Protein AF-0000000072326180 (afdb_homodimer)

Nearest PDB structures (foldseek):
  4j5h-assembly1_A  TM=7.311E-01  e=3.426E-14  Bacillus thuringiensis
  3dhb-assembly1_A  TM=7.297E-01  e=4.629E-14  Bacillus thuringiensis serovar kurstaki
  5eht-assembly1_A  TM=7.196E-01  e=4.629E-14  Bacillus thuringiensis
  3esh-assembly1_A  TM=7.350E-01  e=1.963E-13  Staphylococcus aureus subsp. aureus Mu50
  5eh9-assembly1_A  TM=7.053E-01  e=3.864E-14  Bacillus thuringiensis serovar kurstaki

Secondary structure (DSSP, 8-state):
-------S-------EEEEEEEEEEEEEEHHHHHBTT-STT--TT-EEEEEEEEEEEE-SS-EEEES--PPTTPPPPPP-TT-SEEEEEE---HHHHHHHTT--GGGEEEEE---SSHHHHTTGGG-TT-EEEE-HHHHHHTTPPSSTTEEE----EEETTEEEEEEEETTEEEEE--SSSTT-EEEEEEETTEEEEEEETS-SSHHHHHHT-B-TT-S-HHHHHHHHHHHHHHHHHS-EEEEESSSTHHHHHHHHTPPP--/-------S-------EEEEEEEEEEEEEEHHHHHBTT-STT--TT-EEEEEEEEEEEE-SS-EEEE---PPTTPPPPPP-TT-SEEEEEE---HHHHHHHTT--GGGEEEEE---SSHHHHTTGGG-TT-EEEE-HHHHHHTTPPSSTTEEE----EEETTEEEEEEEETTEEEEE--SSSTT-EEEEEEETTEEEEEEESS-SSHHHHHHT-B-TT-S-HHHHHHHHHHHHHHHHHS-EEEEESSSTHHHHHHHHTPPP--

Structure (mmCIF, N/CA/C/O backbone):
data_AF-0000000072326180-model_v1
#
loop_
_entity.id
_entity.type
_entity.pdbx_description
1 polymer 'Metallo-beta-lactamase family protein'
#
loop_
_atom_site.group_PDB
_atom_site.id
_atom_site.type_symbol
_atom_site.label_atom_id
_atom_site.label_alt_id
_atom_site.label_comp_id
_atom_site.label_asym_id
_atom_site.label_entity_id
_atom_site.label_seq_id
_atom_site.pdbx_PDB_ins_code
_atom_site.Cartn_x
_atom_site.Cartn_y
_atom_site.Cartn_z
_atom_site.occupancy
_atom_site.B_iso_or_equiv
_atom_site.auth_seq_id
_atom_site.auth_comp_id
_atom_site.auth_asym_id
_atom_site.auth_atom_id
_atom_site.pdbx_PDB_model_num
ATOM 1 N N . MET A 1 1 ? -29.453 -42.812 -42.969 1 21.3 1 MET A N 1
ATOM 2 C CA . MET A 1 1 ? -28.234 -42.031 -43.031 1 21.3 1 MET A CA 1
ATOM 3 C C . MET A 1 1 ? -28.344 -40.781 -42.125 1 21.3 1 MET A C 1
ATOM 5 O O . MET A 1 1 ? -28.922 -39.781 -42.531 1 21.3 1 MET A O 1
ATOM 9 N N . ARG A 1 2 ? -28.719 -40.906 -40.906 1 27.39 2 ARG A N 1
ATOM 10 C CA . ARG A 1 2 ? -29.094 -39.875 -39.938 1 27.39 2 ARG A CA 1
ATOM 11 C C . ARG A 1 2 ? -27.969 -38.844 -39.781 1 27.39 2 ARG A C 1
ATOM 13 O O . ARG A 1 2 ? -26.828 -39.219 -39.469 1 27.39 2 ARG A O 1
ATOM 20 N N . ARG A 1 3 ? -28.094 -37.75 -40.531 1 30.73 3 ARG A N 1
ATOM 21 C CA . ARG A 1 3 ? -27.156 -36.625 -40.5 1 30.73 3 ARG A CA 1
ATOM 22 C C . ARG A 1 3 ? -26.891 -36.188 -39.031 1 30.73 3 ARG A C 1
ATOM 24 O O . ARG A 1 3 ? -27.812 -35.875 -38.312 1 30.73 3 ARG A O 1
ATOM 31 N N . PHE A 1 4 ? -25.859 -36.75 -38.406 1 32.03 4 PHE A N 1
ATOM 32 C CA . PHE A 1 4 ? -25.375 -36.281 -37.094 1 32.03 4 PHE A CA 1
ATOM 33 C C . PHE A 1 4 ? -25.141 -34.781 -37.125 1 32.03 4 PHE A C 1
ATOM 35 O O . PHE A 1 4 ? -24.266 -34.281 -37.844 1 32.03 4 PHE A O 1
ATOM 42 N N . ILE A 1 5 ? -26.219 -34 -37.125 1 36.28 5 ILE A N 1
ATOM 43 C CA . ILE A 1 5 ? -26.125 -32.531 -37.094 1 36.28 5 ILE A CA 1
ATOM 44 C C . ILE A 1 5 ? -25.281 -32.094 -35.906 1 36.28 5 ILE A C 1
ATOM 46 O O . ILE A 1 5 ? -25.641 -32.375 -34.75 1 36.28 5 ILE A O 1
ATOM 50 N N . THR A 1 6 ? -23.984 -32.094 -36.062 1 36.12 6 THR A N 1
ATOM 51 C CA . THR A 1 6 ? -23.109 -31.453 -35.094 1 36.12 6 THR A CA 1
ATOM 52 C C . THR A 1 6 ? -23.656 -30.078 -34.719 1 36.12 6 THR A C 1
ATOM 54 O O . THR A 1 6 ? -24.141 -29.328 -35.562 1 36.12 6 THR A O 1
ATOM 57 N N . ASN A 1 7 ? -24.406 -29.969 -33.594 1 35.72 7 ASN A N 1
ATOM 58 C CA . ASN A 1 7 ? -24.969 -28.703 -33.156 1 35.72 7 ASN A CA 1
ATOM 59 C C . ASN A 1 7 ? -23.984 -27.547 -33.312 1 35.72 7 ASN A C 1
ATOM 61 O O . ASN A 1 7 ? -22.906 -27.547 -32.719 1 35.72 7 ASN A O 1
ATOM 65 N N . PRO A 1 8 ? -23.891 -26.75 -34.344 1 41.47 8 PRO A N 1
ATOM 66 C CA . PRO A 1 8 ? -23.062 -25.578 -34.656 1 41.47 8 PRO A CA 1
ATOM 67 C C . PRO A 1 8 ? -22.969 -24.594 -33.469 1 41.47 8 PRO A C 1
ATOM 69 O O . PRO A 1 8 ? -22.188 -23.656 -33.531 1 41.47 8 PRO A O 1
ATOM 72 N N . ASN A 1 9 ? -24.062 -24.391 -32.844 1 37.28 9 ASN A N 1
ATOM 73 C CA . ASN A 1 9 ? -24.031 -23.328 -31.844 1 37.28 9 ASN A CA 1
ATOM 74 C C . ASN A 1 9 ? -22.938 -23.562 -30.828 1 37.28 9 ASN A C 1
ATOM 76 O O . ASN A 1 9 ? -23.188 -24.109 -29.75 1 37.28 9 ASN A O 1
ATOM 80 N N . LYS A 1 10 ? -21.922 -24.203 -31.109 1 39.28 10 LYS A N 1
ATOM 81 C CA . LYS A 1 10 ? -20.844 -24.219 -30.141 1 39.28 10 LYS A CA 1
ATOM 82 C C . LYS A 1 10 ? -20.609 -22.828 -29.547 1 39.28 10 LYS A C 1
ATOM 84 O O . LYS A 1 10 ? -20.094 -21.938 -30.219 1 39.28 10 LYS A O 1
ATOM 89 N N . THR A 1 11 ? -21.469 -22.219 -28.812 1 40.22 11 THR A N 1
ATOM 90 C CA . THR A 1 11 ? -21.156 -21.047 -28 1 40.22 11 THR A CA 1
ATOM 91 C C . THR A 1 11 ? -19.719 -21.125 -27.484 1 40.22 11 THR A C 1
ATOM 93 O O . THR A 1 11 ? -19.344 -22.078 -26.797 1 40.22 11 THR A O 1
ATOM 96 N N . SER A 1 12 ? -18.688 -20.828 -28.078 1 46.62 12 SER A N 1
ATOM 97 C CA . SER A 1 12 ? -17.297 -20.719 -27.656 1 46.62 12 SER A CA 1
ATOM 98 C C . SER A 1 12 ? -17.188 -20.328 -26.188 1 46.62 12 SER A C 1
ATOM 100 O O . SER A 1 12 ? -17.656 -19.266 -25.781 1 46.62 12 SER A O 1
ATOM 102 N N . THR A 1 13 ? -17.438 -21.188 -25.25 1 57.75 13 THR A N 1
ATOM 103 C CA . THR A 1 13 ? -17.469 -20.938 -23.812 1 57.75 13 THR A CA 1
ATOM 104 C C . THR A 1 13 ? -16.281 -20.094 -23.375 1 57.75 13 THR A C 1
ATOM 106 O O . THR A 1 13 ? -15.133 -20.453 -23.656 1 57.75 13 THR A O 1
ATOM 109 N N . ILE A 1 14 ? -16.391 -18.812 -23.141 1 79.19 14 ILE A N 1
ATOM 110 C CA . ILE A 1 14 ? -15.453 -17.766 -22.734 1 79.19 14 ILE A CA 1
ATOM 111 C C . ILE A 1 14 ? -14.773 -18.156 -21.422 1 79.19 14 ILE A C 1
ATOM 113 O O . ILE A 1 14 ? -15.445 -18.516 -20.453 1 79.19 14 ILE A O 1
ATOM 117 N N . MET A 1 15 ? -13.438 -18.484 -21.453 1 94.69 15 MET A N 1
ATOM 118 C CA . MET A 1 15 ? -12.609 -18.75 -20.281 1 94.69 15 MET A CA 1
ATOM 119 C C . MET A 1 15 ? -12.766 -17.625 -19.25 1 94.69 15 MET A C 1
ATOM 121 O O . MET A 1 15 ? -12.789 -16.453 -19.609 1 94.69 15 MET A O 1
ATOM 125 N N . GLU A 1 16 ? -13.125 -18.062 -18.031 1 97.56 16 GLU A N 1
ATOM 126 C CA . GLU A 1 16 ? -13.195 -17.109 -16.906 1 97.56 16 GLU A CA 1
ATOM 127 C C . GLU A 1 16 ? -12.062 -17.344 -15.914 1 97.56 16 GLU A C 1
ATOM 129 O O . GLU A 1 16 ? -11.766 -18.5 -15.562 1 97.56 16 GLU A O 1
ATOM 134 N N . ILE A 1 17 ? -11.398 -16.297 -15.578 1 98.75 17 ILE A N 1
ATOM 135 C CA . ILE A 1 17 ? -10.383 -16.328 -14.539 1 98.75 17 ILE A CA 1
ATOM 136 C C . ILE A 1 17 ? -10.852 -15.539 -13.32 1 98.75 17 ILE A C 1
ATOM 138 O O . ILE A 1 17 ? -11.297 -14.391 -13.461 1 98.75 17 ILE A O 1
ATOM 142 N N . LYS A 1 18 ? -10.789 -16.141 -12.148 1 98.75 18 LYS A N 1
ATOM 143 C CA . LYS A 1 18 ? -11.258 -15.523 -10.914 1 98.75 18 LYS A CA 1
ATOM 144 C C . LYS A 1 18 ? -10.188 -15.602 -9.82 1 98.75 18 LYS A C 1
ATOM 146 O O . LYS A 1 18 ? -9.359 -16.516 -9.828 1 98.75 18 LYS A O 1
ATOM 151 N N . ALA A 1 19 ? -10.188 -14.656 -8.953 1 98.81 19 ALA A N 1
ATOM 152 C CA . ALA A 1 19 ? -9.281 -14.664 -7.805 1 98.81 19 ALA A CA 1
ATOM 153 C C . ALA A 1 19 ? -9.961 -15.289 -6.582 1 98.81 19 ALA A C 1
ATOM 155 O O . ALA A 1 19 ? -11.133 -15.031 -6.316 1 98.81 19 ALA A O 1
ATOM 156 N N . ILE A 1 20 ? -9.266 -16.109 -5.91 1 98.69 20 ILE A N 1
ATOM 157 C CA . ILE A 1 20 ? -9.664 -16.625 -4.602 1 98.69 20 ILE A CA 1
ATOM 158 C C . ILE A 1 20 ? -8.938 -15.844 -3.506 1 98.69 20 ILE A C 1
ATOM 160 O O . ILE A 1 20 ? -7.758 -16.094 -3.238 1 98.69 20 ILE A O 1
ATOM 164 N N . ARG A 1 21 ? -9.609 -14.961 -2.879 1 98.19 21 ARG A N 1
ATOM 165 C CA . ARG A 1 21 ? -8.969 -13.984 -2.002 1 98.19 21 ARG A CA 1
ATOM 166 C C . ARG A 1 21 ? -9.047 -14.43 -0.544 1 98.19 21 ARG A C 1
ATOM 168 O O . ARG A 1 21 ? -10.133 -14.695 -0.025 1 98.19 21 ARG A O 1
ATOM 175 N N . MET A 1 22 ? -7.922 -14.453 0.136 1 97.38 22 MET A N 1
ATOM 176 C CA . MET A 1 22 ? -7.883 -14.969 1.503 1 97.38 22 MET A CA 1
ATOM 177 C C . MET A 1 22 ? -7.5 -13.867 2.484 1 97.38 22 MET A C 1
ATOM 179 O O . MET A 1 22 ? -8.047 -13.789 3.586 1 97.38 22 MET A O 1
ATOM 183 N N . PHE A 1 23 ? -6.543 -13.062 2.156 1 97 23 PHE A N 1
ATOM 184 C CA . PHE A 1 23 ? -6.059 -12 3.027 1 97 23 PHE A CA 1
ATOM 185 C C . PHE A 1 23 ? -5.98 -10.672 2.277 1 97 23 PHE A C 1
ATOM 187 O O . PHE A 1 23 ? -5.73 -10.656 1.07 1 97 23 PHE A O 1
ATOM 194 N N . ASP A 1 24 ? -6.199 -9.555 3.012 1 96.81 24 ASP A N 1
ATOM 195 C CA . ASP A 1 24 ? -6.082 -8.211 2.465 1 96.81 24 ASP A CA 1
ATOM 196 C C . ASP A 1 24 ? -5.656 -7.211 3.543 1 96.81 24 ASP A C 1
ATOM 198 O O . ASP A 1 24 ? -5.625 -7.551 4.73 1 96.81 24 ASP A O 1
ATOM 202 N N . GLY A 1 25 ? -5.25 -6.012 3.09 1 96.19 25 GLY A N 1
ATOM 203 C CA . GLY A 1 25 ? -4.898 -4.969 4.039 1 96.19 25 GLY A CA 1
ATOM 204 C C . GLY A 1 25 ? -3.512 -5.145 4.629 1 96.19 25 GLY A C 1
ATOM 205 O O . GLY A 1 25 ? -3.211 -4.594 5.691 1 96.19 25 GLY A O 1
ATOM 206 N N . GLY A 1 26 ? -2.703 -5.949 4.043 1 97.44 26 GLY A N 1
ATOM 207 C CA . GLY A 1 26 ? -1.338 -6.145 4.504 1 97.44 26 GLY A CA 1
ATOM 208 C C . GLY A 1 26 ? -0.37 -5.109 3.959 1 97.44 26 GLY A C 1
ATOM 209 O O . GLY A 1 26 ? -0.782 -4.156 3.297 1 97.44 26 GLY A O 1
ATOM 210 N N . PHE A 1 27 ? 0.951 -5.332 4.324 1 98.31 27 PHE A N 1
ATOM 211 C CA . PHE A 1 27 ? 1.996 -4.438 3.838 1 98.31 27 PHE A CA 1
ATOM 212 C C . PHE A 1 27 ? 3.326 -5.172 3.719 1 98.31 27 PHE A C 1
ATOM 214 O O . PHE A 1 27 ? 3.506 -6.242 4.309 1 98.31 27 PHE A O 1
ATOM 221 N N . MET A 1 28 ? 4.172 -4.648 2.891 1 98.38 28 MET A N 1
ATOM 222 C CA . MET A 1 28 ? 5.559 -5.102 2.797 1 98.38 28 MET A CA 1
ATOM 223 C C . MET A 1 28 ? 6.496 -3.926 2.533 1 98.38 28 MET A C 1
ATOM 225 O O . MET A 1 28 ? 6.148 -3 1.799 1 98.38 28 MET A O 1
ATOM 229 N N . ASN A 1 29 ? 7.633 -3.982 3.131 1 98.44 29 ASN A N 1
ATOM 230 C CA . ASN A 1 29 ? 8.562 -2.895 2.848 1 98.44 29 ASN A CA 1
ATOM 231 C C . ASN A 1 29 ? 9.391 -3.176 1.597 1 98.44 29 ASN A C 1
ATOM 233 O O . ASN A 1 29 ? 9.477 -4.32 1.146 1 98.44 29 ASN A O 1
ATOM 237 N N . GLN A 1 30 ? 9.938 -2.186 1.071 1 98.56 30 GLN A N 1
ATOM 238 C CA . GLN A 1 30 ? 10.648 -2.268 -0.197 1 98.56 30 GLN A CA 1
ATOM 239 C C . GLN A 1 30 ? 11.859 -3.189 -0.086 1 98.56 30 GLN A C 1
ATOM 241 O O . GLN A 1 30 ? 12.18 -3.918 -1.027 1 98.56 30 GLN A O 1
ATOM 246 N N . GLN A 1 31 ? 12.562 -3.143 1.023 1 98.38 31 GLN A N 1
ATOM 247 C CA .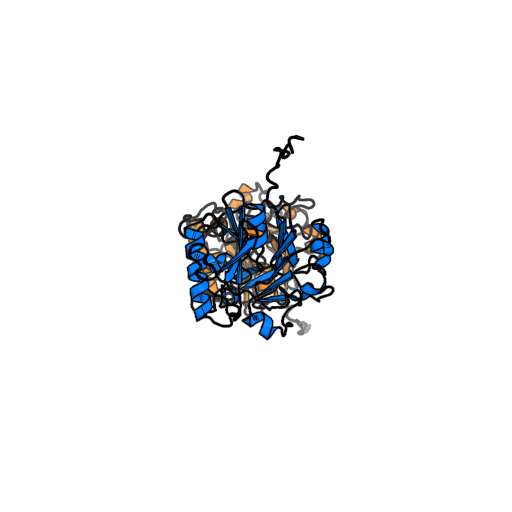 GLN A 1 31 ? 13.758 -3.965 1.171 1 98.38 31 GLN A CA 1
ATOM 248 C C . GLN A 1 31 ? 13.422 -5.449 1.099 1 98.38 31 GLN A C 1
ATOM 250 O O . GLN A 1 31 ? 14.164 -6.234 0.512 1 98.38 31 GLN A O 1
ATOM 255 N N . PHE A 1 32 ? 12.328 -5.824 1.679 1 98.5 32 PHE A N 1
ATOM 256 C CA . PHE A 1 32 ? 11.859 -7.203 1.573 1 98.5 32 PHE A CA 1
ATOM 257 C C . PHE A 1 32 ? 11.586 -7.57 0.12 1 98.5 32 PHE A C 1
ATOM 259 O O . PHE A 1 32 ? 12.039 -8.617 -0.355 1 98.5 32 PHE A O 1
ATOM 266 N N . ALA A 1 33 ? 10.914 -6.727 -0.618 1 98.5 33 ALA A N 1
ATOM 267 C CA . ALA A 1 33 ? 10.406 -7.027 -1.953 1 98.5 33 ALA A CA 1
ATOM 268 C C . ALA A 1 33 ? 11.516 -6.93 -2.998 1 98.5 33 ALA A C 1
ATOM 270 O O . ALA A 1 33 ? 11.461 -7.602 -4.031 1 98.5 33 ALA A O 1
ATOM 271 N N . PHE A 1 34 ? 12.562 -6.121 -2.719 1 98.38 34 PHE A N 1
ATOM 272 C CA . PHE A 1 34 ? 13.508 -5.758 -3.766 1 98.38 34 PHE A CA 1
ATOM 273 C C . PHE A 1 34 ? 14.898 -6.281 -3.438 1 98.38 34 PHE A C 1
ATOM 275 O O . PHE A 1 34 ? 15.773 -6.324 -4.305 1 98.38 34 PHE A O 1
ATOM 282 N N . GLY A 1 35 ? 15.188 -6.68 -2.252 1 98.25 35 GLY A N 1
ATOM 283 C CA . GLY A 1 35 ? 16.547 -6.723 -1.737 1 98.25 35 GLY A CA 1
ATOM 284 C C . GLY A 1 35 ? 17.25 -8.031 -2.027 1 98.25 35 GLY A C 1
ATOM 285 O O . GLY A 1 35 ? 18.297 -8.328 -1.435 1 98.25 35 GLY A O 1
ATOM 286 N N . GLY A 1 36 ? 16.703 -8.82 -2.885 1 97.5 36 GLY A N 1
ATOM 287 C CA . GLY A 1 36 ? 17.234 -10.156 -3.109 1 97.5 36 GLY A CA 1
ATOM 288 C C . GLY A 1 36 ? 18.641 -10.164 -3.668 1 97.5 36 GLY A C 1
ATOM 289 O O . GLY A 1 36 ? 19.391 -11.125 -3.475 1 97.5 36 GLY A O 1
ATOM 290 N N . GLU A 1 37 ? 19.062 -9.172 -4.406 1 97.25 37 GLU A N 1
ATOM 291 C CA . GLU A 1 37 ? 20.391 -9.086 -5.012 1 97.25 37 GLU A CA 1
ATOM 292 C C . GLU A 1 37 ? 21.25 -8.039 -4.312 1 97.25 37 GLU A C 1
ATOM 294 O O . GLU A 1 37 ? 22.203 -7.516 -4.898 1 97.25 37 GLU A O 1
ATOM 299 N N . GLY A 1 38 ? 20.875 -7.727 -3.096 1 95.94 38 GLY A N 1
ATOM 300 C CA . GLY A 1 38 ? 21.531 -6.688 -2.32 1 95.94 38 GLY A CA 1
ATOM 301 C C . GLY A 1 38 ? 20.594 -5.59 -1.868 1 95.94 38 GLY A C 1
ATOM 302 O O . GLY A 1 38 ? 19.656 -5.219 -2.596 1 95.94 38 GLY A O 1
ATOM 303 N N . LYS A 1 39 ? 20.859 -5.086 -0.804 1 93.25 39 LYS A N 1
ATOM 304 C CA . LYS A 1 39 ? 19.953 -4.129 -0.195 1 93.25 39 LYS A CA 1
ATOM 305 C C . LYS A 1 39 ? 20.234 -2.707 -0.666 1 93.25 39 LYS A C 1
ATOM 307 O O . LYS A 1 39 ? 19.484 -1.779 -0.361 1 93.25 39 LYS A O 1
ATOM 312 N N . GLU A 1 40 ? 21.25 -2.588 -1.429 1 93.06 40 GLU A N 1
ATOM 313 C CA . GLU A 1 40 ? 21.562 -1.258 -1.937 1 93.06 40 GLU A CA 1
ATOM 314 C C . GLU A 1 40 ? 20.422 -0.697 -2.775 1 93.06 40 GLU A C 1
ATOM 316 O O . GLU A 1 40 ? 19.859 -1.401 -3.615 1 93.06 40 GLU A O 1
ATOM 321 N N . GLY A 1 41 ? 20.094 0.519 -2.48 1 91.94 41 GLY A N 1
ATOM 322 C CA . GLY A 1 41 ? 19.031 1.165 -3.242 1 91.94 41 GLY A CA 1
ATOM 323 C C . GLY A 1 41 ? 17.641 0.819 -2.744 1 91.94 41 GLY A C 1
ATOM 324 O O . GLY A 1 41 ? 16.641 1.226 -3.342 1 91.94 41 GLY A O 1
ATOM 325 N N . THR A 1 42 ? 17.562 0.014 -1.713 1 96.38 42 THR A N 1
ATOM 326 C CA . THR A 1 42 ? 16.281 -0.301 -1.11 1 96.38 42 THR A CA 1
ATOM 327 C C . THR A 1 42 ? 16.078 0.489 0.18 1 96.38 42 THR A C 1
ATOM 329 O O . THR A 1 42 ? 17.047 0.976 0.773 1 96.38 42 THR A O 1
ATOM 332 N N . ASP A 1 43 ? 14.875 0.669 0.554 1 97.69 43 ASP A N 1
ATOM 333 C CA . ASP A 1 43 ? 14.508 1.45 1.731 1 97.69 43 ASP A CA 1
ATOM 334 C C . ASP A 1 43 ? 13.414 0.749 2.537 1 97.69 43 ASP A C 1
ATOM 336 O O . ASP A 1 43 ? 12.305 0.536 2.039 1 97.69 43 ASP A O 1
ATOM 340 N N . GLU A 1 44 ? 13.688 0.412 3.764 1 97.19 44 GLU A N 1
ATOM 341 C CA . GLU A 1 44 ? 12.75 -0.319 4.605 1 97.19 44 GLU A CA 1
ATOM 342 C C . GLU A 1 44 ? 11.562 0.56 5.004 1 97.19 44 GLU A C 1
ATOM 344 O O . GLU A 1 44 ? 10.555 0.061 5.496 1 97.19 44 GLU A O 1
ATOM 349 N N . GLN A 1 45 ? 11.648 1.839 4.809 1 97.75 45 GLN A N 1
ATOM 350 C CA . GLN A 1 45 ? 10.57 2.738 5.215 1 97.75 45 GLN A CA 1
ATOM 351 C C . GLN A 1 45 ? 9.617 3.014 4.051 1 97.75 45 GLN A C 1
ATOM 353 O O . GLN A 1 45 ? 8.617 3.709 4.215 1 97.75 45 GLN A O 1
ATOM 358 N N . ILE A 1 46 ? 9.945 2.516 2.877 1 98.25 46 ILE A N 1
ATOM 359 C CA . ILE A 1 46 ? 8.984 2.525 1.777 1 98.25 46 ILE A CA 1
ATOM 360 C C . ILE A 1 46 ? 8.102 1.282 1.852 1 98.25 46 ILE A C 1
ATOM 362 O O . ILE A 1 46 ? 8.602 0.156 1.875 1 98.25 46 ILE A O 1
ATOM 366 N N . ILE A 1 47 ? 6.809 1.453 1.898 1 98.5 47 ILE A N 1
ATOM 367 C CA . ILE A 1 47 ? 5.879 0.371 2.207 1 98.5 47 ILE A CA 1
ATOM 368 C C . ILE A 1 47 ? 4.895 0.189 1.052 1 98.5 47 ILE A C 1
ATOM 370 O O . ILE A 1 47 ? 4.32 1.162 0.56 1 98.5 47 ILE A O 1
ATOM 374 N N . TYR A 1 48 ? 4.719 -0.978 0.599 1 98.44 48 TYR A N 1
ATOM 375 C CA . TYR A 1 48 ? 3.742 -1.36 -0.415 1 98.44 48 TYR A CA 1
ATOM 376 C C . TYR A 1 48 ? 2.604 -2.168 0.201 1 98.44 48 TYR A C 1
ATOM 378 O O . TYR A 1 48 ? 2.68 -2.57 1.363 1 98.44 48 TYR A O 1
ATOM 386 N N . ARG A 1 49 ? 1.534 -2.371 -0.604 1 98.31 49 ARG A N 1
ATOM 387 C CA . ARG A 1 49 ? 0.399 -3.178 -0.168 1 98.31 49 ARG A CA 1
ATOM 388 C C . ARG A 1 49 ? 0.716 -4.668 -0.265 1 98.31 49 ARG A C 1
ATOM 390 O O . ARG A 1 49 ? 1.528 -5.082 -1.095 1 98.31 49 ARG A O 1
ATOM 397 N N . SER A 1 50 ? 0.1 -5.422 0.539 1 98.25 50 SER A N 1
ATOM 398 C CA . SER A 1 50 ? 0.217 -6.875 0.506 1 98.25 50 SER A CA 1
ATOM 399 C C . SER A 1 50 ? -1.143 -7.547 0.678 1 98.25 50 SER A C 1
ATOM 401 O O . SER A 1 50 ? -2.045 -6.977 1.296 1 98.25 50 SER A O 1
ATOM 403 N N . SER A 1 51 ? -1.3 -8.648 0.11 1 98.12 51 SER A N 1
ATOM 404 C CA . SER A 1 51 ? -2.473 -9.516 0.187 1 98.12 51 SER A CA 1
ATOM 405 C C . SER A 1 51 ? -2.102 -10.969 -0.067 1 98.12 51 SER A C 1
ATOM 407 O O . SER A 1 51 ? -0.92 -11.312 -0.151 1 98.12 51 SER A O 1
ATOM 409 N N . LEU A 1 52 ? -3.1 -11.797 -0.096 1 98 52 LEU A N 1
ATOM 410 C CA . LEU A 1 52 ? -2.922 -13.188 -0.485 1 98 52 LEU A CA 1
ATOM 411 C C . LEU A 1 52 ? -4.133 -13.695 -1.265 1 98 52 LEU A C 1
ATOM 413 O O . LEU A 1 52 ? -5.25 -13.711 -0.741 1 98 52 LEU A O 1
ATOM 417 N N . GLN A 1 53 ? -3.898 -14.016 -2.488 1 98.5 53 GLN A N 1
ATOM 418 C CA . GLN A 1 53 ? -4.914 -14.625 -3.34 1 98.5 53 GLN A CA 1
ATOM 419 C C . GLN A 1 53 ? -4.301 -15.664 -4.277 1 98.5 53 GLN A C 1
ATOM 421 O O . GLN A 1 53 ? -3.107 -15.594 -4.586 1 98.5 53 GLN A O 1
ATOM 426 N N . ASN A 1 54 ? -5.059 -16.578 -4.609 1 98.25 54 ASN A N 1
ATOM 427 C CA . ASN A 1 54 ? -4.785 -17.5 -5.707 1 98.25 54 ASN A CA 1
ATOM 428 C C . ASN A 1 54 ? -5.828 -17.375 -6.816 1 98.25 54 ASN A C 1
ATOM 430 O O . ASN A 1 54 ? -6.57 -16.391 -6.867 1 98.25 54 ASN A O 1
ATOM 434 N N . PHE A 1 55 ? -5.781 -18.281 -7.801 1 98.88 55 PHE A N 1
ATOM 435 C CA . PHE A 1 55 ? -6.652 -18.047 -8.945 1 98.88 55 PHE A CA 1
ATOM 436 C C . PHE A 1 55 ? -7.328 -19.328 -9.398 1 98.88 55 PHE A C 1
ATOM 438 O O . PHE A 1 55 ? -6.871 -20.422 -9.062 1 98.88 55 PHE A O 1
ATOM 445 N N . LEU A 1 56 ? -8.422 -19.156 -10.031 1 98.88 56 LEU A N 1
ATOM 446 C CA . LEU A 1 56 ? -9.242 -20.203 -10.641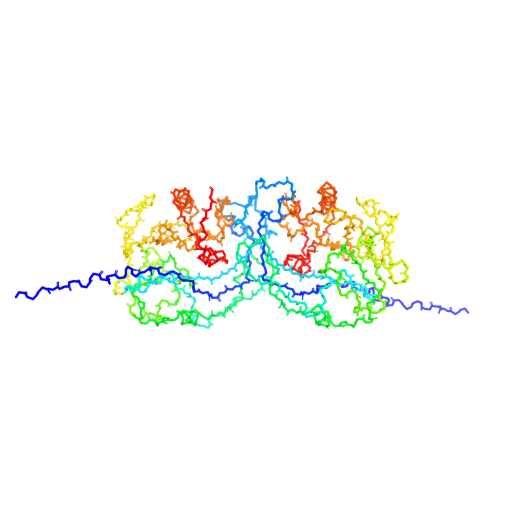 1 98.88 56 LEU A CA 1
ATOM 447 C C . LEU A 1 56 ? -9.5 -19.906 -12.109 1 98.88 56 LEU A C 1
ATOM 449 O O . LEU A 1 56 ? -9.781 -18.766 -12.477 1 98.88 56 LEU A O 1
ATOM 453 N N . ILE A 1 57 ? -9.258 -20.891 -12.953 1 98.81 57 ILE A N 1
ATOM 454 C CA . ILE A 1 57 ? -9.555 -20.812 -14.375 1 98.81 57 ILE A CA 1
ATOM 455 C C . ILE A 1 57 ? -10.727 -21.719 -14.719 1 98.81 57 ILE A C 1
ATOM 457 O O . ILE A 1 57 ? -10.641 -22.938 -14.555 1 98.81 57 ILE A O 1
ATOM 461 N N . ASP A 1 58 ? -11.805 -21.203 -15.109 1 98.5 58 ASP A N 1
ATOM 462 C CA . ASP A 1 58 ? -12.945 -21.922 -15.656 1 98.5 58 ASP A CA 1
ATOM 463 C C . ASP A 1 58 ? -12.953 -21.875 -17.188 1 98.5 58 ASP A C 1
ATOM 465 O O . ASP A 1 58 ? -13.281 -20.859 -17.781 1 98.5 58 ASP A O 1
ATOM 469 N N . THR A 1 59 ? -12.617 -23.016 -17.828 1 97.19 59 THR A N 1
ATOM 470 C CA . THR A 1 59 ? -12.5 -23.047 -19.281 1 97.19 59 THR A CA 1
ATOM 471 C C . THR A 1 59 ? -13.859 -23.297 -19.922 1 97.19 59 THR A C 1
ATOM 473 O O . THR A 1 59 ? -13.984 -23.297 -21.156 1 97.19 59 THR A O 1
ATOM 476 N N . GLY A 1 60 ? -14.875 -23.406 -19.172 1 94.25 60 GLY A N 1
ATOM 477 C CA . GLY A 1 60 ? -16.156 -23.891 -19.656 1 94.25 60 GLY A CA 1
ATOM 478 C C . GLY A 1 60 ? -16.297 -25.391 -19.625 1 94.25 60 GLY A C 1
ATOM 479 O O . GLY A 1 60 ? -17.359 -25.922 -19.25 1 94.25 60 GLY A O 1
ATOM 480 N N . ASN A 1 61 ? -15.188 -26.109 -19.859 1 93.62 61 ASN A N 1
ATOM 481 C CA . ASN A 1 61 ? -15.148 -27.578 -19.844 1 93.62 61 ASN A CA 1
ATOM 482 C C . ASN A 1 61 ? -14.562 -28.109 -18.547 1 93.62 61 ASN A C 1
ATOM 484 O O . ASN A 1 61 ? -14.922 -29.203 -18.094 1 93.62 61 ASN A O 1
ATOM 488 N N . GLU A 1 62 ? -13.625 -27.391 -18.016 1 96.25 62 GLU A N 1
ATOM 489 C CA . GLU A 1 62 ? -12.945 -27.797 -16.797 1 96.25 62 GLU A CA 1
ATOM 490 C C . GLU A 1 62 ? -12.75 -26.609 -15.852 1 96.25 62 GLU A C 1
ATOM 492 O O . GLU A 1 62 ? -12.727 -25.453 -16.297 1 96.25 62 GLU A O 1
ATOM 497 N N . VAL A 1 63 ? -12.688 -26.922 -14.555 1 98.5 63 VAL A N 1
ATOM 498 C CA . VAL A 1 63 ? -12.297 -25.969 -13.516 1 98.5 63 VAL A CA 1
ATOM 499 C C . VAL A 1 63 ? -10.898 -26.297 -13.016 1 98.5 63 VAL A C 1
ATOM 501 O O . VAL A 1 63 ? -10.641 -27.406 -12.531 1 98.5 63 VAL A O 1
ATOM 504 N N . ILE A 1 64 ? -10.008 -25.328 -13.18 1 98.88 64 ILE A N 1
ATOM 505 C CA . ILE A 1 64 ? -8.594 -25.5 -12.859 1 98.88 64 ILE A CA 1
ATOM 506 C C . ILE A 1 64 ? -8.172 -24.484 -11.797 1 98.88 64 ILE A C 1
ATOM 508 O O . ILE A 1 64 ? -8.469 -23.297 -11.914 1 98.88 64 ILE A O 1
ATOM 512 N N . LEU A 1 65 ? -7.52 -24.969 -10.734 1 98.94 65 LEU A N 1
ATOM 513 C CA . LEU A 1 65 ? -6.949 -24.078 -9.742 1 98.94 65 LEU A CA 1
ATOM 514 C C . LEU A 1 65 ? -5.48 -23.797 -10.039 1 98.94 65 LEU A C 1
ATOM 516 O O . LEU A 1 65 ? -4.742 -24.688 -10.445 1 98.94 65 LEU A O 1
ATOM 520 N N . VAL A 1 66 ? -5.09 -22.578 -9.938 1 98.94 66 VAL A N 1
ATOM 521 C CA . VAL A 1 66 ? -3.682 -22.219 -9.836 1 98.94 66 VAL A CA 1
ATOM 522 C C . VAL A 1 66 ? -3.32 -21.953 -8.375 1 98.94 66 VAL A C 1
ATOM 524 O O . VAL A 1 66 ? -3.66 -20.906 -7.824 1 98.94 66 VAL A O 1
ATOM 527 N N . ASP A 1 67 ? -2.586 -22.875 -7.766 1 98.88 67 ASP A N 1
ATOM 528 C CA . ASP A 1 67 ? -2.295 -22.922 -6.336 1 98.88 67 ASP A CA 1
ATOM 529 C C . ASP A 1 67 ? -3.572 -23.109 -5.52 1 98.88 67 ASP A C 1
ATOM 531 O O . ASP A 1 67 ? -4.676 -23.031 -6.062 1 98.88 67 ASP A O 1
ATOM 535 N N . THR A 1 68 ? -3.354 -23.406 -4.348 1 97.75 68 THR A N 1
ATOM 536 C CA . THR A 1 68 ? -4.375 -23.406 -3.307 1 97.75 68 THR A CA 1
ATOM 537 C C . THR A 1 68 ? -3.953 -22.516 -2.139 1 97.75 68 THR A C 1
ATOM 539 O O . THR A 1 68 ? -3 -21.734 -2.254 1 97.75 68 THR A O 1
ATOM 542 N N . GLY A 1 69 ? -4.645 -22.469 -1.133 1 95.44 69 GLY A N 1
ATOM 543 C CA . GLY A 1 69 ? -4.359 -21.656 0.04 1 95.44 69 GLY A CA 1
ATOM 544 C C . GLY A 1 69 ? -4.039 -22.484 1.273 1 95.44 69 GLY A C 1
ATOM 545 O O . GLY A 1 69 ? -3.686 -23.656 1.166 1 95.44 69 GLY A O 1
ATOM 546 N N . PHE A 1 70 ? -4.016 -21.812 2.322 1 95.88 70 PHE A N 1
ATOM 547 C CA . PHE A 1 70 ? -3.848 -22.469 3.611 1 95.88 70 PHE A CA 1
ATOM 548 C C . PHE A 1 70 ? -5.012 -23.406 3.896 1 95.88 70 PHE A C 1
ATOM 550 O O . PHE A 1 70 ? -6.102 -23.25 3.34 1 95.88 70 PHE A O 1
ATOM 557 N N . GLN A 1 71 ? -4.695 -24.344 4.758 1 94.06 71 GLN A N 1
ATOM 558 C CA . GLN A 1 71 ? -5.785 -25.156 5.289 1 94.06 71 GLN A CA 1
ATOM 559 C C . GLN A 1 71 ? -6.77 -24.297 6.09 1 94.06 71 GLN A C 1
ATOM 561 O O . GLN A 1 71 ? -6.406 -23.234 6.59 1 94.06 71 GLN A O 1
ATOM 566 N N . ASN A 1 72 ? -7.906 -24.828 6.223 1 87.81 72 ASN A N 1
ATOM 567 C CA . ASN A 1 72 ? -8.922 -24.125 6.988 1 87.81 72 ASN A CA 1
ATOM 568 C C . ASN A 1 72 ? -8.5 -23.922 8.438 1 87.81 72 ASN A C 1
ATOM 570 O O . ASN A 1 72 ? -7.805 -24.766 9.008 1 87.81 72 ASN A O 1
ATOM 574 N N . ASP A 1 73 ? -8.805 -22.812 9.055 1 86.44 73 ASP A N 1
ATOM 575 C CA . ASP A 1 73 ? -8.555 -22.422 10.438 1 86.44 73 ASP A CA 1
ATOM 576 C C . ASP A 1 73 ? -7.105 -21.984 10.633 1 86.44 73 ASP A C 1
ATOM 578 O O . ASP A 1 73 ? -6.629 -21.891 11.766 1 86.44 73 ASP A O 1
ATOM 582 N N . PHE A 1 74 ? -6.445 -21.969 9.461 1 90.62 74 PHE A N 1
ATOM 583 C CA . PHE A 1 74 ? -5.133 -21.359 9.578 1 90.62 74 PHE A CA 1
ATOM 584 C C . PHE A 1 74 ? -5.227 -20.031 10.336 1 90.62 74 PHE A C 1
ATOM 586 O O . PHE A 1 74 ? -6.066 -19.188 10.016 1 90.62 74 PHE A O 1
ATOM 593 N N . LYS A 1 75 ? -4.383 -19.859 11.312 1 87.94 75 LYS A N 1
ATOM 594 C CA . LYS A 1 75 ? -4.367 -18.625 12.094 1 87.94 75 LYS A CA 1
ATOM 595 C C . LYS A 1 75 ? -3.436 -17.594 11.461 1 87.94 75 LYS A C 1
ATOM 597 O O . LYS A 1 75 ? -2.229 -17.828 11.359 1 87.94 75 LYS A O 1
ATOM 602 N N . ALA A 1 76 ? -3.943 -16.516 11.086 1 85.31 76 ALA A N 1
ATOM 603 C CA . ALA A 1 76 ? -3.152 -15.445 10.484 1 85.31 76 ALA A CA 1
ATOM 604 C C . ALA A 1 76 ? -2.125 -14.898 11.469 1 85.31 76 ALA A C 1
ATOM 606 O O . ALA A 1 76 ? -2.418 -14.734 12.656 1 85.31 76 ALA A O 1
ATOM 607 N N . PRO A 1 77 ? -0.943 -14.664 10.938 1 88.25 77 PRO A N 1
ATOM 608 C CA . PRO A 1 77 ? 0.026 -14 11.812 1 88.25 77 PRO A CA 1
ATOM 609 C C . PRO A 1 77 ? -0.45 -12.625 12.281 1 88.25 77 PRO A C 1
ATOM 611 O O . PRO A 1 77 ? -1.185 -11.945 11.562 1 88.25 77 PRO A O 1
ATOM 614 N N . GLU A 1 78 ? -0.001 -12.289 13.477 1 93.38 78 GLU A N 1
ATOM 615 C CA . GLU A 1 78 ? -0.364 -10.992 14.039 1 93.38 78 GLU A CA 1
ATOM 616 C C . GLU A 1 78 ? 0.352 -9.859 13.312 1 93.38 78 GLU A C 1
ATOM 618 O O . GLU A 1 78 ? 1.494 -10.016 12.875 1 93.38 78 GLU A O 1
ATOM 623 N N . LYS A 1 79 ? -0.363 -8.789 13.188 1 95.31 79 LYS A N 1
ATOM 624 C CA . LYS A 1 79 ? 0.237 -7.574 12.633 1 95.31 79 LYS A CA 1
ATOM 625 C C . LYS A 1 79 ? 1.348 -7.051 13.539 1 95.31 79 LYS A C 1
ATOM 627 O O . LYS A 1 79 ? 1.144 -6.871 14.742 1 95.31 79 LYS A O 1
ATOM 632 N N . LYS A 1 80 ? 2.457 -6.895 13.023 1 96.81 80 LYS A N 1
ATOM 633 C CA . LYS A 1 80 ? 3.586 -6.273 13.703 1 96.81 80 LYS A CA 1
ATOM 634 C C . LYS A 1 80 ? 4.172 -5.137 12.875 1 96.81 80 LYS A C 1
ATOM 636 O O . LYS A 1 80 ? 4.77 -5.367 11.828 1 96.81 80 LYS A O 1
ATOM 641 N N . LEU A 1 81 ? 4.039 -3.953 13.398 1 96.5 81 LEU A N 1
ATOM 642 C CA . LEU A 1 81 ? 4.602 -2.807 12.695 1 96.5 81 LEU A CA 1
ATOM 643 C C . LEU A 1 81 ? 6.125 -2.898 12.633 1 96.5 81 LEU A C 1
ATOM 645 O O . LEU A 1 81 ? 6.766 -3.277 13.617 1 96.5 81 LEU A O 1
ATOM 649 N N . GLY A 1 82 ? 6.652 -2.51 11.516 1 95.69 82 GLY A N 1
ATOM 650 C CA . GLY A 1 82 ? 8.094 -2.586 11.328 1 95.69 82 GLY A CA 1
ATOM 651 C C . GLY A 1 82 ? 8.555 -3.906 10.742 1 95.69 82 GLY A C 1
ATOM 652 O O . GLY A 1 82 ? 9.695 -4.035 10.312 1 95.69 82 GLY A O 1
ATOM 653 N N . ALA A 1 83 ? 7.629 -4.941 10.805 1 97.19 83 ALA A N 1
ATOM 654 C CA . ALA A 1 83 ? 7.957 -6.211 10.164 1 97.19 83 ALA A CA 1
ATOM 655 C C . ALA A 1 83 ? 8.125 -6.039 8.656 1 97.19 83 ALA A C 1
ATOM 657 O O . ALA A 1 83 ? 7.488 -5.172 8.055 1 97.19 83 ALA A O 1
ATOM 658 N N . PRO A 1 84 ? 8.961 -6.871 8.031 1 97.62 84 PRO A N 1
ATOM 659 C CA . PRO A 1 84 ? 9.195 -6.754 6.59 1 97.62 84 PRO A CA 1
ATOM 660 C C . PRO A 1 84 ? 7.945 -7.066 5.766 1 97.62 84 PRO A C 1
ATOM 662 O O . PRO A 1 84 ? 7.785 -6.551 4.656 1 97.62 84 PRO A O 1
ATOM 665 N N . LEU A 1 85 ? 7.117 -7.91 6.332 1 97.56 85 LEU A N 1
ATOM 666 C CA . LEU A 1 85 ? 5.906 -8.352 5.648 1 97.56 85 LEU A CA 1
ATOM 667 C C . LEU A 1 85 ? 4.777 -8.602 6.641 1 97.56 85 LEU A C 1
ATOM 669 O O . LEU A 1 85 ? 5 -9.188 7.703 1 97.56 85 LEU A O 1
ATOM 673 N N . TYR A 1 86 ? 3.648 -8.156 6.32 1 97.62 86 TYR A N 1
ATOM 674 C CA . TYR A 1 86 ? 2.359 -8.492 6.918 1 97.62 86 TYR A CA 1
ATOM 675 C C . TYR A 1 86 ? 1.34 -8.852 5.844 1 97.62 86 TYR A C 1
ATOM 677 O O . TYR A 1 86 ? 0.974 -8.016 5.016 1 97.62 86 TYR A O 1
ATOM 685 N N . MET A 1 87 ? 0.901 -10.031 5.809 1 94.75 87 MET A N 1
ATOM 686 C CA . MET A 1 87 ? 0.076 -10.578 4.734 1 94.75 87 MET A CA 1
ATOM 687 C C . MET A 1 87 ? -1.312 -9.938 4.738 1 94.75 87 MET A C 1
ATOM 689 O O . MET A 1 87 ? -2.023 -9.984 3.734 1 94.75 87 MET A O 1
ATOM 693 N N . GLY A 1 88 ? -1.683 -9.367 5.91 1 95.75 88 GLY A N 1
ATOM 694 C CA . GLY A 1 88 ? -2.986 -8.727 6.012 1 95.75 88 GLY A CA 1
ATOM 695 C C . GLY A 1 88 ? -3.939 -9.469 6.934 1 95.75 88 GLY A C 1
ATOM 696 O O . GLY A 1 88 ? -3.57 -10.477 7.543 1 95.75 88 GLY A O 1
ATOM 697 N N . GLU A 1 89 ? -5.102 -8.922 7.07 1 95.12 89 GLU A N 1
ATOM 698 C CA . GLU A 1 89 ? -6.184 -9.555 7.816 1 95.12 89 GLU A CA 1
ATOM 699 C C . GLU A 1 89 ? -6.84 -10.664 7 1 95.12 89 GLU A C 1
ATOM 701 O O . GLU A 1 89 ? -7.012 -10.531 5.789 1 95.12 89 GLU A O 1
ATOM 706 N N . LYS A 1 90 ? -7.16 -11.703 7.684 1 95.5 90 LYS A N 1
ATOM 707 C CA . LYS A 1 90 ? -7.891 -12.773 7.016 1 95.5 90 LYS A CA 1
ATOM 708 C C . LYS A 1 90 ? -9.289 -12.32 6.609 1 95.5 90 LYS A C 1
ATOM 710 O O . LYS A 1 90 ? -10.062 -11.859 7.449 1 95.5 90 LYS A O 1
ATOM 715 N N . VAL A 1 91 ? -9.562 -12.352 5.414 1 94.56 91 VAL A N 1
ATOM 716 C CA . VAL A 1 91 ? -10.891 -12.016 4.898 1 94.56 91 VAL A CA 1
ATOM 717 C C . VAL A 1 91 ? -11.789 -13.242 4.949 1 94.56 91 VAL A C 1
ATOM 719 O O . VAL A 1 91 ? -12.945 -13.164 5.379 1 94.56 91 VAL A O 1
ATOM 722 N N . LYS A 1 92 ? -11.188 -14.359 4.465 1 95.69 92 LYS A N 1
ATOM 723 C CA . LYS A 1 92 ? -11.906 -15.633 4.434 1 95.69 92 LYS A CA 1
ATOM 724 C C . LYS A 1 92 ? -10.945 -16.812 4.496 1 95.69 92 LYS A C 1
ATOM 726 O O . LYS A 1 92 ? -9.789 -16.703 4.074 1 95.69 92 LYS A O 1
ATOM 731 N N . ASP A 1 93 ? -11.531 -17.875 4.984 1 96.62 93 ASP A N 1
ATOM 732 C CA . ASP A 1 93 ? -10.828 -19.141 4.754 1 96.62 93 ASP A CA 1
ATOM 733 C C . ASP A 1 93 ? -10.836 -19.5 3.273 1 96.62 93 ASP A C 1
ATOM 735 O O . ASP A 1 93 ? -11.75 -19.125 2.537 1 96.62 93 ASP A O 1
ATOM 739 N N . TYR A 1 94 ? -9.828 -20.266 2.869 1 97.5 94 TYR A N 1
ATOM 740 C CA . TYR A 1 94 ? -9.656 -20.594 1.46 1 97.5 94 TYR A CA 1
ATOM 741 C C . TYR A 1 94 ? -10.922 -21.219 0.89 1 97.5 94 TYR A C 1
ATOM 743 O O . TYR A 1 94 ? -11.422 -20.797 -0.153 1 97.5 94 TYR A O 1
ATOM 751 N N . MET A 1 95 ? -11.461 -22.234 1.6 1 98 95 MET A N 1
ATOM 752 C CA . MET A 1 95 ? -12.602 -22.969 1.055 1 98 95 MET A CA 1
ATOM 753 C C . MET A 1 95 ? -13.859 -22.109 1.056 1 98 95 MET A C 1
ATOM 755 O O . MET A 1 95 ? -14.734 -22.281 0.204 1 98 95 MET A O 1
ATOM 759 N N . GLU A 1 96 ? -13.945 -21.203 2.008 1 97.75 96 GLU A N 1
ATOM 760 C CA . GLU A 1 96 ? -15.055 -20.266 1.984 1 97.75 96 GLU A CA 1
ATOM 761 C C . GLU A 1 96 ? -14.953 -19.312 0.792 1 97.75 96 GLU A C 1
ATOM 763 O O . GLU A 1 96 ? -15.938 -19.078 0.092 1 97.75 96 GLU A O 1
ATOM 768 N N . ALA A 1 97 ? -13.75 -18.766 0.603 1 97.94 97 ALA A N 1
ATOM 769 C CA . ALA A 1 97 ? -13.508 -17.891 -0.548 1 97.94 97 ALA A CA 1
ATOM 770 C C . ALA A 1 97 ? -13.805 -18.625 -1.855 1 97.94 97 ALA A C 1
ATOM 772 O O . ALA A 1 97 ? -14.43 -18.062 -2.76 1 97.94 97 ALA A O 1
ATOM 773 N N . PHE A 1 98 ? -13.359 -19.891 -1.944 1 98.5 98 PHE A N 1
ATOM 774 C CA . PHE A 1 98 ? -13.594 -20.734 -3.111 1 98.5 98 PHE A CA 1
ATOM 775 C C . PHE A 1 98 ? -15.086 -20.938 -3.344 1 98.5 98 PHE A C 1
ATOM 777 O O . PHE A 1 98 ? -15.578 -20.75 -4.457 1 98.5 98 PHE A O 1
ATOM 784 N N . ALA A 1 99 ? -15.82 -21.266 -2.32 1 98.38 99 ALA A N 1
ATOM 785 C CA . ALA A 1 99 ? -17.25 -21.547 -2.408 1 98.38 99 ALA A CA 1
ATOM 786 C C . ALA A 1 99 ? -18.016 -20.312 -2.865 1 98.38 99 ALA A C 1
ATOM 788 O O . ALA A 1 99 ? -19 -20.422 -3.6 1 98.38 99 ALA A O 1
ATOM 789 N N . GLU A 1 100 ? -17.609 -19.188 -2.443 1 98.06 100 GLU A N 1
ATOM 790 C CA . GLU A 1 100 ? -18.281 -17.953 -2.768 1 98.06 100 GLU A CA 1
ATOM 791 C C . GLU A 1 100 ? -18.219 -17.656 -4.266 1 98.06 100 GLU A C 1
ATOM 793 O O . GLU A 1 100 ? -19.031 -16.891 -4.789 1 98.06 100 GLU A O 1
ATOM 798 N N . LEU A 1 101 ? -17.266 -18.266 -4.902 1 98.31 101 LEU A N 1
ATOM 799 C CA . LEU A 1 101 ? -17.141 -18.078 -6.344 1 98.31 101 LEU A CA 1
ATOM 800 C C . LEU A 1 101 ? -18.156 -18.953 -7.086 1 98.31 101 LEU A C 1
ATOM 802 O O . LEU A 1 101 ? -18.312 -18.828 -8.305 1 98.31 101 LEU A O 1
ATOM 806 N N . GLY A 1 102 ? -18.797 -19.875 -6.383 1 98.12 102 GLY A N 1
ATOM 807 C CA . GLY A 1 102 ? -19.891 -20.625 -6.973 1 98.12 102 GLY A CA 1
ATOM 808 C C . GLY A 1 102 ? -19.469 -22 -7.449 1 98.12 102 GLY A C 1
ATOM 809 O O . GLY A 1 102 ? -20.156 -22.609 -8.273 1 98.12 102 GLY A O 1
ATOM 810 N N . TYR A 1 103 ? -18.375 -22.531 -6.988 1 98.38 103 TYR A N 1
ATOM 811 C CA . TYR A 1 103 ? -17.875 -23.828 -7.414 1 98.38 103 TYR A CA 1
ATOM 812 C C . TYR A 1 103 ? -17.891 -24.828 -6.258 1 98.38 103 TYR A C 1
ATOM 814 O O . TYR A 1 103 ? -17.891 -24.438 -5.09 1 98.38 103 TYR A O 1
ATOM 822 N N . LYS A 1 104 ? -17.891 -26.078 -6.602 1 98.44 104 LYS A N 1
ATOM 823 C CA . LYS A 1 104 ? -17.734 -27.172 -5.645 1 98.44 104 LYS A CA 1
ATOM 824 C C . LYS A 1 104 ? -16.375 -27.844 -5.789 1 98.44 104 LYS A C 1
ATOM 826 O O . LYS A 1 104 ? -15.844 -27.969 -6.898 1 98.44 104 LYS A O 1
ATOM 831 N N . PRO A 1 105 ? -15.852 -28.297 -4.664 1 98.56 105 PRO A N 1
ATOM 832 C CA . PRO A 1 105 ? -14.523 -28.906 -4.711 1 98.56 105 PRO A CA 1
ATOM 833 C C . PRO A 1 105 ? -14.438 -30.047 -5.727 1 98.56 105 PRO A C 1
ATOM 835 O O . PRO A 1 105 ? -13.406 -30.219 -6.383 1 98.56 105 PRO A O 1
ATOM 838 N N . GLU A 1 106 ? -15.531 -30.797 -5.941 1 98.5 106 GLU A N 1
ATOM 839 C CA . GLU A 1 106 ? -15.547 -31.969 -6.816 1 98.5 106 GLU A CA 1
ATOM 840 C C . GLU A 1 106 ? -15.461 -31.562 -8.281 1 98.5 106 GLU A C 1
ATOM 842 O O . GLU A 1 106 ? -15.148 -32.375 -9.141 1 98.5 106 GLU A O 1
ATOM 847 N N . GLN A 1 107 ? -15.719 -30.312 -8.539 1 98.5 107 GLN A N 1
ATOM 848 C CA . GLN A 1 107 ? -15.695 -29.812 -9.906 1 98.5 107 GLN A CA 1
ATOM 849 C C . GLN A 1 107 ? -14.266 -29.547 -10.375 1 98.5 107 GLN A C 1
ATOM 851 O O . GLN A 1 107 ? -14.016 -29.406 -11.57 1 98.5 107 GLN A O 1
ATOM 856 N N . VAL A 1 108 ? -13.359 -29.453 -9.469 1 98.88 108 VAL A N 1
ATOM 857 C CA . VAL A 1 108 ? -11.984 -29.125 -9.82 1 98.88 108 VAL A CA 1
ATOM 858 C C . VAL A 1 108 ? -11.297 -30.359 -10.406 1 98.88 108 VAL A C 1
ATOM 860 O O . VAL A 1 108 ? -11.242 -31.406 -9.766 1 98.88 108 VAL A O 1
ATOM 863 N N . THR A 1 109 ? -10.766 -30.203 -11.617 1 98.69 109 THR A N 1
ATOM 864 C CA . THR A 1 109 ? -10.18 -31.359 -12.297 1 98.69 109 THR A CA 1
ATOM 865 C C . THR A 1 109 ? -8.656 -31.297 -12.25 1 98.69 109 THR A C 1
ATOM 867 O O . THR A 1 109 ? -7.977 -32.312 -12.375 1 98.69 109 THR A O 1
ATOM 870 N N . LYS A 1 110 ? -8.117 -30.078 -12.164 1 98.88 110 LYS A N 1
ATOM 871 C CA . LYS A 1 110 ? -6.672 -29.891 -12.094 1 98.88 110 LYS A CA 1
ATOM 872 C C . LYS A 1 110 ? -6.309 -28.828 -11.055 1 98.88 110 LYS A C 1
ATOM 874 O O . LYS A 1 110 ? -7.047 -27.875 -10.852 1 98.88 110 LYS A O 1
ATOM 879 N N . ILE A 1 111 ? -5.23 -28.984 -10.391 1 98.94 111 ILE A N 1
ATOM 880 C CA . ILE A 1 111 ? -4.539 -28 -9.57 1 98.94 111 ILE A CA 1
ATOM 881 C C . ILE A 1 111 ? -3.111 -27.812 -10.078 1 98.94 111 ILE A C 1
ATOM 883 O O . ILE A 1 111 ? -2.346 -28.781 -10.156 1 98.94 111 ILE A O 1
ATOM 887 N N . LEU A 1 112 ? -2.795 -26.641 -10.531 1 98.94 112 LEU A N 1
ATOM 888 C CA . LEU A 1 112 ? -1.443 -26.297 -10.961 1 98.94 112 LEU A CA 1
ATOM 889 C C . LEU A 1 112 ? -0.692 -25.578 -9.844 1 98.94 112 LEU A C 1
ATOM 891 O O . LEU A 1 112 ? -0.961 -24.406 -9.555 1 98.94 112 LEU A O 1
ATOM 895 N N . ILE A 1 113 ? 0.247 -26.234 -9.18 1 98.94 113 ILE A N 1
ATOM 896 C CA . ILE A 1 113 ? 0.978 -25.703 -8.039 1 98.94 113 ILE A CA 1
ATOM 897 C C . ILE A 1 113 ? 2.234 -24.984 -8.523 1 98.94 113 ILE A C 1
ATOM 899 O O . ILE A 1 113 ? 3.139 -25.609 -9.086 1 98.94 113 ILE A O 1
ATOM 903 N N . THR A 1 114 ? 2.264 -23.734 -8.273 1 98.88 114 THR A N 1
ATOM 904 C CA . THR A 1 114 ? 3.443 -22.969 -8.672 1 98.88 114 THR A CA 1
ATOM 905 C C . THR A 1 114 ? 4.664 -23.406 -7.863 1 98.88 114 THR A C 1
ATOM 907 O O . THR A 1 114 ? 5.742 -23.609 -8.43 1 98.88 114 THR A O 1
ATOM 910 N N . HIS A 1 115 ? 4.461 -23.484 -6.535 1 98.81 115 HIS A N 1
ATOM 911 C CA . HIS A 1 115 ? 5.59 -23.922 -5.715 1 98.81 115 HIS A CA 1
ATOM 912 C C . HIS A 1 115 ? 5.113 -24.469 -4.371 1 98.81 115 HIS A C 1
ATOM 914 O O . HIS A 1 115 ? 3.922 -24.422 -4.062 1 98.81 115 HIS A O 1
ATOM 920 N N . LYS A 1 116 ? 6.031 -24.906 -3.561 1 98.69 116 LYS A N 1
ATOM 921 C CA . LYS A 1 116 ? 5.785 -25.828 -2.453 1 98.69 116 LYS A CA 1
ATOM 922 C C . LYS A 1 116 ? 5.258 -25.078 -1.229 1 98.69 116 LYS A C 1
ATOM 924 O O . LYS A 1 116 ? 4.75 -25.703 -0.29 1 98.69 116 LYS A O 1
ATOM 929 N N . HIS A 1 117 ? 5.34 -23.781 -1.093 1 98.5 117 HIS A N 1
ATOM 930 C CA . HIS A 1 117 ? 5 -23.109 0.153 1 98.5 117 HIS A CA 1
ATOM 931 C C . HIS A 1 117 ? 3.537 -23.328 0.521 1 98.5 117 HIS A C 1
ATOM 933 O O . HIS A 1 117 ? 2.676 -23.406 -0.359 1 98.5 117 HIS A O 1
ATOM 939 N N . PRO A 1 118 ? 3.211 -23.344 1.806 1 96.94 118 PRO A N 1
ATOM 940 C CA . PRO A 1 118 ? 1.886 -23.766 2.279 1 96.94 118 PRO A CA 1
ATOM 941 C C . PRO A 1 118 ? 0.777 -22.812 1.811 1 96.94 118 PRO A C 1
ATOM 943 O O . PRO A 1 118 ? -0.35 -23.266 1.569 1 96.94 118 PRO A O 1
ATOM 946 N N . ASP A 1 119 ? 1.037 -21.578 1.683 1 97.06 119 ASP A N 1
ATOM 947 C CA . ASP A 1 119 ? 0.005 -20.641 1.235 1 97.06 119 ASP A CA 1
ATOM 948 C C . ASP A 1 119 ? -0.349 -20.875 -0.231 1 97.06 119 ASP A C 1
ATOM 950 O O . ASP A 1 119 ? -1.295 -20.281 -0.75 1 97.06 119 ASP A O 1
ATOM 954 N N . HIS A 1 120 ? 0.286 -21.797 -0.904 1 98.31 120 HIS A N 1
ATOM 955 C CA . HIS A 1 120 ? 0.014 -22.172 -2.289 1 98.31 120 HIS A CA 1
ATOM 956 C C . HIS A 1 120 ? -0.461 -23.609 -2.391 1 98.31 120 HIS A C 1
ATOM 958 O O . HIS A 1 120 ? -1.093 -24 -3.379 1 98.31 120 HIS A O 1
ATOM 964 N N . SER A 1 121 ? -0.154 -24.406 -1.352 1 98.31 121 SER A N 1
ATOM 965 C CA . SER A 1 121 ? -0.239 -25.844 -1.611 1 98.31 121 SER A CA 1
ATOM 966 C C . SER A 1 121 ? -0.931 -26.578 -0.465 1 98.31 121 SER A C 1
ATOM 968 O O . SER A 1 121 ? -1.206 -27.766 -0.56 1 98.31 121 SER A O 1
ATOM 970 N N . ALA A 1 122 ? -1.325 -25.906 0.576 1 97.5 122 ALA A N 1
ATOM 971 C CA . ALA A 1 122 ? -1.727 -26.609 1.794 1 97.5 122 ALA A CA 1
ATOM 972 C C . ALA A 1 122 ? -3.17 -27.094 1.697 1 97.5 122 ALA A C 1
ATOM 974 O O . ALA A 1 122 ? -3.617 -27.906 2.514 1 97.5 122 ALA A O 1
ATOM 975 N N . ALA A 1 123 ? -3.916 -26.688 0.711 1 97.88 123 ALA A N 1
ATOM 976 C CA . ALA A 1 123 ? -5.336 -27.031 0.658 1 97.88 123 ALA A CA 1
ATOM 977 C C . ALA A 1 123 ? -5.617 -28.016 -0.472 1 97.88 123 ALA A C 1
ATOM 979 O O . ALA A 1 123 ? -6.77 -28.188 -0.875 1 97.88 123 ALA A O 1
ATOM 980 N N . ILE A 1 124 ? -4.641 -28.672 -1.02 1 97.44 124 ILE A N 1
ATOM 981 C CA . ILE A 1 124 ? -4.789 -29.578 -2.156 1 97.44 124 ILE A CA 1
ATOM 982 C C . ILE A 1 124 ? -5.746 -30.703 -1.796 1 97.44 124 ILE A C 1
ATOM 984 O O . ILE A 1 124 ? -6.527 -31.156 -2.637 1 97.44 124 ILE A O 1
ATOM 988 N N . GLN A 1 125 ? -5.797 -31.125 -0.563 1 95.88 125 GLN A N 1
ATOM 989 C CA . GLN A 1 125 ? -6.527 -32.312 -0.122 1 95.88 125 GLN A CA 1
ATOM 990 C C . GLN A 1 125 ? -8.039 -32.062 -0.18 1 95.88 125 GLN A C 1
ATOM 992 O O . GLN A 1 125 ? -8.82 -33.031 -0.11 1 95.88 125 GLN A O 1
ATOM 997 N N . TYR A 1 126 ? -8.445 -30.859 -0.279 1 98.06 126 TYR A N 1
ATOM 998 C CA . TYR A 1 126 ? -9.867 -30.547 -0.254 1 98.06 126 TYR A CA 1
ATOM 999 C C . TYR A 1 126 ? -10.5 -30.781 -1.624 1 98.06 126 TYR A C 1
ATOM 1001 O O . TYR A 1 126 ? -11.711 -30.641 -1.783 1 98.06 126 TYR A O 1
ATOM 1009 N N . PHE A 1 127 ? -9.711 -31.172 -2.6 1 98.5 127 PHE A N 1
ATOM 1010 C CA . PHE A 1 127 ? -10.195 -31.344 -3.963 1 98.5 127 PHE A CA 1
ATOM 1011 C C . PHE A 1 127 ? -9.984 -32.781 -4.441 1 98.5 127 PHE A C 1
ATOM 1013 O O . PHE A 1 127 ? -9.008 -33.062 -5.141 1 98.5 127 PHE A O 1
ATOM 1020 N N . PRO A 1 128 ? -10.961 -33.625 -4.242 1 97.56 128 PRO A N 1
ATOM 1021 C CA . PRO A 1 128 ? -10.773 -35.094 -4.355 1 97.56 128 PRO A CA 1
ATOM 1022 C C . PRO A 1 128 ? -10.602 -35.531 -5.801 1 97.56 128 PRO A C 1
ATOM 1024 O O . PRO A 1 128 ? -10.031 -36.594 -6.047 1 97.56 128 PRO A O 1
ATOM 1027 N N . ASN A 1 129 ? -11.039 -34.812 -6.758 1 98.12 129 ASN A N 1
ATOM 1028 C CA . ASN A 1 129 ? -11.031 -35.281 -8.133 1 98.12 129 ASN A CA 1
ATOM 1029 C C . ASN A 1 129 ? -9.875 -34.688 -8.93 1 98.12 129 ASN A C 1
ATOM 1031 O O . ASN A 1 129 ? -9.656 -35.031 -10.086 1 98.12 129 ASN A O 1
ATOM 1035 N N . ALA A 1 130 ? -9.117 -33.812 -8.305 1 98.5 130 ALA A N 1
ATOM 1036 C CA . ALA A 1 130 ? -8.156 -33 -9.062 1 98.5 130 ALA A CA 1
ATOM 1037 C C . ALA A 1 130 ? -6.859 -33.75 -9.281 1 98.5 130 ALA A C 1
ATOM 1039 O O . ALA A 1 130 ? -6.363 -34.438 -8.367 1 98.5 130 ALA A O 1
ATOM 1040 N N . LYS A 1 131 ? -6.363 -33.75 -10.484 1 98.44 131 LYS A N 1
ATOM 1041 C CA . LYS A 1 131 ? -4.957 -34.031 -10.734 1 98.44 131 LYS A CA 1
ATOM 1042 C C . LYS A 1 131 ? -4.074 -32.844 -10.359 1 98.44 131 LYS A C 1
ATOM 1044 O O . LYS A 1 131 ? -4.383 -31.703 -10.695 1 98.44 131 LYS A O 1
ATOM 1049 N N . VAL A 1 132 ? -2.982 -33.094 -9.648 1 98.69 132 VAL A N 1
ATOM 1050 C CA . VAL A 1 132 ? -2.119 -32.031 -9.133 1 98.69 132 VAL A CA 1
ATOM 1051 C C . VAL A 1 132 ? -0.831 -31.969 -9.953 1 98.69 132 VAL A C 1
ATOM 1053 O O . VAL A 1 132 ? -0.033 -32.906 -9.93 1 98.69 132 VAL A O 1
ATOM 1056 N N . TYR A 1 133 ? -0.68 -30.891 -10.711 1 98.75 133 TYR A N 1
ATOM 1057 C CA . TYR A 1 133 ? 0.543 -30.625 -11.461 1 98.75 133 TYR A CA 1
ATOM 1058 C C . TYR A 1 133 ? 1.55 -29.859 -10.609 1 98.75 133 TYR A C 1
ATOM 1060 O O . TYR A 1 133 ? 1.204 -28.844 -9.984 1 98.75 133 TYR A O 1
ATOM 1068 N N . ILE A 1 134 ? 2.805 -30.297 -10.57 1 98.75 134 ILE A N 1
ATOM 1069 C CA . ILE A 1 134 ? 3.848 -29.672 -9.758 1 98.75 134 ILE A CA 1
ATOM 1070 C C . ILE A 1 134 ? 5.223 -30.047 -10.312 1 98.75 134 ILE A C 1
ATOM 1072 O O . ILE A 1 134 ? 5.363 -31.047 -11.016 1 98.75 134 ILE A O 1
ATOM 1076 N N . SER A 1 135 ? 6.195 -29.25 -10.117 1 98.69 135 SER A N 1
ATOM 1077 C CA . SER A 1 135 ? 7.559 -29.594 -10.516 1 98.69 135 SER A CA 1
ATOM 1078 C C . SER A 1 135 ? 8.07 -30.812 -9.742 1 98.69 135 SER A C 1
ATOM 1080 O O . SER A 1 135 ? 7.664 -31.047 -8.602 1 98.69 135 SER A O 1
ATOM 1082 N N . PRO A 1 136 ? 8.984 -31.531 -10.359 1 98.12 136 PRO A N 1
ATOM 1083 C CA . PRO A 1 136 ? 9.57 -32.656 -9.625 1 98.12 136 PRO A CA 1
ATOM 1084 C C . PRO A 1 136 ? 10.305 -32.219 -8.359 1 98.12 136 PRO A C 1
ATOM 1086 O O . PRO A 1 136 ? 10.203 -32.875 -7.32 1 98.12 136 PRO A O 1
ATOM 1089 N N . GLU A 1 137 ? 11.047 -31.125 -8.398 1 98.38 137 GLU A N 1
ATOM 1090 C CA . GLU A 1 137 ? 11.828 -30.656 -7.27 1 98.38 137 GLU A CA 1
ATOM 1091 C C . GLU A 1 137 ? 10.938 -30.328 -6.07 1 98.38 137 GLU A C 1
ATOM 1093 O O . GLU A 1 137 ? 11.219 -30.766 -4.949 1 98.38 137 GLU A O 1
ATOM 1098 N N . ASP A 1 138 ? 9.828 -29.625 -6.316 1 98.56 138 ASP A N 1
ATOM 1099 C CA . ASP A 1 138 ? 8.961 -29.219 -5.211 1 98.56 138 ASP A CA 1
ATOM 1100 C C . ASP A 1 138 ? 8.086 -30.391 -4.75 1 98.56 138 ASP A C 1
ATOM 1102 O O . ASP A 1 138 ? 7.77 -30.5 -3.566 1 98.56 138 ASP A O 1
ATOM 1106 N N . ALA A 1 139 ? 7.758 -31.281 -5.633 1 98.56 139 ALA A N 1
ATOM 1107 C CA . ALA A 1 139 ? 7.078 -32.5 -5.223 1 98.56 139 ALA A CA 1
ATOM 1108 C C . ALA A 1 139 ? 7.938 -33.312 -4.254 1 98.56 139 ALA A C 1
ATOM 1110 O O . ALA A 1 139 ? 7.441 -33.812 -3.244 1 98.56 139 ALA A O 1
ATOM 1111 N N . ASP A 1 140 ? 9.188 -33.469 -4.621 1 98.19 140 ASP A N 1
ATOM 1112 C CA . ASP A 1 140 ? 10.117 -34.188 -3.762 1 98.19 140 ASP A CA 1
ATOM 1113 C C . ASP A 1 140 ? 10.25 -33.5 -2.4 1 98.19 140 ASP A C 1
ATOM 1115 O O . ASP A 1 140 ? 10.219 -34.156 -1.362 1 98.19 140 ASP A O 1
ATOM 1119 N N . ALA A 1 141 ? 10.383 -32.188 -2.463 1 98.06 141 ALA A N 1
ATOM 1120 C CA . ALA A 1 141 ? 10.539 -31.438 -1.229 1 98.06 141 ALA A CA 1
ATOM 1121 C C . ALA A 1 141 ? 9.32 -31.594 -0.325 1 98.06 141 ALA A C 1
ATOM 1123 O O . ALA A 1 141 ? 9.445 -31.609 0.902 1 98.06 141 ALA A O 1
ATOM 1124 N N . MET A 1 142 ? 8.141 -31.672 -0.954 1 97.88 142 MET A N 1
ATOM 1125 C CA . MET A 1 142 ? 6.898 -31.828 -0.207 1 97.88 142 MET A CA 1
ATOM 1126 C C . MET A 1 142 ? 6.652 -33.281 0.141 1 97.88 142 MET A C 1
ATOM 1128 O O . MET A 1 142 ? 5.66 -33.625 0.788 1 97.88 142 MET A O 1
ATOM 1132 N N . LYS A 1 143 ? 7.492 -34.188 -0.353 1 96.94 143 LYS A N 1
ATOM 1133 C CA . LYS A 1 143 ? 7.395 -35.625 -0.129 1 96.94 143 LYS A CA 1
ATOM 1134 C C . LYS A 1 143 ? 6.066 -36.188 -0.642 1 96.94 143 LYS A C 1
ATOM 1136 O O . LYS A 1 143 ? 5.418 -37 0.031 1 96.94 143 LYS A O 1
ATOM 1141 N N . LEU A 1 144 ? 5.734 -35.656 -1.739 1 96.31 144 LEU A N 1
ATOM 1142 C CA . LEU A 1 144 ? 4.523 -36.156 -2.367 1 96.31 144 LEU A CA 1
ATOM 1143 C C . LEU A 1 144 ? 4.766 -37.531 -2.982 1 96.31 144 LEU A C 1
ATOM 1145 O O . LEU A 1 144 ? 5.871 -37.844 -3.443 1 96.31 144 LEU A O 1
ATOM 1149 N N . PRO A 1 145 ? 3.734 -38.375 -2.953 1 92.19 145 PRO A N 1
ATOM 1150 C CA . PRO A 1 145 ? 3.906 -39.688 -3.525 1 92.19 145 PRO A CA 1
ATOM 1151 C C . PRO A 1 145 ? 4.133 -39.656 -5.035 1 92.19 145 PRO A C 1
ATOM 1153 O O . PRO A 1 145 ? 3.809 -38.688 -5.691 1 92.19 145 PRO A O 1
ATOM 1156 N N . GLU A 1 146 ? 4.758 -40.812 -5.449 1 90.19 146 GLU A N 1
ATOM 1157 C CA . GLU A 1 146 ? 4.898 -40.969 -6.891 1 90.19 146 GLU A CA 1
ATOM 1158 C C . GLU A 1 146 ? 3.66 -41.625 -7.492 1 90.19 146 GLU A C 1
ATOM 1160 O O . GLU A 1 146 ? 3.146 -42.625 -6.945 1 90.19 146 GLU A O 1
ATOM 1165 N N . GLY A 1 147 ? 3.092 -41 -8.391 1 85.94 147 GLY A N 1
ATOM 1166 C CA . GLY A 1 147 ? 1.915 -41.562 -9.039 1 85.94 147 GLY A CA 1
ATOM 1167 C C . GLY A 1 147 ? 0.612 -41.094 -8.414 1 85.94 147 GLY A C 1
ATOM 1168 O O . GLY A 1 147 ? 0.58 -40.094 -7.719 1 85.94 147 GLY A O 1
ATOM 1169 N N . GLY A 1 148 ? -0.523 -41.75 -8.852 1 91.75 148 GLY A N 1
ATOM 1170 C CA . GLY A 1 148 ? -1.845 -41.312 -8.43 1 91.75 148 GLY A CA 1
ATOM 1171 C C . GLY A 1 148 ? -2.305 -40.031 -9.141 1 91.75 148 GLY A C 1
ATOM 1172 O O . GLY A 1 148 ? -2.285 -39.969 -10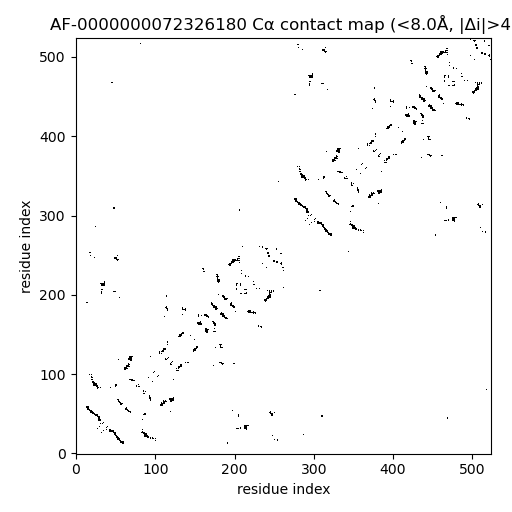.375 1 91.75 148 GLY A O 1
ATOM 1173 N N . ASN A 1 149 ? -2.73 -39.094 -8.203 1 96.31 149 ASN A N 1
ATOM 1174 C CA . ASN A 1 149 ? -3.248 -37.875 -8.828 1 96.31 149 ASN A CA 1
ATOM 1175 C C . ASN A 1 149 ? -2.168 -36.812 -8.938 1 96.31 149 ASN A C 1
ATOM 1177 O O . ASN A 1 149 ? -2.43 -35.719 -9.43 1 96.31 149 ASN A O 1
ATOM 1181 N N . ILE A 1 150 ? -0.907 -37.156 -8.484 1 98.06 150 ILE A N 1
ATOM 1182 C CA . ILE A 1 150 ? 0.194 -36.219 -8.562 1 98.06 150 ILE A CA 1
ATOM 1183 C C . ILE A 1 150 ? 0.905 -36.344 -9.906 1 98.06 150 ILE A C 1
ATOM 1185 O O . ILE A 1 150 ? 1.404 -37.406 -10.242 1 98.06 150 ILE A O 1
ATOM 1189 N N . ILE A 1 151 ? 0.92 -35.281 -10.656 1 98.12 151 ILE A N 1
ATOM 1190 C CA . ILE A 1 151 ? 1.589 -35.25 -11.953 1 98.12 151 ILE A CA 1
ATOM 1191 C C . ILE A 1 151 ? 2.85 -34.375 -11.852 1 98.12 151 ILE A C 1
ATOM 1193 O O . ILE A 1 151 ? 2.768 -33.156 -11.727 1 98.12 151 ILE A O 1
ATOM 1197 N N . ARG A 1 152 ? 3.994 -34.969 -11.875 1 98.19 152 ARG A N 1
ATOM 1198 C CA . ARG A 1 152 ? 5.27 -34.25 -11.922 1 98.19 152 ARG A CA 1
ATOM 1199 C C . ARG A 1 152 ? 5.59 -33.812 -13.344 1 98.19 152 ARG A C 1
ATOM 1201 O O . ARG A 1 152 ? 5.844 -34.625 -14.219 1 98.19 152 ARG A O 1
ATOM 1208 N N . SER A 1 153 ? 5.609 -32.5 -13.562 1 97.81 153 SER A N 1
ATOM 1209 C CA . SER A 1 153 ? 5.738 -31.969 -14.906 1 97.81 153 SER A CA 1
ATOM 1210 C C . SER A 1 153 ? 7.125 -32.25 -15.484 1 97.81 153 SER A C 1
ATOM 1212 O O . SER A 1 153 ? 8.133 -32.125 -14.781 1 97.81 153 SER A O 1
ATOM 1214 N N . GLU A 1 154 ? 7.184 -32.562 -16.75 1 97.38 154 GLU A N 1
ATOM 1215 C CA . GLU A 1 154 ? 8.445 -32.75 -17.453 1 97.38 154 GLU A CA 1
ATOM 1216 C C . GLU A 1 154 ? 8.797 -31.531 -18.297 1 97.38 154 GLU A C 1
ATOM 1218 O O . GLU A 1 154 ? 9.93 -31.406 -18.781 1 97.38 154 GLU A O 1
ATOM 1223 N N . TYR A 1 155 ? 7.902 -30.625 -18.375 1 98.25 155 TYR A N 1
ATOM 1224 C CA . TYR A 1 155 ? 8.109 -29.406 -19.156 1 98.25 155 TYR A CA 1
ATOM 1225 C C . TYR A 1 155 ? 8.664 -29.719 -20.531 1 98.25 155 TYR A C 1
ATOM 1227 O O . TYR A 1 155 ? 9.688 -29.172 -20.953 1 98.25 155 TYR A O 1
ATOM 1235 N N . LYS A 1 156 ? 7.992 -30.484 -21.312 1 97.62 156 LYS A N 1
ATOM 1236 C CA . LYS A 1 156 ? 8.547 -31.109 -22.516 1 97.62 156 LYS A CA 1
ATOM 1237 C C . LYS A 1 156 ? 8.438 -30.172 -23.719 1 97.62 156 LYS A C 1
ATOM 1239 O O . LYS A 1 156 ? 8.977 -30.469 -24.781 1 97.62 156 LYS A O 1
ATOM 1244 N N . GLU A 1 157 ? 7.84 -29.094 -23.609 1 98.06 157 GLU A N 1
ATOM 1245 C CA . GLU A 1 157 ? 7.633 -28.141 -24.703 1 98.06 157 GLU A CA 1
ATOM 1246 C C . GLU A 1 157 ? 8.219 -26.781 -24.344 1 98.06 157 GLU A C 1
ATOM 1248 O O . GLU A 1 157 ? 8.844 -26.609 -23.297 1 98.06 157 GLU A O 1
ATOM 1253 N N . SER A 1 158 ? 8.188 -25.922 -25.375 1 98.38 158 SER A N 1
ATOM 1254 C CA . SER A 1 158 ? 8.453 -24.5 -25.156 1 98.38 158 SER A CA 1
ATOM 1255 C C . SER A 1 158 ? 7.199 -23.656 -25.375 1 98.38 158 SER A C 1
ATOM 1257 O O . SER A 1 158 ? 6.254 -24.109 -26.031 1 98.38 158 SER A O 1
ATOM 1259 N N . PHE A 1 159 ? 7.105 -22.625 -24.766 1 98.75 159 PHE A N 1
ATOM 1260 C CA . PHE A 1 159 ? 6.047 -21.641 -24.953 1 98.75 159 PHE A CA 1
ATOM 1261 C C . PHE A 1 159 ? 6.633 -20.25 -25.125 1 98.75 159 PHE A C 1
ATOM 1263 O O . PHE A 1 159 ? 7.098 -19.656 -24.141 1 98.75 159 PHE A O 1
ATOM 1270 N N . LYS A 1 160 ? 6.586 -19.75 -26.359 1 98.31 160 LYS A N 1
ATOM 1271 C CA . LYS A 1 160 ? 7.195 -18.453 -26.672 1 98.31 160 LYS A CA 1
ATOM 1272 C C . LYS A 1 160 ? 8.633 -18.391 -26.172 1 98.31 160 LYS A C 1
ATOM 1274 O O . LYS A 1 160 ? 9.461 -19.234 -26.516 1 98.31 160 LYS A O 1
ATOM 1279 N N . ASN A 1 161 ? 9.031 -17.406 -25.297 1 98.75 161 ASN A N 1
ATOM 1280 C CA . ASN A 1 161 ? 10.43 -17.266 -24.891 1 98.75 161 ASN A CA 1
ATOM 1281 C C . ASN A 1 161 ? 10.766 -18.172 -23.719 1 98.75 161 ASN A C 1
ATOM 1283 O O . ASN A 1 161 ? 11.875 -18.125 -23.188 1 98.75 161 ASN A O 1
ATOM 1287 N N . PHE A 1 162 ? 9.836 -19.016 -23.266 1 98.88 162 PHE A N 1
ATOM 1288 C CA . PHE A 1 162 ? 10.094 -20 -22.203 1 98.88 162 PHE A CA 1
ATOM 1289 C C . PHE A 1 162 ? 10.469 -21.344 -22.797 1 98.88 162 PHE A C 1
ATOM 1291 O O . PHE A 1 162 ? 9.656 -21.984 -23.469 1 98.88 162 PHE A O 1
ATOM 1298 N N . PRO A 1 163 ? 11.625 -21.844 -22.5 1 98.69 163 PRO A N 1
ATOM 1299 C CA . PRO A 1 163 ? 12.094 -23.047 -23.172 1 98.69 163 PRO A CA 1
ATOM 1300 C C . PRO A 1 163 ? 11.516 -24.328 -22.594 1 98.69 163 PRO A C 1
ATOM 1302 O O . PRO A 1 163 ? 11.602 -25.391 -23.203 1 98.69 163 PRO A O 1
ATOM 1305 N N . ARG A 1 164 ? 10.984 -24.297 -21.375 1 98.81 164 ARG A N 1
ATOM 1306 C CA . ARG A 1 164 ? 10.469 -25.469 -20.688 1 98.81 164 ARG A CA 1
ATOM 1307 C C . ARG A 1 164 ? 9.047 -25.234 -20.188 1 98.81 164 ARG A C 1
ATOM 1309 O O . ARG A 1 164 ? 8.828 -24.469 -19.25 1 98.81 164 ARG A O 1
ATOM 1316 N N . ALA A 1 165 ? 8.133 -25.828 -20.859 1 98.81 165 ALA A N 1
ATOM 1317 C CA . ALA A 1 165 ? 6.711 -25.641 -20.594 1 98.81 165 ALA A CA 1
ATOM 1318 C C . ALA A 1 165 ? 5.922 -26.906 -20.891 1 98.81 165 ALA A C 1
ATOM 1320 O O . ALA A 1 165 ? 6.465 -27.875 -21.453 1 98.81 165 ALA A O 1
ATOM 1321 N N . GLU A 1 166 ? 4.734 -26.938 -20.406 1 98.44 166 GLU A N 1
ATOM 1322 C CA . GLU A 1 166 ? 3.783 -28.031 -20.641 1 98.44 166 GLU A CA 1
ATOM 1323 C C . GLU A 1 166 ? 2.373 -27.484 -20.859 1 98.44 166 GLU A C 1
ATOM 1325 O O . GLU A 1 166 ? 1.877 -26.688 -20.062 1 98.44 166 GLU A O 1
ATOM 1330 N N . LYS A 1 167 ? 1.786 -27.859 -22.016 1 98.38 167 LYS A N 1
ATOM 1331 C CA . LYS A 1 167 ? 0.39 -27.484 -22.234 1 98.38 167 LYS A CA 1
ATOM 1332 C C . LYS A 1 167 ? -0.543 -28.344 -21.375 1 98.38 167 LYS A C 1
ATOM 1334 O O . LYS A 1 167 ? -0.64 -29.562 -21.594 1 98.38 167 LYS A O 1
ATOM 1339 N N . VAL A 1 168 ? -1.266 -27.734 -20.438 1 97.88 168 VAL A N 1
ATOM 1340 C CA . VAL A 1 168 ? -2.074 -28.516 -19.516 1 97.88 168 VAL A CA 1
ATOM 1341 C C . VAL A 1 168 ? -3.533 -28.516 -19.969 1 97.88 168 VAL A C 1
ATOM 1343 O O . VAL A 1 168 ? -4.32 -29.375 -19.547 1 97.88 168 VAL A O 1
ATOM 1346 N N . ALA A 1 169 ? -3.941 -27.578 -20.734 1 97.31 169 ALA A N 1
ATOM 1347 C CA . ALA A 1 169 ? -5.23 -27.406 -21.391 1 97.31 169 ALA A CA 1
ATOM 1348 C C . ALA A 1 169 ? -5.129 -26.422 -22.562 1 97.31 169 ALA A C 1
ATOM 1350 O O . ALA A 1 169 ? -4.098 -25.766 -22.734 1 97.31 169 ALA A O 1
ATOM 1351 N N . ASP A 1 170 ? -6.145 -26.406 -23.406 1 95.94 170 ASP A N 1
ATOM 1352 C CA . ASP A 1 170 ? -6.117 -25.453 -24.5 1 95.94 170 ASP A CA 1
ATOM 1353 C C . ASP A 1 170 ? -5.938 -24.031 -23.969 1 95.94 170 ASP A C 1
ATOM 1355 O O . ASP A 1 170 ? -6.738 -23.547 -23.156 1 95.94 170 ASP A O 1
ATOM 1359 N N . GLY A 1 171 ? -4.816 -23.438 -24.328 1 96.94 171 GLY A N 1
ATOM 1360 C CA . GLY A 1 171 ? -4.566 -22.062 -23.953 1 96.94 171 GLY A CA 1
ATOM 1361 C C . GLY A 1 171 ? -3.99 -21.906 -22.562 1 96.94 171 GLY A C 1
ATOM 1362 O O . GLY A 1 171 ? -3.867 -20.781 -22.047 1 96.94 171 GLY A O 1
ATOM 1363 N N . ILE A 1 172 ? -3.658 -23 -21.891 1 98.69 172 ILE A N 1
ATOM 1364 C CA . ILE A 1 172 ? -3.135 -22.922 -20.531 1 98.69 172 ILE A CA 1
ATOM 1365 C C . ILE A 1 172 ? -1.802 -23.672 -20.453 1 98.69 172 ILE A C 1
ATOM 1367 O O . ILE A 1 172 ? -1.721 -24.859 -20.781 1 98.69 172 ILE A O 1
ATOM 1371 N N . TRP A 1 173 ? -0.825 -22.938 -20.031 1 98.88 173 TRP A N 1
ATOM 1372 C CA . TRP A 1 173 ? 0.539 -23.469 -20.016 1 98.88 173 TRP A CA 1
ATOM 1373 C C . TRP A 1 173 ? 1.103 -23.469 -18.594 1 98.88 173 TRP A C 1
ATOM 1375 O O . TRP A 1 173 ? 0.941 -22.484 -17.859 1 98.88 173 TRP A O 1
ATOM 1385 N N . PHE A 1 174 ? 1.643 -24.578 -18.172 1 98.94 174 PHE A N 1
ATOM 1386 C CA . PHE A 1 174 ? 2.461 -24.75 -16.969 1 98.94 174 PHE A CA 1
ATOM 1387 C C . PHE A 1 174 ? 3.943 -24.625 -17.312 1 98.94 174 PHE A C 1
ATOM 1389 O O . PHE A 1 174 ? 4.48 -25.406 -18.094 1 98.94 174 PHE A O 1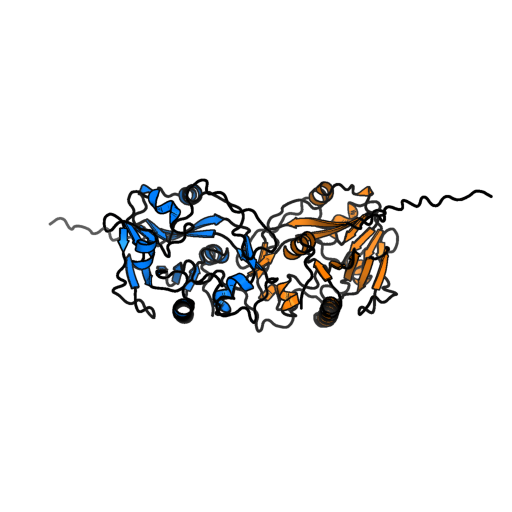
ATOM 1396 N N . ILE A 1 175 ? 4.629 -23.625 -16.734 1 98.94 175 ILE A N 1
ATOM 1397 C CA . ILE A 1 175 ? 5.918 -23.203 -17.266 1 98.94 175 ILE A CA 1
ATOM 1398 C C . ILE A 1 175 ? 6.969 -23.219 -16.156 1 98.94 175 ILE A C 1
ATOM 1400 O O . ILE A 1 175 ? 6.723 -22.703 -15.062 1 98.94 175 ILE A O 1
ATOM 1404 N N . GLU A 1 176 ? 8.117 -23.812 -16.422 1 98.88 176 GLU A N 1
ATOM 1405 C CA . GLU A 1 176 ? 9.234 -23.75 -15.477 1 98.88 176 GLU A CA 1
ATOM 1406 C C . GLU A 1 176 ? 9.719 -22.312 -15.273 1 98.88 176 GLU A C 1
ATOM 1408 O O . GLU A 1 176 ? 9.961 -21.594 -16.25 1 98.88 176 GLU A O 1
ATOM 1413 N N . ALA A 1 177 ? 9.805 -21.891 -14.07 1 98.81 177 ALA A N 1
ATOM 1414 C CA . ALA A 1 177 ? 10.242 -20.547 -13.672 1 98.81 177 ALA A CA 1
ATOM 1415 C C . ALA A 1 177 ? 10.969 -20.594 -12.336 1 98.81 177 ALA A C 1
ATOM 1417 O O . ALA A 1 177 ? 10.492 -20.016 -11.352 1 98.81 177 ALA A O 1
ATOM 1418 N N . LYS A 1 178 ? 12.109 -21.125 -12.32 1 98.56 178 LYS A N 1
ATOM 1419 C CA . LYS A 1 178 ? 12.812 -21.453 -11.086 1 98.56 178 LYS A CA 1
ATOM 1420 C C . LYS A 1 178 ? 13.312 -20.188 -10.383 1 98.56 178 LYS A C 1
ATOM 1422 O O . LYS A 1 178 ? 13.398 -19.125 -11 1 98.56 178 LYS A O 1
ATOM 1427 N N . GLY A 1 179 ? 13.617 -20.312 -9.086 1 98.56 179 GLY A N 1
ATOM 1428 C CA . GLY A 1 179 ? 14.242 -19.219 -8.352 1 98.56 179 GLY A CA 1
ATOM 1429 C C . GLY A 1 179 ? 13.648 -19.016 -6.973 1 98.56 179 GLY A C 1
ATOM 1430 O O . GLY A 1 179 ? 14.352 -19.141 -5.965 1 98.56 179 GLY A O 1
ATOM 1431 N N . HIS A 1 180 ? 12.352 -18.703 -6.867 1 98.69 180 HIS A N 1
ATOM 1432 C CA . HIS A 1 180 ? 11.703 -18.562 -5.566 1 98.69 180 HIS A CA 1
ATOM 1433 C C . HIS A 1 180 ? 11.852 -19.844 -4.75 1 98.69 180 HIS A C 1
ATOM 1435 O O . HIS A 1 180 ? 12.227 -19.797 -3.574 1 98.69 180 HIS A O 1
ATOM 1441 N N . THR A 1 181 ? 11.516 -20.906 -5.305 1 98.62 181 THR A N 1
ATOM 1442 C CA . THR A 1 181 ? 11.938 -22.219 -4.871 1 98.62 181 THR A CA 1
ATOM 1443 C C . THR A 1 181 ? 12.727 -22.922 -5.977 1 98.62 181 THR A C 1
ATOM 1445 O O . THR A 1 181 ? 12.781 -22.438 -7.109 1 98.62 181 THR A O 1
ATOM 1448 N N . LYS A 1 182 ? 13.266 -24.031 -5.684 1 97.81 182 LYS A N 1
ATOM 1449 C CA . LYS A 1 182 ? 14.039 -24.781 -6.672 1 97.81 182 LYS A CA 1
ATOM 1450 C C . LYS A 1 182 ? 13.133 -25.359 -7.762 1 97.81 182 LYS A C 1
ATOM 1452 O O . LYS A 1 182 ? 13.609 -25.703 -8.844 1 97.81 182 LYS A O 1
ATOM 1457 N N . GLY A 1 183 ? 11.891 -25.469 -7.508 1 98.5 183 GLY A N 1
ATOM 1458 C CA . GLY A 1 183 ? 10.945 -26.031 -8.461 1 98.5 183 GLY A CA 1
ATOM 1459 C C . GLY A 1 183 ? 9.836 -25.078 -8.852 1 98.5 183 GLY A C 1
ATOM 1460 O O . GLY A 1 183 ? 8.781 -25.5 -9.328 1 98.5 183 GLY A O 1
ATOM 1461 N N . ASN A 1 184 ? 10.016 -23.766 -8.633 1 98.75 184 ASN A N 1
ATOM 1462 C CA . ASN A 1 184 ? 8.969 -22.797 -8.93 1 98.75 184 ASN A CA 1
ATOM 1463 C C . ASN A 1 184 ? 8.539 -22.859 -10.391 1 98.75 184 ASN A C 1
ATOM 1465 O O . ASN A 1 184 ? 9.375 -23.031 -11.273 1 98.75 184 ASN A O 1
ATOM 1469 N N . SER A 1 185 ? 7.242 -22.703 -10.664 1 98.88 185 SER A N 1
ATOM 1470 C CA . SER A 1 185 ? 6.633 -22.594 -11.992 1 98.88 185 SER A CA 1
ATOM 1471 C C . SER A 1 185 ? 5.691 -21.406 -12.07 1 98.88 185 SER A C 1
ATOM 1473 O O . SER A 1 185 ? 5.359 -20.797 -11.047 1 98.88 185 SER A O 1
ATOM 1475 N N . ILE A 1 186 ? 5.336 -21.016 -13.266 1 98.94 186 ILE A N 1
ATOM 1476 C CA . ILE A 1 186 ? 4.273 -20.047 -13.492 1 98.94 186 ILE A CA 1
ATOM 1477 C C . ILE A 1 186 ? 3.23 -20.625 -14.445 1 98.94 186 ILE A C 1
ATOM 1479 O O . ILE A 1 186 ? 3.488 -21.625 -15.117 1 98.94 186 ILE A O 1
ATOM 1483 N N . ILE A 1 187 ? 2.027 -20.031 -14.461 1 98.94 187 ILE A N 1
ATOM 1484 C CA . ILE A 1 187 ? 0.944 -20.422 -15.359 1 98.94 187 ILE A CA 1
ATOM 1485 C C . ILE A 1 187 ? 0.565 -19.25 -16.25 1 98.94 187 ILE A C 1
ATOM 1487 O O . ILE A 1 187 ? 0.433 -18.109 -15.781 1 98.94 187 ILE A O 1
ATOM 1491 N N . ILE A 1 188 ? 0.462 -19.453 -17.484 1 98.94 188 ILE A N 1
ATOM 1492 C CA . ILE A 1 188 ? -0.041 -18.453 -18.422 1 98.94 188 ILE A CA 1
ATOM 1493 C C . ILE A 1 188 ? -1.279 -18.984 -19.141 1 98.94 188 ILE A C 1
ATOM 1495 O O . ILE A 1 188 ? -1.262 -20.094 -19.672 1 98.94 188 ILE A O 1
ATOM 1499 N N . ALA A 1 189 ? -2.34 -18.281 -19.094 1 98.81 189 ALA A N 1
ATOM 1500 C CA . ALA A 1 189 ? -3.568 -18.578 -19.828 1 98.81 189 ALA A CA 1
ATOM 1501 C C . ALA A 1 189 ? -3.805 -17.547 -20.922 1 98.81 189 ALA A C 1
ATOM 1503 O O . ALA A 1 189 ? -3.633 -16.344 -20.703 1 98.81 189 ALA A O 1
ATOM 1504 N N . GLU A 1 190 ? -4.121 -17.984 -22 1 98.12 190 GLU A N 1
ATOM 1505 C CA . GLU A 1 190 ? -4.508 -17.125 -23.109 1 98.12 190 GLU A CA 1
ATOM 1506 C C . GLU A 1 190 ? -6.023 -17 -23.219 1 98.12 190 GLU A C 1
ATOM 1508 O O . GLU A 1 190 ? -6.73 -18 -23.312 1 98.12 190 GLU A O 1
ATOM 1513 N N . ASN A 1 191 ? -6.449 -15.805 -23.109 1 95.62 191 ASN A N 1
ATOM 1514 C CA . ASN A 1 191 ? -7.887 -15.555 -23.172 1 95.62 191 ASN A CA 1
ATOM 1515 C C . ASN A 1 191 ? -8.195 -14.219 -23.844 1 95.62 191 ASN A C 1
ATOM 1517 O O . ASN A 1 191 ? -7.785 -13.164 -23.359 1 95.62 191 ASN A O 1
ATOM 1521 N N . ASP A 1 192 ? -8.977 -14.234 -24.938 1 93.44 192 ASP A N 1
ATOM 1522 C CA . ASP A 1 192 ? -9.492 -13.062 -25.625 1 93.44 192 ASP A CA 1
ATOM 1523 C C . ASP A 1 192 ? -8.367 -12.094 -26 1 93.44 192 ASP A C 1
ATOM 1525 O O . ASP A 1 192 ? -8.43 -10.906 -25.672 1 93.44 192 ASP A O 1
ATOM 1529 N N . GLY A 1 193 ? -7.312 -12.586 -26.469 1 96.38 193 GLY A N 1
ATOM 1530 C CA . GLY A 1 193 ? -6.23 -11.758 -26.984 1 96.38 193 GLY A CA 1
ATOM 1531 C C . GLY A 1 193 ? -5.27 -11.289 -25.906 1 96.38 193 GLY A C 1
ATOM 1532 O O . GLY A 1 193 ? -4.293 -10.594 -26.188 1 96.38 193 GLY A O 1
ATOM 1533 N N . LEU A 1 194 ? -5.52 -11.68 -24.672 1 98.5 194 LEU A N 1
ATOM 1534 C CA . LEU A 1 194 ? -4.656 -11.32 -23.562 1 98.5 194 LEU A CA 1
ATOM 1535 C C . LEU A 1 194 ? -3.998 -12.562 -22.953 1 98.5 194 LEU A C 1
ATOM 1537 O O . LEU A 1 194 ? -4.504 -13.68 -23.125 1 98.5 194 LEU A O 1
ATOM 1541 N N . TYR A 1 195 ? -2.887 -12.336 -22.391 1 98.88 195 TYR A N 1
ATOM 1542 C CA . TYR A 1 195 ? -2.242 -13.359 -21.578 1 98.88 195 TYR A CA 1
ATOM 1543 C C . TYR A 1 195 ? -2.387 -13.031 -20.094 1 98.88 195 TYR A C 1
ATOM 1545 O O . TYR A 1 195 ? -2.186 -11.891 -19.672 1 98.88 195 TYR A O 1
ATOM 1553 N N . TYR A 1 196 ? -2.816 -13.984 -19.359 1 98.94 196 TYR A N 1
ATOM 1554 C CA . TYR A 1 196 ? -2.885 -13.883 -17.906 1 98.94 196 TYR A CA 1
ATOM 1555 C C . TYR A 1 196 ? -1.781 -14.703 -17.25 1 98.94 196 TYR A C 1
ATOM 1557 O O . TYR A 1 196 ? -1.763 -15.93 -17.359 1 98.94 196 TYR A O 1
ATOM 1565 N N . MET A 1 197 ? -0.882 -14 -16.625 1 98.94 197 MET A N 1
ATOM 1566 C CA . MET A 1 197 ? 0.261 -14.672 -16 1 98.94 197 MET A CA 1
ATOM 1567 C C . MET A 1 197 ? 0.068 -14.797 -14.5 1 98.94 197 MET A C 1
ATOM 1569 O O . MET A 1 197 ? 0.144 -13.805 -13.773 1 98.94 197 MET A O 1
ATOM 1573 N N . MET A 1 198 ? -0.269 -15.914 -14.055 1 98.94 198 MET A N 1
ATOM 1574 C CA . MET A 1 198 ? -0.287 -16.266 -12.641 1 98.94 198 MET A CA 1
ATOM 1575 C C . MET A 1 198 ? 1.075 -16.781 -12.195 1 98.94 198 MET A C 1
ATOM 1577 O O . MET A 1 198 ? 1.37 -17.969 -12.344 1 98.94 198 MET A O 1
ATOM 1581 N N . HIS A 1 199 ? 1.828 -15.883 -11.656 1 98.25 199 HIS A N 1
ATOM 1582 C CA . HIS A 1 199 ? 3.268 -16.109 -11.617 1 98.25 199 HIS A CA 1
ATOM 1583 C C . HIS A 1 199 ? 3.707 -16.625 -10.25 1 98.25 199 HIS A C 1
ATOM 1585 O O . HIS A 1 199 ? 4.887 -16.922 -10.039 1 98.25 199 HIS A O 1
ATOM 1591 N N . GLY A 1 200 ? 2.668 -16.781 -9.383 1 95.56 200 GLY A N 1
ATOM 1592 C CA . GLY A 1 200 ? 3.07 -17.156 -8.039 1 95.56 200 GLY A CA 1
ATOM 1593 C C . GLY A 1 200 ? 3.955 -16.125 -7.359 1 95.56 200 GLY A C 1
ATOM 1594 O O . GLY A 1 200 ? 3.527 -15 -7.125 1 95.56 200 GLY A O 1
ATOM 1595 N N . ASP A 1 201 ? 5.238 -16.484 -7.121 1 97.94 201 ASP A N 1
ATOM 1596 C CA . ASP A 1 201 ? 6.062 -15.586 -6.332 1 97.94 201 ASP A CA 1
ATOM 1597 C C . ASP A 1 201 ? 7.332 -15.195 -7.09 1 97.94 201 ASP A C 1
ATOM 1599 O O . ASP A 1 201 ? 8.414 -15.148 -6.504 1 97.94 201 ASP A O 1
ATOM 1603 N N . VAL A 1 202 ? 7.129 -14.93 -8.422 1 98.56 202 VAL A N 1
ATOM 1604 C CA . VAL A 1 202 ? 8.25 -14.398 -9.203 1 98.56 202 VAL A CA 1
ATOM 1605 C C . VAL A 1 202 ? 8.633 -13.016 -8.672 1 98.56 202 VAL A C 1
ATOM 1607 O O . VAL A 1 202 ? 9.82 -12.68 -8.617 1 98.56 202 VAL A O 1
ATOM 1610 N N . THR A 1 203 ? 7.695 -12.211 -8.383 1 98.56 203 THR A N 1
ATOM 1611 C CA . THR A 1 203 ? 7.828 -10.961 -7.629 1 98.56 203 THR A CA 1
ATOM 1612 C C . THR A 1 203 ? 6.727 -10.844 -6.578 1 98.56 203 THR A C 1
ATOM 1614 O O . THR A 1 203 ? 5.707 -11.531 -6.664 1 98.56 203 THR A O 1
ATOM 1617 N N . TYR A 1 204 ? 6.977 -9.953 -5.605 1 97.88 204 TYR A N 1
ATOM 1618 C CA . TYR A 1 204 ? 6.004 -9.875 -4.523 1 97.88 204 TYR A CA 1
ATOM 1619 C C . TYR A 1 204 ? 5.012 -8.742 -4.762 1 97.88 204 TYR A C 1
ATOM 1621 O O . TYR A 1 204 ? 3.947 -8.695 -4.141 1 97.88 204 TYR A O 1
ATOM 1629 N N . CYS A 1 205 ? 5.359 -7.793 -5.582 1 97.69 205 CYS A N 1
ATOM 1630 C CA . CYS A 1 205 ? 4.449 -6.734 -5.996 1 97.69 205 CYS A CA 1
ATOM 1631 C C . CYS A 1 205 ? 4.805 -6.223 -7.387 1 97.69 205 CYS A C 1
ATOM 1633 O O . CYS A 1 205 ? 5.883 -6.523 -7.906 1 97.69 205 CYS A O 1
ATOM 1635 N N . ASP A 1 206 ? 3.918 -5.508 -8.008 1 98.5 206 ASP A N 1
ATOM 1636 C CA . ASP A 1 206 ? 4.141 -4.988 -9.352 1 98.5 206 ASP A CA 1
ATOM 1637 C C . ASP A 1 206 ? 5.336 -4.039 -9.383 1 98.5 206 ASP A C 1
ATOM 1639 O O . ASP A 1 206 ? 6.07 -3.99 -10.367 1 98.5 206 ASP A O 1
ATOM 1643 N N . ALA A 1 207 ? 5.539 -3.297 -8.273 1 98.44 207 ALA A N 1
ATOM 1644 C CA . ALA A 1 207 ? 6.664 -2.367 -8.203 1 98.44 207 ALA A CA 1
ATOM 1645 C C . ALA A 1 207 ? 7.992 -3.104 -8.344 1 98.44 207 ALA A C 1
ATOM 1647 O O . ALA A 1 207 ? 8.938 -2.586 -8.953 1 98.44 207 ALA A O 1
ATOM 1648 N N . ALA A 1 208 ? 8.102 -4.246 -7.801 1 98.56 208 ALA A N 1
ATOM 1649 C CA . ALA A 1 208 ? 9.328 -5.035 -7.91 1 98.56 208 ALA A CA 1
ATOM 1650 C C . ALA A 1 208 ? 9.578 -5.465 -9.352 1 98.56 208 ALA A C 1
ATOM 1652 O O . ALA A 1 208 ? 10.711 -5.434 -9.828 1 98.56 208 ALA A O 1
ATOM 1653 N N . LEU A 1 209 ? 8.492 -5.93 -10.031 1 98.75 209 LEU A N 1
ATOM 1654 C CA . LEU A 1 209 ? 8.602 -6.254 -11.445 1 98.75 209 LEU A CA 1
ATOM 1655 C C . LEU A 1 209 ? 9.117 -5.055 -12.242 1 98.75 209 LEU A C 1
ATOM 1657 O O . LEU A 1 209 ? 10.047 -5.188 -13.039 1 98.75 209 LEU A O 1
ATOM 1661 N N . LYS A 1 210 ? 8.523 -3.957 -12.039 1 98.12 210 LYS A N 1
ATOM 1662 C CA . LYS A 1 210 ? 8.844 -2.746 -12.789 1 98.12 210 LYS A CA 1
ATOM 1663 C C . LYS A 1 210 ? 10.273 -2.283 -12.484 1 98.12 210 LYS A C 1
ATOM 1665 O O . LYS A 1 210 ? 10.961 -1.777 -13.375 1 98.12 210 LYS A O 1
ATOM 1670 N N . ALA A 1 211 ? 10.695 -2.473 -11.25 1 97.62 211 ALA A N 1
ATOM 1671 C CA . ALA A 1 211 ? 12.039 -2.076 -10.844 1 97.62 211 ALA A CA 1
ATOM 1672 C C . ALA A 1 211 ? 13.07 -3.131 -11.242 1 97.62 211 ALA A C 1
ATOM 1674 O O . ALA A 1 211 ? 14.273 -2.912 -11.109 1 97.62 211 ALA A O 1
ATOM 1675 N N . ASN A 1 212 ? 12.586 -4.289 -11.727 1 98.19 212 ASN A N 1
ATOM 1676 C CA . ASN A 1 212 ? 13.461 -5.41 -12.062 1 98.19 212 ASN A CA 1
ATOM 1677 C C . ASN A 1 212 ? 14.266 -5.879 -10.852 1 98.19 212 ASN A C 1
ATOM 1679 O O . ASN A 1 212 ? 15.492 -5.984 -10.914 1 98.19 212 ASN A O 1
ATOM 1683 N N . LYS A 1 213 ? 13.555 -6.109 -9.781 1 98.44 213 LYS A N 1
ATOM 1684 C CA . LYS A 1 213 ? 14.203 -6.492 -8.523 1 98.44 213 LYS A CA 1
ATOM 1685 C C . LYS A 1 213 ? 13.602 -7.773 -7.965 1 98.44 213 LYS A C 1
ATOM 1687 O O . LYS A 1 213 ? 12.43 -8.078 -8.203 1 98.44 213 LYS A O 1
ATOM 1692 N N . LEU A 1 214 ? 14.375 -8.477 -7.211 1 98.56 214 LEU A N 1
ATOM 1693 C CA . LEU A 1 214 ? 13.992 -9.742 -6.602 1 98.56 214 LEU A CA 1
ATOM 1694 C C . LEU A 1 214 ? 13.859 -9.602 -5.09 1 98.56 214 LEU A C 1
ATOM 1696 O O . LEU A 1 214 ? 14.555 -8.797 -4.469 1 98.56 214 LEU A O 1
ATOM 1700 N N . SER A 1 215 ? 12.992 -10.375 -4.562 1 98.38 215 SER A N 1
ATOM 1701 C CA . SER A 1 215 ? 12.789 -10.383 -3.119 1 98.38 215 SER A CA 1
ATOM 1702 C C . SER A 1 215 ? 13.938 -11.07 -2.396 1 98.38 215 SER A C 1
ATOM 1704 O O . SER A 1 215 ? 14.664 -11.867 -2.994 1 98.38 215 SER A O 1
ATOM 1706 N N . ILE A 1 216 ? 14.031 -10.852 -1.115 1 96.75 216 ILE A N 1
ATOM 1707 C CA . ILE A 1 216 ? 15.102 -11.391 -0.28 1 96.75 216 ILE A CA 1
ATOM 1708 C C . ILE A 1 216 ? 14.836 -12.867 0.009 1 96.75 216 ILE A C 1
ATOM 1710 O O . ILE A 1 216 ? 15.711 -13.57 0.516 1 96.75 216 ILE A O 1
ATOM 1714 N N . VAL A 1 217 ? 13.68 -13.43 -0.357 1 96 217 VAL A N 1
ATOM 1715 C CA . VAL A 1 217 ? 13.289 -14.742 0.153 1 96 217 VAL A CA 1
ATOM 1716 C C . VAL A 1 217 ? 13.508 -15.805 -0.92 1 96 217 VAL A C 1
ATOM 1718 O O . VAL A 1 217 ? 13.047 -16.938 -0.788 1 96 217 VAL A O 1
ATOM 1721 N N . PHE A 1 218 ? 14.211 -15.539 -1.929 1 96.94 218 PHE A N 1
ATOM 1722 C CA . PHE A 1 218 ? 14.398 -16.484 -3.016 1 96.94 218 PHE A CA 1
ATOM 1723 C C . PHE A 1 218 ? 15.461 -17.516 -2.658 1 96.94 218 PHE A C 1
ATOM 1725 O O . PHE A 1 218 ? 16.5 -17.172 -2.084 1 96.94 218 PHE A O 1
ATOM 1732 N N . GLU A 1 219 ? 15.211 -18.734 -3.029 1 97.31 219 GLU A N 1
ATOM 1733 C CA . GLU A 1 219 ? 16.125 -19.844 -2.732 1 97.31 219 GLU A CA 1
ATOM 1734 C C . GLU A 1 219 ? 17.328 -19.828 -3.664 1 97.31 219 GLU A C 1
ATOM 1736 O O . GLU A 1 219 ? 18.422 -20.266 -3.289 1 97.31 219 GLU A O 1
ATOM 1741 N N . ASP A 1 220 ? 17.203 -19.406 -4.852 1 98.12 220 ASP A N 1
ATOM 1742 C CA . ASP A 1 220 ? 18.219 -19.391 -5.895 1 98.12 220 ASP A CA 1
ATOM 1743 C C . ASP A 1 220 ? 18.156 -18.094 -6.707 1 98.12 220 ASP A C 1
ATOM 1745 O O . ASP A 1 220 ? 17.453 -18.031 -7.715 1 98.12 220 ASP A O 1
ATOM 1749 N N . ILE A 1 221 ? 18.938 -17.203 -6.32 1 98 221 ILE A N 1
ATOM 1750 C CA . ILE A 1 221 ? 18.875 -15.844 -6.848 1 98 221 ILE A CA 1
ATOM 1751 C C . ILE A 1 221 ? 19.266 -15.844 -8.32 1 98 221 ILE A C 1
ATOM 1753 O O . ILE A 1 221 ? 18.703 -15.102 -9.125 1 98 221 ILE A O 1
ATOM 1757 N N . GLU A 1 222 ? 20.234 -16.625 -8.664 1 98.31 222 GLU A N 1
ATOM 1758 C CA . GLU A 1 222 ? 20.656 -16.688 -10.055 1 98.31 222 GLU A CA 1
ATOM 1759 C C . GLU A 1 222 ? 19.547 -17.219 -10.953 1 98.31 222 GLU A C 1
ATOM 1761 O O . GLU A 1 222 ? 19.266 -16.641 -12.008 1 98.31 222 GLU A O 1
ATOM 1766 N N . ALA A 1 223 ? 18.922 -18.297 -10.562 1 98.69 223 ALA A N 1
ATOM 1767 C CA . ALA A 1 223 ? 17.797 -18.828 -11.32 1 98.69 223 ALA A CA 1
ATOM 1768 C C . ALA A 1 223 ? 16.641 -17.844 -11.367 1 98.69 223 ALA A C 1
ATOM 1770 O O . ALA A 1 223 ? 15.961 -17.719 -12.391 1 98.69 223 ALA A O 1
ATOM 1771 N N . ALA A 1 224 ? 16.422 -17.156 -10.258 1 98.81 224 ALA A N 1
ATOM 1772 C CA . ALA A 1 224 ? 15.352 -16.172 -10.188 1 98.81 224 ALA A CA 1
ATOM 1773 C C . ALA A 1 224 ? 15.594 -15.039 -11.188 1 98.81 224 ALA A C 1
ATOM 1775 O O . ALA A 1 224 ? 14.648 -14.539 -11.805 1 98.81 224 ALA A O 1
ATOM 1776 N N . ARG A 1 225 ? 16.828 -14.656 -11.297 1 98.69 225 ARG A N 1
ATOM 1777 C CA . ARG A 1 225 ? 17.188 -13.609 -12.242 1 98.69 225 ARG A CA 1
ATOM 1778 C C . ARG A 1 225 ? 16.859 -14.031 -13.672 1 98.69 225 ARG A C 1
ATOM 1780 O O . ARG A 1 225 ? 16.25 -13.258 -14.43 1 98.69 225 ARG A O 1
ATOM 1787 N N . ILE A 1 226 ? 17.203 -15.203 -14.047 1 98.81 226 ILE A N 1
ATOM 1788 C CA . ILE A 1 226 ? 16.906 -15.734 -15.367 1 98.81 226 ILE A CA 1
ATOM 1789 C C . ILE A 1 226 ? 15.391 -15.742 -15.586 1 98.81 226 ILE A C 1
ATOM 1791 O O . ILE A 1 226 ? 14.906 -15.297 -16.625 1 98.81 226 ILE A O 1
ATOM 1795 N N . THR A 1 227 ? 14.664 -16.188 -14.602 1 98.88 227 THR A N 1
ATOM 1796 C CA . THR A 1 227 ? 13.203 -16.25 -14.672 1 98.88 227 THR A CA 1
ATOM 1797 C C . THR A 1 227 ? 12.617 -14.859 -14.852 1 98.88 227 THR A C 1
ATOM 1799 O O . THR A 1 227 ? 11.773 -14.641 -15.727 1 98.88 227 THR A O 1
ATOM 1802 N N . LEU A 1 228 ? 13.055 -13.906 -14.031 1 98.94 228 LEU A N 1
ATOM 1803 C CA . LEU A 1 228 ? 12.492 -12.562 -14.102 1 98.94 228 LEU A CA 1
ATOM 1804 C C . LEU A 1 228 ? 12.797 -11.922 -15.445 1 98.94 228 LEU A C 1
ATOM 1806 O O . LEU A 1 228 ? 11.945 -11.219 -16.016 1 98.94 228 LEU A O 1
ATOM 1810 N N . ASP A 1 229 ? 13.992 -12.141 -15.953 1 98.88 229 ASP A N 1
ATOM 1811 C CA . ASP A 1 229 ? 14.336 -11.625 -17.281 1 98.88 229 ASP A CA 1
ATOM 1812 C C . ASP A 1 229 ? 13.391 -12.172 -18.344 1 98.88 229 ASP A C 1
ATOM 1814 O O . ASP A 1 229 ? 12.922 -11.43 -19.203 1 98.88 229 ASP A O 1
ATOM 1818 N N . ARG A 1 230 ? 13.086 -13.445 -18.328 1 98.88 230 ARG A N 1
ATOM 1819 C CA . ARG A 1 230 ? 12.18 -14.055 -19.297 1 98.88 230 ARG A CA 1
ATOM 1820 C C . ARG A 1 230 ? 10.766 -13.523 -19.125 1 98.88 230 ARG A C 1
ATOM 1822 O O . ARG A 1 230 ? 10.062 -13.289 -20.125 1 98.88 230 ARG A O 1
ATOM 1829 N N . VAL A 1 231 ? 10.344 -13.391 -17.875 1 98.94 231 VAL A N 1
ATOM 1830 C CA . VAL A 1 231 ? 9.016 -12.867 -17.578 1 98.94 231 VAL A CA 1
ATOM 1831 C C . VAL A 1 231 ? 8.891 -11.453 -18.141 1 98.94 231 VAL A C 1
ATOM 1833 O O . VAL A 1 231 ? 7.91 -11.133 -18.828 1 98.94 231 VAL A O 1
ATOM 1836 N N . ARG A 1 232 ? 9.867 -10.602 -17.875 1 98.94 232 ARG A N 1
ATOM 1837 C CA . ARG A 1 232 ? 9.836 -9.227 -18.344 1 98.94 232 ARG A CA 1
ATOM 1838 C C . ARG A 1 232 ? 9.852 -9.18 -19.875 1 98.94 232 ARG A C 1
ATOM 1840 O O . ARG A 1 232 ? 9.133 -8.383 -20.484 1 98.94 232 ARG A O 1
ATOM 1847 N N . GLU A 1 233 ? 10.68 -10 -20.484 1 98.94 233 GLU A N 1
ATOM 1848 C CA . GLU A 1 233 ? 10.711 -10.086 -21.953 1 98.94 233 GLU A CA 1
ATOM 1849 C C . GLU A 1 233 ? 9.344 -10.492 -22.5 1 98.94 233 GLU A C 1
ATOM 1851 O O . GLU A 1 233 ? 8.859 -9.898 -23.469 1 98.94 233 GLU A O 1
ATOM 1856 N N . PHE A 1 234 ? 8.766 -11.477 -21.922 1 98.94 234 PHE A N 1
ATOM 1857 C CA . PHE A 1 234 ? 7.445 -11.93 -22.344 1 98.94 234 PHE A CA 1
ATOM 1858 C C . PHE A 1 234 ? 6.438 -10.789 -22.297 1 98.94 234 PHE A C 1
ATOM 1860 O O . PHE A 1 234 ? 5.691 -10.562 -23.25 1 98.94 234 PHE A O 1
ATOM 1867 N N . ILE A 1 235 ? 6.418 -10.102 -21.172 1 98.88 235 ILE A N 1
ATOM 1868 C CA . ILE A 1 235 ? 5.461 -9.023 -20.938 1 98.88 235 ILE A CA 1
ATOM 1869 C C . ILE A 1 235 ? 5.676 -7.91 -21.953 1 98.88 235 ILE A C 1
ATOM 1871 O O . ILE A 1 235 ? 4.715 -7.305 -22.438 1 98.88 235 ILE A O 1
ATOM 1875 N N . GLN A 1 236 ? 6.867 -7.613 -22.312 1 98.75 236 GLN A N 1
ATOM 1876 C CA . GLN A 1 236 ? 7.191 -6.582 -23.281 1 98.75 236 GLN A CA 1
ATOM 1877 C C . GLN A 1 236 ? 6.684 -6.961 -24.672 1 98.75 236 GLN A C 1
ATOM 1879 O O . GLN A 1 236 ? 6.352 -6.09 -25.484 1 98.75 236 GLN A O 1
ATOM 1884 N N . GLN A 1 237 ? 6.578 -8.203 -24.969 1 98.69 237 GLN A N 1
ATOM 1885 C CA . GLN A 1 237 ? 6.293 -8.664 -26.312 1 98.69 237 GLN A CA 1
ATOM 1886 C C . GLN A 1 237 ? 4.828 -9.062 -26.469 1 98.69 237 GLN A C 1
ATOM 1888 O O . GLN A 1 237 ? 4.336 -9.234 -27.578 1 98.69 237 GLN A O 1
ATOM 1893 N N . ASN A 1 238 ? 4.152 -9.258 -25.312 1 98.81 238 ASN A N 1
ATOM 1894 C CA . ASN A 1 238 ? 2.787 -9.766 -25.328 1 98.81 238 ASN A CA 1
ATOM 1895 C C . ASN A 1 238 ? 1.895 -9 -24.344 1 98.81 238 ASN A C 1
ATOM 1897 O O . ASN A 1 238 ? 2.291 -8.742 -23.219 1 98.81 238 ASN A O 1
ATOM 1901 N N . PRO A 1 239 ? 0.656 -8.578 -24.797 1 98.88 239 PRO A N 1
ATOM 1902 C CA . PRO A 1 239 ? -0.251 -7.965 -23.828 1 98.88 239 PRO A CA 1
ATOM 1903 C C . PRO A 1 239 ? -0.586 -8.891 -22.656 1 98.88 239 PRO A C 1
ATOM 1905 O O . PRO A 1 239 ? -1.29 -9.891 -22.844 1 98.88 239 PRO A O 1
ATOM 1908 N N . THR A 1 240 ? -0.073 -8.578 -21.469 1 98.94 240 THR A N 1
ATOM 1909 C CA . THR A 1 240 ? -0.098 -9.508 -20.344 1 98.94 240 THR A CA 1
ATOM 1910 C C . THR A 1 240 ? -0.746 -8.859 -19.125 1 98.94 240 THR A C 1
ATOM 1912 O O . THR A 1 240 ? -0.403 -7.73 -18.75 1 98.94 240 THR A O 1
ATOM 1915 N N . VAL A 1 241 ? -1.737 -9.461 -18.562 1 98.94 241 VAL A N 1
ATOM 1916 C CA . VAL A 1 241 ? -2.244 -9.148 -17.234 1 98.94 241 VAL A CA 1
ATOM 1917 C C . VAL A 1 241 ? -1.441 -9.914 -16.172 1 98.94 241 VAL A C 1
ATOM 1919 O O . VAL A 1 241 ? -1.427 -11.148 -16.172 1 98.94 241 VAL A O 1
ATOM 1922 N N . TYR A 1 242 ? -0.725 -9.211 -15.352 1 98.88 242 TYR A N 1
ATOM 1923 C CA . TYR A 1 242 ? 0.208 -9.75 -14.367 1 98.88 242 TYR A CA 1
ATOM 1924 C C . TYR A 1 242 ? -0.49 -10 -13.039 1 98.88 242 TYR A C 1
ATOM 1926 O O . TYR A 1 242 ? -1.011 -9.07 -12.414 1 98.88 242 TYR A O 1
ATOM 1934 N N . LEU A 1 243 ? -0.569 -11.242 -12.57 1 98.88 243 LEU A N 1
ATOM 1935 C CA . LEU A 1 243 ? -1.431 -11.617 -11.453 1 98.88 243 LEU A CA 1
ATOM 1936 C C . LEU A 1 243 ? -0.606 -12.125 -10.273 1 98.88 243 LEU A C 1
ATOM 1938 O O . LEU A 1 243 ? -0.304 -13.312 -10.188 1 98.88 243 LEU A O 1
ATOM 1942 N N . SER A 1 244 ? -0.338 -11.211 -9.391 1 97.81 244 SER A N 1
ATOM 1943 C CA . SER A 1 244 ? 0.453 -11.492 -8.195 1 97.81 244 SER A CA 1
ATOM 1944 C C . SER A 1 244 ? -0.368 -12.242 -7.156 1 97.81 244 SER A C 1
ATOM 1946 O O . SER A 1 244 ? -1.573 -12.016 -7.027 1 97.81 244 SER A O 1
ATOM 1948 N N . THR A 1 245 ? 0.31 -13.102 -6.422 1 98.19 245 THR A N 1
ATOM 1949 C CA . THR A 1 245 ? -0.289 -13.789 -5.285 1 98.19 245 THR A CA 1
ATOM 1950 C C . THR A 1 245 ? -0.274 -12.898 -4.047 1 98.19 245 THR A C 1
ATOM 1952 O O . THR A 1 245 ? -1.184 -12.961 -3.217 1 98.19 245 THR A O 1
ATOM 1955 N N . HIS A 1 246 ? 0.675 -12.062 -3.938 1 98.38 246 HIS A N 1
ATOM 1956 C CA . HIS A 1 246 ? 0.951 -11.469 -2.633 1 98.38 246 HIS A CA 1
ATOM 1957 C C . HIS A 1 246 ? 0.747 -9.961 -2.658 1 98.38 246 HIS A C 1
ATOM 1959 O O . HIS A 1 246 ? 1.202 -9.258 -1.756 1 98.38 246 HIS A O 1
ATOM 1965 N N . CYS A 1 247 ? 0.116 -9.445 -3.605 1 98.06 247 CYS A N 1
ATOM 1966 C CA . CYS A 1 247 ? -0.203 -8.023 -3.68 1 98.06 247 CYS A CA 1
ATOM 1967 C C . CYS A 1 247 ? -1.591 -7.805 -4.27 1 98.06 247 CYS A C 1
ATOM 1969 O O . CYS A 1 247 ? -1.979 -8.492 -5.223 1 98.06 247 CYS A O 1
ATOM 1971 N N . PRO A 1 248 ? -2.33 -6.812 -3.781 1 98.38 248 PRO A N 1
ATOM 1972 C CA . PRO A 1 248 ? -3.686 -6.578 -4.281 1 98.38 248 PRO A CA 1
ATOM 1973 C C . PRO A 1 248 ? -3.727 -6.336 -5.789 1 98.38 248 PRO A C 1
ATOM 1975 O O . PRO A 1 248 ? -4.734 -6.629 -6.438 1 98.38 248 PRO A O 1
ATOM 1978 N N . GLU A 1 249 ? -2.637 -5.875 -6.332 1 98.06 249 GLU A N 1
ATOM 1979 C CA . GLU A 1 249 ? -2.596 -5.641 -7.773 1 98.06 249 GLU A CA 1
ATOM 1980 C C . GLU A 1 249 ? -2.922 -6.914 -8.547 1 98.06 249 GLU A C 1
ATOM 1982 O O . GLU A 1 249 ? -3.463 -6.852 -9.656 1 98.06 249 GLU A O 1
ATOM 1987 N N . GLY A 1 250 ? -2.633 -8.039 -7.945 1 98.31 250 GLY A N 1
ATOM 1988 C CA . GLY A 1 250 ? -2.986 -9.289 -8.602 1 98.31 250 GLY A CA 1
ATOM 1989 C C . GLY A 1 250 ? -4.445 -9.352 -9.008 1 98.31 250 GLY A C 1
ATOM 1990 O O . GLY A 1 250 ? -4.758 -9.406 -10.203 1 98.31 250 GLY A O 1
ATOM 1991 N N . TYR A 1 251 ? -5.359 -9.289 -8.031 1 98.5 251 TYR A N 1
ATOM 1992 C CA . TYR A 1 251 ? -6.777 -9.391 -8.352 1 98.5 251 TYR A CA 1
ATOM 1993 C C . TYR A 1 251 ? -7.297 -8.078 -8.938 1 98.5 251 TYR A C 1
ATOM 1995 O O . TYR A 1 251 ? -8.258 -8.07 -9.711 1 98.5 251 TYR A O 1
ATOM 2003 N N . GLU A 1 252 ? -6.664 -6.926 -8.641 1 98.62 252 GLU A N 1
ATOM 2004 C CA . GLU A 1 252 ? -7.094 -5.652 -9.211 1 98.62 252 GLU A CA 1
ATOM 2005 C C . GLU A 1 252 ? -6.828 -5.605 -10.711 1 98.62 252 GLU A C 1
ATOM 2007 O O . GLU A 1 252 ? -7.68 -5.152 -11.484 1 98.62 252 GLU A O 1
ATOM 2012 N N . ASN A 1 253 ? -5.59 -6.027 -11.109 1 98.75 253 ASN A N 1
ATOM 2013 C CA . ASN A 1 253 ? -5.273 -6.113 -12.531 1 98.75 253 ASN A CA 1
ATOM 2014 C C . ASN A 1 253 ? -6.227 -7.047 -13.266 1 98.75 253 ASN A C 1
ATOM 2016 O O . ASN A 1 253 ? -6.621 -6.773 -14.398 1 98.75 253 ASN A O 1
ATOM 2020 N N . LEU A 1 254 ? -6.539 -8.133 -12.664 1 98.75 254 LEU A N 1
ATOM 2021 C CA . LEU A 1 254 ? -7.48 -9.086 -13.242 1 98.75 254 LEU A CA 1
ATOM 2022 C C . LEU A 1 254 ? -8.836 -8.43 -13.484 1 98.75 254 LEU A C 1
ATOM 2024 O O . LEU A 1 254 ? -9.391 -8.516 -14.578 1 98.75 254 LEU A O 1
ATOM 2028 N N . GLU A 1 255 ? -9.344 -7.758 -12.445 1 98.31 255 GLU A N 1
ATOM 2029 C CA . GLU A 1 255 ? -10.656 -7.133 -12.516 1 98.31 255 GLU A CA 1
ATOM 2030 C C . GLU A 1 255 ? -10.703 -6.07 -13.609 1 98.31 255 GLU A C 1
ATOM 2032 O O . GLU A 1 255 ? -11.703 -5.945 -14.32 1 98.31 255 GLU A O 1
ATOM 2037 N N . MET A 1 256 ? -9.594 -5.391 -13.773 1 98.12 256 MET A N 1
ATOM 2038 C CA . MET A 1 256 ? -9.555 -4.293 -14.734 1 98.12 256 MET A CA 1
ATOM 2039 C C . MET A 1 256 ? -9.094 -4.785 -16.094 1 98.12 256 MET A C 1
ATOM 2041 O O . MET A 1 256 ? -9.141 -4.035 -17.078 1 98.12 256 MET A O 1
ATOM 2045 N N . LYS A 1 257 ? -8.648 -6.07 -16.172 1 98.25 257 LYS A N 1
ATOM 2046 C CA . LYS A 1 257 ? -7.918 -6.539 -17.344 1 98.25 257 LYS A CA 1
ATOM 2047 C C . LYS A 1 257 ? -6.789 -5.578 -17.703 1 98.25 257 LYS A C 1
ATOM 2049 O O . LYS A 1 257 ? -6.641 -5.199 -18.875 1 98.25 257 LYS A O 1
ATOM 2054 N N . ARG A 1 258 ? -6.059 -5.203 -16.734 1 98.38 258 ARG A N 1
ATOM 2055 C CA . ARG A 1 258 ? -5.004 -4.211 -16.906 1 98.38 258 ARG A CA 1
ATOM 2056 C C . ARG A 1 258 ? -3.752 -4.844 -17.5 1 98.38 258 ARG A C 1
ATOM 2058 O O . ARG A 1 258 ? -3.137 -5.715 -16.891 1 98.38 258 ARG A O 1
ATOM 2065 N N . VAL A 1 259 ? -3.367 -4.379 -18.641 1 98.81 259 VAL A N 1
ATOM 2066 C CA . VAL A 1 259 ? -2.158 -4.863 -19.297 1 98.81 259 VAL A CA 1
ATOM 2067 C C . VAL A 1 259 ? -0.933 -4.188 -18.672 1 98.81 259 VAL A C 1
ATOM 2069 O O . VAL A 1 259 ? -0.881 -2.961 -18.578 1 98.81 259 VAL A O 1
ATOM 2072 N N . MET A 1 260 ? 0 -4.945 -18.25 1 98.75 260 MET A N 1
ATOM 2073 C CA . MET A 1 260 ? 1.233 -4.457 -17.641 1 98.75 260 MET A CA 1
ATOM 2074 C C . MET A 1 260 ? 2.141 -3.818 -18.688 1 98.75 260 MET A C 1
ATOM 2076 O O . MET A 1 260 ? 2.326 -4.371 -19.781 1 98.75 260 MET A O 1
ATOM 2080 N N . THR A 1 261 ? 2.635 -2.639 -18.312 1 97.44 261 THR A N 1
ATOM 2081 C CA . THR A 1 261 ? 3.562 -1.956 -19.203 1 97.44 261 THR A CA 1
ATOM 2082 C C . THR A 1 261 ? 4.957 -1.887 -18.594 1 97.44 261 THR A C 1
ATOM 2084 O O . THR A 1 261 ? 5.113 -1.489 -17.438 1 97.44 261 THR A O 1
ATOM 2087 N N . LEU A 1 262 ? 5.922 -2.355 -19.391 1 96.69 262 LEU A N 1
ATOM 2088 C CA . LEU A 1 262 ? 7.312 -2.275 -18.953 1 96.69 262 LEU A CA 1
ATOM 2089 C C . LEU A 1 262 ? 8.117 -1.36 -19.875 1 96.69 262 LEU A C 1
ATOM 2091 O O . LEU A 1 262 ? 7.871 -1.318 -21.078 1 96.69 262 LEU A O 1
ATOM 2095 N N . MET B 1 1 ? 6.414 34.938 56.906 1 30.28 1 MET B N 1
ATOM 2096 C CA . MET B 1 1 ? 7.133 34.656 55.656 1 30.28 1 MET B CA 1
ATOM 2097 C C . MET B 1 1 ? 6.598 33.406 55 1 30.28 1 MET B C 1
ATOM 2099 O O . MET B 1 1 ? 6.711 32.312 55.531 1 30.28 1 MET B O 1
ATOM 2103 N N . ARG B 1 2 ? 5.461 33.438 54.312 1 26.52 2 ARG B N 1
ATOM 2104 C CA . ARG B 1 2 ? 4.633 32.344 53.812 1 26.52 2 ARG B CA 1
ATOM 2105 C C . ARG B 1 2 ? 5.379 31.516 52.75 1 26.52 2 ARG B C 1
ATOM 2107 O O . ARG B 1 2 ? 5.789 32.031 51.719 1 26.52 2 ARG B O 1
ATOM 2114 N N . ARG B 1 3 ? 6.117 30.469 53.156 1 32.03 3 ARG B N 1
ATOM 2115 C CA . ARG B 1 3 ? 6.879 29.562 52.312 1 32.03 3 ARG B CA 1
ATOM 2116 C C . ARG B 1 3 ? 5.996 28.969 51.219 1 32.03 3 ARG B C 1
ATOM 2118 O O . ARG B 1 3 ? 5.039 28.25 51.5 1 32.03 3 ARG B O 1
ATOM 2125 N N . PHE B 1 4 ? 5.848 29.703 50.031 1 32.03 4 PHE B N 1
ATOM 2126 C CA . PHE B 1 4 ? 5.16 29.125 48.875 1 32.03 4 PHE B CA 1
ATOM 2127 C C . PHE B 1 4 ? 5.789 27.797 48.469 1 32.03 4 PHE B C 1
ATOM 2129 O O . PHE B 1 4 ? 6.949 27.75 48.062 1 32.03 4 PHE B O 1
ATOM 2136 N N . ILE B 1 5 ? 5.457 26.734 49.156 1 35.38 5 ILE B N 1
ATOM 2137 C CA . ILE B 1 5 ? 5.953 25.406 48.781 1 35.38 5 ILE B CA 1
ATOM 2138 C C . ILE B 1 5 ? 5.547 25.078 47.344 1 35.38 5 ILE B C 1
ATOM 2140 O O . ILE B 1 5 ? 4.355 25.016 47.031 1 35.38 5 ILE B O 1
ATOM 2144 N N . THR B 1 6 ? 6.293 25.578 46.375 1 36.38 6 THR B N 1
ATOM 2145 C CA . THR B 1 6 ? 6.133 25.094 45.031 1 36.38 6 THR B CA 1
ATOM 2146 C C . THR B 1 6 ? 6.051 23.578 45 1 36.38 6 THR B C 1
ATOM 2148 O O . THR B 1 6 ? 6.77 22.891 45.719 1 36.38 6 THR B O 1
ATOM 2151 N N . ASN B 1 7 ? 4.848 23.016 44.969 1 35.97 7 ASN B N 1
ATOM 2152 C CA . ASN B 1 7 ? 4.695 21.562 44.906 1 35.97 7 ASN B CA 1
ATOM 2153 C C . ASN B 1 7 ? 5.746 20.938 43.969 1 35.97 7 ASN B C 1
ATOM 2155 O O . ASN B 1 7 ? 5.785 21.219 42.781 1 35.97 7 ASN B O 1
ATOM 2159 N N . PRO B 1 8 ? 6.891 20.5 44.312 1 42.31 8 PRO B N 1
ATOM 2160 C CA . PRO B 1 8 ? 7.969 19.828 43.594 1 42.31 8 PRO B CA 1
ATOM 2161 C C . PRO B 1 8 ? 7.457 18.766 42.625 1 42.31 8 PRO B C 1
ATOM 2163 O O . PRO B 1 8 ? 8.203 18.297 41.75 1 42.31 8 PRO B O 1
ATOM 2166 N N . ASN B 1 9 ? 6.547 17.984 43.125 1 37.66 9 ASN B N 1
ATOM 2167 C CA . ASN B 1 9 ? 6.195 16.844 42.281 1 37.66 9 ASN B CA 1
ATOM 2168 C C . ASN B 1 9 ? 5.707 17.297 40.906 1 37.66 9 ASN B C 1
ATOM 2170 O O . ASN B 1 9 ? 4.504 17.391 40.688 1 37.66 9 ASN B O 1
ATOM 2174 N N . LYS B 1 10 ? 6.059 18.359 40.469 1 40.34 10 LYS B N 1
ATOM 2175 C CA . LYS B 1 10 ? 5.688 18.625 39.062 1 40.34 10 LYS B CA 1
ATOM 2176 C C . LYS B 1 10 ? 5.922 17.406 38.188 1 40.34 10 LYS B C 1
ATOM 2178 O O . LYS B 1 10 ? 7.066 17.062 37.875 1 40.34 10 LYS B O 1
ATOM 2183 N N . THR B 1 11 ? 5.262 16.297 38.375 1 40.25 11 THR B N 1
ATOM 2184 C CA . THR B 1 11 ? 5.273 15.242 37.375 1 40.25 11 THR B CA 1
ATOM 2185 C C . THR B 1 11 ? 5.324 15.836 35.969 1 40.25 11 THR B C 1
ATOM 2187 O O . THR B 1 11 ? 4.441 16.609 35.562 1 40.25 11 THR B O 1
ATOM 2190 N N . SER B 1 12 ? 6.293 16.266 35.344 1 46.5 12 SER B N 1
ATOM 2191 C CA . SER B 1 12 ? 6.488 16.703 33.969 1 46.5 12 SER B CA 1
ATOM 2192 C C . SER B 1 12 ? 5.516 16 33.031 1 46.5 12 SER B C 1
ATOM 2194 O O . SER B 1 12 ? 5.535 14.781 32.906 1 46.5 12 SER B O 1
ATOM 2196 N N . THR B 1 13 ? 4.258 16.328 32.969 1 57.53 13 THR B N 1
ATOM 2197 C CA . THR B 1 13 ? 3.205 15.68 32.188 1 57.53 13 THR B CA 1
ATOM 2198 C C . THR B 1 13 ? 3.666 15.414 30.766 1 57.53 13 THR B C 1
ATOM 2200 O O . THR B 1 13 ? 4.117 16.328 30.078 1 57.53 13 THR B O 1
ATOM 2203 N N . ILE B 1 14 ? 4.039 14.234 30.359 1 78.94 14 ILE B N 1
ATOM 2204 C CA . ILE B 1 14 ? 4.539 13.703 29.094 1 78.94 14 ILE B CA 1
ATOM 2205 C C . ILE B 1 14 ? 3.523 13.961 27.984 1 78.94 14 ILE B C 1
ATOM 2207 O O . ILE B 1 14 ? 2.338 13.656 28.141 1 78.94 14 ILE B O 1
ATOM 2211 N N . MET B 1 15 ? 3.855 14.906 27.016 1 94.62 15 MET B N 1
ATOM 2212 C CA . MET B 1 15 ? 3.062 15.172 25.812 1 94.62 15 MET B CA 1
ATOM 2213 C C . MET B 1 15 ? 2.713 13.875 25.094 1 94.62 15 MET B C 1
ATOM 2215 O O . MET B 1 15 ? 3.557 12.992 24.953 1 94.62 15 MET B O 1
ATOM 2219 N N . GLU B 1 16 ? 1.387 13.703 24.891 1 97.5 16 GLU B N 1
ATOM 2220 C CA . GLU B 1 16 ? 0.917 12.57 24.094 1 97.5 16 GLU B CA 1
ATOM 2221 C C . GLU B 1 16 ? 0.392 13.023 22.734 1 97.5 16 GLU B C 1
ATOM 2223 O O . GLU B 1 16 ? -0.336 14.016 22.641 1 97.5 16 GLU B O 1
ATOM 2228 N N . ILE B 1 17 ? 0.86 12.367 21.719 1 98.75 17 ILE B N 1
ATOM 2229 C CA . ILE B 1 17 ? 0.349 12.594 20.375 1 98.75 17 ILE B CA 1
ATOM 2230 C C . ILE B 1 17 ? -0.412 11.359 19.906 1 98.75 17 ILE B C 1
ATOM 2232 O O . ILE B 1 17 ? 0.088 10.234 20 1 98.75 17 ILE B O 1
ATOM 2236 N N . LYS B 1 18 ? -1.637 11.562 19.438 1 98.75 18 LYS B N 1
ATOM 2237 C CA . LYS B 1 18 ? -2.502 10.469 18.984 1 98.75 18 LYS B CA 1
ATOM 2238 C C . LYS B 1 18 ? -3.051 10.734 17.594 1 98.75 18 LYS B C 1
ATOM 2240 O O . LYS B 1 18 ? -3.201 11.891 17.188 1 98.75 18 LYS B O 1
ATOM 2245 N N . ALA B 1 19 ? -3.299 9.695 16.875 1 98.81 19 ALA B N 1
ATOM 2246 C CA . ALA B 1 19 ? -3.922 9.812 15.562 1 98.81 19 ALA B CA 1
ATOM 2247 C C . ALA B 1 19 ? -5.438 9.656 15.656 1 98.81 19 ALA B C 1
ATOM 2249 O O . ALA B 1 19 ? -5.934 8.797 16.391 1 98.81 19 ALA B O 1
ATOM 2250 N N . ILE B 1 20 ? -6.141 10.484 14.984 1 98.62 20 ILE B N 1
ATOM 2251 C CA . ILE B 1 20 ? -7.578 10.344 14.773 1 98.62 20 ILE B CA 1
ATOM 2252 C C . ILE B 1 20 ? -7.836 9.734 13.398 1 98.62 20 ILE B C 1
ATOM 2254 O O . ILE B 1 20 ? -7.762 10.422 12.383 1 98.62 20 ILE B O 1
ATOM 2258 N N . ARG B 1 21 ? -8.148 8.5 13.359 1 98.19 21 ARG B N 1
ATOM 2259 C CA . ARG B 1 21 ? -8.172 7.742 12.117 1 98.19 21 ARG B CA 1
ATOM 2260 C C . ARG B 1 21 ? -9.586 7.656 11.555 1 98.19 21 ARG B C 1
ATOM 2262 O O . ARG B 1 21 ? -10.508 7.215 12.242 1 98.19 21 ARG B O 1
ATOM 2269 N N . MET B 1 22 ? -9.766 8.023 10.305 1 97.38 22 MET B N 1
ATOM 2270 C CA . MET B 1 22 ? -11.102 8.078 9.719 1 97.38 22 MET B CA 1
ATOM 2271 C C . MET B 1 22 ? -11.242 7.059 8.586 1 97.38 22 MET B C 1
ATOM 2273 O O . MET B 1 22 ? -12.289 6.426 8.438 1 97.38 22 MET B O 1
ATOM 2277 N N . PHE B 1 23 ? -10.258 6.938 7.75 1 97.06 23 PHE B N 1
ATOM 2278 C CA . PHE B 1 23 ? -10.281 6.035 6.605 1 97.06 23 PHE B CA 1
ATOM 2279 C C . PHE B 1 23 ? -9.023 5.184 6.555 1 97.06 23 PHE B C 1
ATOM 2281 O O . PHE B 1 23 ? -7.949 5.629 6.977 1 97.06 23 PHE B O 1
ATOM 2288 N N . ASP B 1 24 ? -9.156 3.939 6.027 1 96.88 24 ASP B N 1
ATOM 2289 C CA . ASP B 1 24 ? -8.031 3.033 5.828 1 96.88 24 ASP B CA 1
ATOM 2290 C C . ASP B 1 24 ? -8.281 2.098 4.648 1 96.88 24 ASP B C 1
ATOM 2292 O O . ASP B 1 24 ? -9.391 2.051 4.113 1 96.88 24 ASP B O 1
ATOM 2296 N N . GLY B 1 25 ? -7.199 1.435 4.211 1 96.12 25 GLY B N 1
ATOM 2297 C CA . GLY B 1 25 ? -7.344 0.461 3.141 1 96.12 25 GLY B CA 1
ATOM 2298 C C . GLY B 1 25 ? -7.426 1.095 1.765 1 96.12 25 GLY B C 1
ATOM 2299 O O . GLY B 1 25 ? -7.914 0.474 0.817 1 96.12 25 GLY B O 1
ATOM 2300 N N . GLY B 1 26 ? -7.066 2.311 1.641 1 97.44 26 GLY B N 1
ATOM 2301 C CA . GLY B 1 26 ? -7.059 2.988 0.355 1 97.44 26 GLY B CA 1
ATOM 2302 C C . GLY B 1 26 ? -5.789 2.748 -0.441 1 97.44 26 GLY B C 1
ATOM 2303 O O . GLY B 1 26 ? -4.941 1.947 -0.041 1 97.44 26 GLY B O 1
ATOM 2304 N N . PHE B 1 27 ? -5.723 3.461 -1.637 1 98.31 27 PHE B N 1
ATOM 2305 C CA . PHE B 1 27 ? -4.543 3.357 -2.486 1 98.31 27 PHE B CA 1
ATOM 2306 C C . PHE B 1 27 ? -4.336 4.637 -3.287 1 98.31 27 PHE B C 1
ATOM 2308 O O . PHE B 1 27 ? -5.258 5.441 -3.428 1 98.31 27 PHE B O 1
ATOM 2315 N N . MET B 1 28 ? -3.131 4.84 -3.697 1 98.38 28 MET B N 1
ATOM 2316 C CA . MET B 1 28 ? -2.793 5.902 -4.641 1 98.38 28 MET B CA 1
ATOM 2317 C C . MET B 1 28 ? -1.696 5.453 -5.598 1 98.38 28 MET B C 1
ATOM 2319 O O . MET B 1 28 ? -0.78 4.73 -5.203 1 98.38 28 MET B O 1
ATOM 2323 N N . ASN B 1 29 ? -1.82 5.867 -6.809 1 98.44 29 ASN B N 1
ATOM 2324 C CA . ASN B 1 29 ? -0.752 5.492 -7.727 1 98.44 29 ASN B CA 1
ATOM 2325 C C . ASN B 1 29 ? 0.411 6.477 -7.672 1 98.44 29 ASN B C 1
ATOM 2327 O O . ASN B 1 29 ? 0.259 7.594 -7.172 1 98.44 29 ASN B O 1
ATOM 2331 N N . GLN B 1 30 ? 1.495 6.066 -8.133 1 98.56 30 GLN B N 1
ATOM 2332 C CA . GLN B 1 30 ? 2.73 6.836 -8.031 1 98.56 30 GLN B CA 1
ATOM 2333 C C . GLN B 1 30 ? 2.617 8.148 -8.805 1 98.56 30 GLN B C 1
ATOM 2335 O O . GLN B 1 30 ? 3.143 9.18 -8.367 1 98.56 30 GLN B O 1
ATOM 2340 N N . GLN B 1 31 ? 1.983 8.133 -9.969 1 98.38 31 GLN B N 1
ATOM 2341 C CA . GLN B 1 31 ? 1.887 9.344 -10.773 1 98.38 31 GLN B CA 1
ATOM 2342 C C . GLN B 1 31 ? 1.12 10.438 -10.031 1 98.38 31 GLN B C 1
ATOM 2344 O O . GLN B 1 31 ? 1.473 11.617 -10.109 1 98.38 31 GLN B O 1
ATOM 2349 N N . PHE B 1 32 ? 0.102 10.047 -9.336 1 98.5 32 PHE B N 1
ATOM 2350 C CA . PHE B 1 32 ? -0.631 10.992 -8.508 1 98.5 32 PHE B CA 1
ATOM 2351 C C . PHE B 1 32 ? 0.275 11.594 -7.438 1 98.5 32 PHE B C 1
ATOM 2353 O O . PHE B 1 32 ? 0.313 12.812 -7.254 1 98.5 32 PHE B O 1
ATOM 2360 N N . ALA B 1 33 ? 1.039 10.797 -6.746 1 98.44 33 ALA B N 1
ATOM 2361 C CA . ALA B 1 33 ? 1.799 11.188 -5.562 1 98.44 33 ALA B CA 1
ATOM 2362 C C . ALA B 1 33 ? 3.072 11.93 -5.945 1 98.44 33 ALA B C 1
ATOM 2364 O O . ALA B 1 33 ? 3.57 12.758 -5.184 1 98.44 33 ALA B O 1
ATOM 2365 N N . PHE B 1 34 ? 3.586 11.672 -7.176 1 98.38 34 PHE B N 1
ATOM 2366 C CA . PHE B 1 34 ? 4.934 12.125 -7.512 1 98.38 34 PHE B CA 1
ATOM 2367 C C . PHE B 1 34 ? 4.898 13.133 -8.656 1 98.38 34 PHE B C 1
ATOM 2369 O O . PHE B 1 34 ? 5.883 13.828 -8.906 1 98.38 34 PHE B O 1
ATOM 2376 N N . GLY B 1 35 ? 3.854 13.258 -9.375 1 98.25 35 GLY B N 1
ATOM 2377 C CA . GLY B 1 35 ? 3.889 13.797 -10.727 1 98.25 35 GLY B CA 1
ATOM 2378 C C . GLY B 1 35 ? 3.744 15.305 -10.766 1 98.25 35 GLY B C 1
ATOM 2379 O O . GLY B 1 35 ? 3.488 15.875 -11.828 1 98.25 35 GLY B O 1
ATOM 2380 N N . GLY B 1 36 ? 3.873 15.938 -9.664 1 97.5 36 GLY B N 1
ATOM 2381 C CA . GLY B 1 36 ? 3.594 17.359 -9.586 1 97.5 36 GLY B CA 1
ATOM 2382 C C . GLY B 1 36 ? 4.527 18.203 -10.438 1 97.5 36 GLY B C 1
ATOM 2383 O O . GLY B 1 36 ? 4.168 19.297 -10.859 1 97.5 36 GLY B O 1
ATOM 2384 N N . GLU B 1 37 ? 5.738 17.797 -10.68 1 97.25 37 GLU B N 1
ATOM 2385 C CA . GLU B 1 37 ? 6.723 18.531 -11.461 1 97.25 37 GLU B CA 1
ATOM 2386 C C . GLU B 1 37 ? 6.957 17.875 -12.82 1 97.25 37 GLU B C 1
ATOM 2388 O O . GLU B 1 37 ? 8.008 18.062 -13.438 1 97.25 37 GLU B O 1
ATOM 2393 N N . GLY B 1 38 ? 6 17.094 -13.227 1 96 38 GLY B N 1
ATOM 2394 C CA . GLY B 1 38 ? 6.098 16.312 -14.453 1 96 38 GLY B CA 1
ATOM 2395 C C . GLY B 1 38 ? 5.934 14.828 -14.242 1 96 38 GLY B C 1
ATOM 2396 O O . GLY B 1 38 ? 6.387 14.289 -13.234 1 96 38 GLY B O 1
ATOM 2397 N N . LYS B 1 39 ? 5.406 14.234 -15.164 1 93.12 39 LYS B N 1
ATOM 2398 C CA . LYS B 1 39 ? 5.055 12.82 -15.008 1 93.12 39 LYS B CA 1
ATOM 2399 C C . LYS B 1 39 ? 6.219 11.922 -15.406 1 93.12 39 LYS B C 1
ATOM 2401 O O . LYS B 1 39 ? 6.156 10.703 -15.219 1 93.12 39 LYS B O 1
ATOM 2406 N N . GLU B 1 40 ? 7.234 12.516 -15.859 1 93.06 40 GLU B N 1
ATOM 2407 C CA . GLU B 1 40 ? 8.391 11.711 -16.234 1 93.06 40 GLU B CA 1
ATOM 2408 C C . GLU B 1 40 ? 8.938 10.945 -15.047 1 93.06 40 GLU B C 1
ATOM 2410 O O . GLU B 1 40 ? 9.086 11.5 -13.953 1 93.06 40 GLU B O 1
ATOM 2415 N N . GLY B 1 41 ? 9.164 9.68 -15.289 1 92 41 GLY B N 1
ATOM 2416 C CA . GLY B 1 41 ? 9.727 8.859 -14.227 1 92 41 GLY B CA 1
ATOM 2417 C C . GLY B 1 41 ? 8.672 8.336 -13.258 1 92 41 GLY B C 1
ATOM 2418 O O . GLY B 1 41 ? 9.008 7.691 -12.266 1 92 41 GLY B O 1
ATOM 2419 N N . THR B 1 42 ? 7.434 8.672 -13.5 1 96.44 42 THR B N 1
ATOM 2420 C CA . THR B 1 42 ? 6.352 8.148 -12.672 1 96.44 42 THR B CA 1
ATOM 2421 C C . THR B 1 42 ? 5.613 7.027 -13.398 1 96.44 42 THR B C 1
ATOM 2423 O O . THR B 1 42 ? 5.695 6.918 -14.625 1 96.44 42 THR B O 1
ATOM 2426 N N . ASP B 1 43 ? 4.98 6.203 -12.672 1 97.69 43 ASP B N 1
ATOM 2427 C CA . ASP B 1 43 ? 4.273 5.043 -13.203 1 97.69 43 ASP B CA 1
ATOM 2428 C C . ASP B 1 43 ? 2.912 4.875 -12.531 1 97.69 43 ASP B C 1
ATOM 2430 O O . ASP B 1 43 ? 2.83 4.668 -11.32 1 97.69 43 ASP B O 1
ATOM 2434 N N . GLU B 1 44 ? 1.861 4.922 -13.289 1 97.19 44 GLU B N 1
ATOM 2435 C CA . GLU B 1 44 ? 0.506 4.844 -12.758 1 97.19 44 GLU B CA 1
ATOM 2436 C C . GLU B 1 44 ? 0.192 3.436 -12.258 1 97.19 44 GLU B C 1
ATOM 2438 O O . GLU B 1 44 ? -0.794 3.229 -11.547 1 97.19 44 GLU B O 1
ATOM 2443 N N . GLN B 1 45 ? 0.996 2.471 -12.586 1 97.69 45 GLN B N 1
ATOM 2444 C CA . GLN B 1 45 ? 0.726 1.096 -12.18 1 97.69 45 GLN B CA 1
ATOM 2445 C C . GLN B 1 45 ? 1.47 0.744 -10.898 1 97.69 45 GLN B C 1
ATOM 2447 O O . GLN B 1 45 ? 1.324 -0.362 -10.367 1 97.69 45 GLN B O 1
ATOM 2452 N N . ILE B 1 46 ? 2.287 1.648 -10.414 1 98.31 46 ILE B N 1
ATOM 2453 C CA . ILE B 1 46 ? 2.85 1.497 -9.078 1 98.31 46 ILE B CA 1
ATOM 2454 C C . ILE B 1 46 ? 1.891 2.086 -8.047 1 98.31 46 ILE B C 1
ATOM 2456 O O . ILE B 1 46 ? 1.504 3.254 -8.141 1 98.31 46 ILE B O 1
ATOM 2460 N N . ILE B 1 47 ? 1.492 1.31 -7.07 1 98.5 47 ILE B N 1
ATOM 2461 C CA . ILE B 1 47 ? 0.406 1.677 -6.168 1 98.5 47 ILE B CA 1
ATOM 2462 C C . ILE B 1 47 ? 0.916 1.69 -4.727 1 98.5 47 ILE B C 1
ATOM 2464 O O . ILE B 1 47 ? 1.582 0.75 -4.289 1 98.5 47 ILE B O 1
ATOM 2468 N N . TYR B 1 48 ? 0.665 2.709 -4.016 1 98.44 48 TYR B N 1
ATOM 2469 C CA . TYR B 1 48 ? 0.964 2.852 -2.594 1 98.44 48 TYR B CA 1
ATOM 2470 C C . TYR B 1 48 ? -0.311 2.805 -1.762 1 98.44 48 TYR B C 1
ATOM 2472 O O . TYR B 1 48 ? -1.417 2.84 -2.305 1 98.44 48 TYR B O 1
ATOM 2480 N N . ARG B 1 49 ? -0.123 2.703 -0.415 1 98.38 49 ARG B N 1
ATOM 2481 C CA . ARG B 1 49 ? -1.253 2.707 0.509 1 98.38 49 ARG B CA 1
ATOM 2482 C C . ARG B 1 49 ? -1.776 4.121 0.728 1 98.38 49 ARG B C 1
ATOM 2484 O O . ARG B 1 49 ? -1.025 5.094 0.612 1 98.38 49 ARG B O 1
ATOM 2491 N N . SER B 1 50 ? -3.006 4.227 1.033 1 98.25 50 SER B N 1
ATOM 2492 C CA . SER B 1 50 ? -3.633 5.5 1.37 1 98.25 50 SER B CA 1
ATOM 2493 C C . SER B 1 50 ? -4.559 5.359 2.572 1 98.25 50 SER B C 1
ATOM 2495 O O . SER B 1 50 ? -5.094 4.277 2.828 1 98.25 50 SER B O 1
ATOM 2497 N N . SER B 1 51 ? -4.688 6.359 3.295 1 98.06 51 SER B N 1
ATOM 2498 C CA . SER B 1 51 ? -5.566 6.496 4.453 1 98.06 51 SER B CA 1
ATOM 2499 C C . SER B 1 51 ? -5.93 7.957 4.703 1 98.06 51 SER B C 1
ATOM 2501 O O . SER B 1 51 ? -5.609 8.828 3.893 1 98.06 51 SER B O 1
ATOM 2503 N N . LEU B 1 52 ? -6.645 8.172 5.762 1 98 52 LEU B N 1
ATOM 2504 C CA . LEU B 1 52 ? -6.938 9.531 6.219 1 98 52 LEU B CA 1
ATOM 2505 C C . LEU B 1 52 ? -6.965 9.594 7.742 1 98 52 LEU B C 1
ATOM 2507 O O . LEU B 1 52 ? -7.777 8.922 8.383 1 98 52 LEU B O 1
ATOM 2511 N N . GLN B 1 53 ? -6.047 10.336 8.266 1 98.44 53 GLN B N 1
ATOM 2512 C CA . GLN B 1 53 ? -6 10.594 9.703 1 98.44 53 GLN B CA 1
ATOM 2513 C C . GLN B 1 53 ? -5.523 12.016 9.984 1 98.44 53 GLN B C 1
ATOM 2515 O O . GLN B 1 53 ? -4.828 12.617 9.164 1 98.44 53 GLN B O 1
ATOM 2520 N N . ASN B 1 54 ? -5.953 12.5 11.039 1 98.19 54 ASN B N 1
ATOM 2521 C CA . ASN B 1 54 ? -5.41 13.711 11.648 1 98.19 54 ASN B CA 1
ATOM 2522 C C . ASN B 1 54 ? -4.812 13.422 13.023 1 98.19 54 ASN B C 1
ATOM 2524 O O . ASN B 1 54 ? -4.559 12.266 13.367 1 98.19 54 ASN B O 1
ATOM 2528 N N . PHE B 1 55 ? -4.441 14.492 13.766 1 98.88 55 PHE B N 1
ATOM 2529 C CA . PHE B 1 55 ? -3.697 14.203 14.984 1 98.88 55 PHE B CA 1
ATOM 2530 C C . PHE B 1 55 ? -4.184 15.078 16.141 1 98.88 55 PHE B C 1
ATOM 2532 O O . PHE B 1 55 ? -4.812 16.109 15.914 1 98.88 55 PHE B O 1
ATOM 2539 N N . LEU B 1 56 ? -3.971 14.594 17.297 1 98.88 56 LEU B N 1
ATOM 2540 C CA . LEU B 1 56 ? -4.258 15.234 18.578 1 98.88 56 LEU B CA 1
ATOM 2541 C C . LEU B 1 56 ? -3.01 15.281 19.453 1 98.88 56 LEU B C 1
ATOM 2543 O O . LEU B 1 56 ? -2.268 14.305 19.531 1 98.88 56 LEU B O 1
ATOM 2547 N N . ILE B 1 57 ? -2.725 16.469 19.984 1 98.81 57 ILE B N 1
ATOM 2548 C CA . ILE B 1 57 ? -1.629 16.656 20.922 1 98.81 57 ILE B CA 1
ATOM 2549 C C . ILE B 1 57 ? -2.191 16.953 22.312 1 98.81 57 ILE B C 1
ATOM 2551 O O . ILE B 1 57 ? -2.873 17.953 22.516 1 98.81 57 ILE B O 1
ATOM 2555 N N . ASP B 1 58 ? -1.991 16.109 23.234 1 98.5 58 ASP B N 1
ATOM 2556 C CA . ASP B 1 58 ? -2.295 16.328 24.641 1 98.5 58 ASP B CA 1
ATOM 2557 C C . ASP B 1 58 ? -1.042 16.719 25.422 1 98.5 58 ASP B C 1
ATOM 2559 O O . ASP B 1 58 ? -0.185 15.883 25.688 1 98.5 58 ASP B O 1
ATOM 2563 N N . THR B 1 59 ? -0.949 18 25.797 1 97.12 59 THR B N 1
ATOM 2564 C CA . THR B 1 59 ? 0.249 18.5 26.469 1 97.12 59 THR B CA 1
ATOM 2565 C C . THR B 1 59 ? 0.18 18.25 27.969 1 97.12 59 THR B C 1
ATOM 2567 O O . THR B 1 59 ? 1.13 18.531 28.703 1 97.12 59 THR B O 1
ATOM 2570 N N . GLY B 1 60 ? -0.831 17.641 28.422 1 94.25 60 GLY B N 1
ATOM 2571 C CA . GLY B 1 60 ? -1.109 17.547 29.859 1 94.25 60 GLY B CA 1
ATOM 2572 C C . GLY B 1 60 ? -1.912 18.719 30.375 1 94.25 60 GLY B C 1
ATOM 2573 O O . GLY B 1 60 ? -2.811 18.547 31.203 1 94.25 60 GLY B O 1
ATOM 2574 N N . ASN B 1 61 ? -1.692 19.906 29.812 1 93.56 61 ASN B N 1
ATOM 2575 C CA . ASN B 1 61 ? -2.383 21.141 30.203 1 93.56 61 ASN B CA 1
ATOM 2576 C C . ASN B 1 61 ? -3.486 21.5 29.203 1 93.56 61 ASN B C 1
ATOM 2578 O O . ASN B 1 61 ? -4.492 22.094 29.578 1 93.56 61 ASN B O 1
ATOM 2582 N N . GLU B 1 62 ? -3.238 21.203 27.969 1 96.19 62 GLU B N 1
ATOM 2583 C CA . GLU B 1 62 ? -4.184 21.516 26.906 1 96.19 62 GLU B CA 1
ATOM 2584 C C . GLU B 1 62 ? -4.309 20.359 25.922 1 96.19 62 GLU B C 1
ATOM 2586 O O . GLU B 1 62 ? -3.393 19.547 25.797 1 96.19 62 GLU B O 1
ATOM 2591 N N . VAL B 1 63 ? -5.48 20.281 25.297 1 98.5 63 VAL B N 1
ATOM 2592 C CA . VAL B 1 63 ? -5.73 19.391 24.172 1 98.5 63 VAL B CA 1
ATOM 2593 C C . VAL B 1 63 ? -5.809 20.188 22.875 1 98.5 63 VAL B C 1
ATOM 2595 O O . VAL B 1 63 ? -6.641 21.078 22.734 1 98.5 63 VAL B O 1
ATOM 2598 N N . ILE B 1 64 ? -4.902 19.844 21.953 1 98.88 64 ILE B N 1
ATOM 2599 C CA . ILE B 1 64 ? -4.754 20.578 20.703 1 98.88 64 ILE B CA 1
ATOM 2600 C C . ILE B 1 64 ? -4.988 19.641 19.531 1 98.88 64 ILE B C 1
ATOM 2602 O O . ILE B 1 64 ? -4.434 18.531 19.484 1 98.88 64 ILE B O 1
ATOM 2606 N N . LEU B 1 65 ? -5.852 20.047 18.594 1 98.94 65 LEU B N 1
ATOM 2607 C CA . LEU B 1 65 ? -6.027 19.281 17.359 1 98.94 65 LEU B CA 1
ATOM 2608 C C . LEU B 1 65 ? -5.141 19.844 16.25 1 98.94 65 LEU B C 1
ATOM 2610 O O . LEU B 1 65 ? -4.98 21.062 16.125 1 98.94 65 LEU B O 1
ATOM 2614 N N . VAL B 1 66 ? -4.516 18.984 15.539 1 98.94 66 VAL B N 1
ATOM 2615 C CA . VAL B 1 66 ? -3.941 19.328 14.242 1 98.94 66 VAL B CA 1
ATOM 2616 C C . VAL B 1 66 ? -4.875 18.859 13.125 1 98.94 66 VAL B C 1
ATOM 2618 O O . VAL B 1 66 ? -4.934 17.672 12.812 1 98.94 66 VAL B O 1
ATOM 2621 N N . ASP B 1 67 ? -5.547 19.797 12.508 1 98.88 67 ASP B N 1
ATOM 2622 C CA . ASP B 1 67 ? -6.625 19.578 11.547 1 98.88 67 ASP B CA 1
ATOM 2623 C C . ASP B 1 67 ? -7.816 18.891 12.211 1 98.88 67 ASP B C 1
ATOM 2625 O O . ASP B 1 67 ? -7.727 18.453 13.367 1 98.88 67 ASP B O 1
ATOM 2629 N N . THR B 1 68 ? -8.828 18.922 11.5 1 97.69 68 THR B N 1
ATOM 2630 C CA . THR B 1 68 ? -10.016 18.125 11.781 1 97.69 68 THR B CA 1
ATOM 2631 C C . THR B 1 68 ? -10.383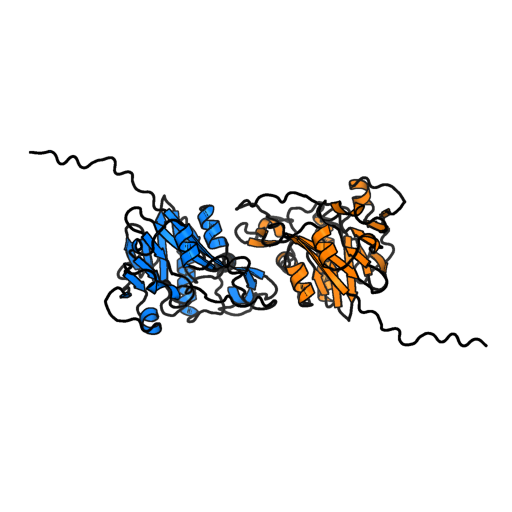 17.25 10.586 1 97.69 68 THR B C 1
ATOM 2633 O O . THR B 1 68 ? -9.586 17.094 9.664 1 97.69 68 THR B O 1
ATOM 2636 N N . GLY B 1 69 ? -11.414 16.609 10.602 1 95.38 69 GLY B N 1
ATOM 2637 C CA . GLY B 1 69 ? -11.875 15.727 9.539 1 95.38 69 GLY B CA 1
ATOM 2638 C C . GLY B 1 69 ? -13.156 16.203 8.883 1 95.38 69 GLY B C 1
ATOM 2639 O O . GLY B 1 69 ? -13.508 17.391 8.984 1 95.38 69 GLY B O 1
ATOM 2640 N N . PHE B 1 70 ? -13.68 15.367 8.141 1 95.88 70 PHE B N 1
ATOM 2641 C CA . PHE B 1 70 ? -14.977 15.625 7.531 1 95.88 70 PHE B CA 1
ATOM 2642 C C . PHE B 1 70 ? -16.062 15.766 8.594 1 95.88 70 PHE B C 1
ATOM 2644 O O . PHE B 1 70 ? -15.906 15.266 9.711 1 95.88 70 PHE B O 1
ATOM 2651 N N . GLN B 1 71 ? -17.078 16.438 8.156 1 93.81 71 GLN B N 1
ATOM 2652 C CA . GLN B 1 71 ? -18.266 16.438 9 1 93.81 71 GLN B CA 1
ATOM 2653 C C . GLN B 1 71 ? -18.844 15.031 9.141 1 93.81 71 GLN B C 1
ATOM 2655 O O . GLN B 1 71 ? -18.609 14.18 8.281 1 93.81 71 GLN B O 1
ATOM 2660 N N . ASN B 1 72 ? -19.594 14.898 10.141 1 87.44 72 ASN B N 1
ATOM 2661 C CA . ASN B 1 72 ? -20.219 13.602 10.367 1 87.44 72 ASN B CA 1
ATOM 2662 C C . ASN B 1 72 ? -21.172 13.242 9.227 1 87.44 72 ASN B C 1
ATOM 2664 O O . ASN B 1 72 ? -21.797 14.117 8.633 1 87.44 72 ASN B O 1
ATOM 2668 N N . ASP B 1 73 ? -21.219 12.008 8.82 1 86.62 73 ASP B N 1
ATOM 2669 C CA . ASP B 1 73 ? -22.078 11.414 7.793 1 86.62 73 ASP B CA 1
ATOM 2670 C C . ASP B 1 73 ? -21.531 11.688 6.398 1 86.62 73 ASP B C 1
ATOM 2672 O O . ASP B 1 73 ? -22.234 11.531 5.402 1 86.62 73 ASP B O 1
ATOM 2676 N N . PHE B 1 74 ? -20.328 12.297 6.484 1 90.56 74 PHE B N 1
ATOM 2677 C CA . PHE B 1 74 ? -19.688 12.375 5.184 1 90.56 74 PHE B CA 1
ATOM 2678 C C . PHE B 1 74 ? -19.703 11.023 4.484 1 90.56 74 PHE B C 1
ATOM 2680 O O . PHE B 1 74 ? -19.328 10.008 5.078 1 90.56 74 PHE B O 1
ATOM 2687 N N . LYS B 1 75 ? -20.125 10.992 3.24 1 87.69 75 LYS B N 1
ATOM 2688 C CA . LYS B 1 75 ? -20.156 9.758 2.465 1 87.69 75 LYS B CA 1
ATOM 2689 C C . LYS B 1 75 ? -18.844 9.523 1.745 1 87.69 75 LYS B C 1
ATOM 2691 O O . LYS B 1 75 ? -18.438 10.312 0.885 1 87.69 75 LYS B O 1
ATOM 2696 N N . ALA B 1 76 ? -18.203 8.5 2.047 1 85.31 76 ALA B N 1
ATOM 2697 C CA . ALA B 1 76 ? -16.922 8.164 1.421 1 85.31 76 ALA B CA 1
ATOM 2698 C C . ALA B 1 76 ? -17.094 7.914 -0.076 1 85.31 76 ALA B C 1
ATOM 2700 O O . ALA B 1 76 ? -18.078 7.301 -0.502 1 85.31 76 ALA B O 1
ATOM 2701 N N . PRO B 1 77 ? -16.156 8.445 -0.838 1 88.12 77 PRO B N 1
ATOM 2702 C CA . PRO B 1 77 ? -16.203 8.102 -2.262 1 88.12 77 PRO B CA 1
ATOM 2703 C C . PRO B 1 77 ? -16.094 6.602 -2.518 1 88.12 77 PRO B C 1
ATOM 2705 O O . PRO B 1 77 ? -15.445 5.887 -1.752 1 88.12 77 PRO B O 1
ATOM 2708 N N . GLU B 1 78 ? -16.75 6.199 -3.604 1 93.31 78 GLU B N 1
ATOM 2709 C CA . GLU B 1 78 ? -16.703 4.789 -3.971 1 93.31 78 GLU B CA 1
ATOM 2710 C C . GLU B 1 78 ? -15.328 4.391 -4.496 1 93.31 78 GLU B C 1
ATOM 2712 O O . GLU B 1 78 ? -14.648 5.191 -5.145 1 93.31 78 GLU B O 1
ATOM 2717 N N . LYS B 1 79 ? -14.969 3.188 -4.148 1 95.25 79 LYS B N 1
ATOM 2718 C CA . LYS B 1 79 ? -13.734 2.621 -4.695 1 95.25 79 LYS B CA 1
ATOM 2719 C C . LYS B 1 79 ? -13.836 2.457 -6.211 1 95.25 79 LYS B C 1
ATOM 2721 O O . LYS B 1 79 ? -14.797 1.869 -6.715 1 95.25 79 LYS B O 1
ATOM 2726 N N . LYS B 1 80 ? -12.977 3.008 -6.887 1 96.69 80 LYS B N 1
ATOM 2727 C CA . LYS B 1 80 ? -12.844 2.838 -8.328 1 96.69 80 LYS B CA 1
ATOM 2728 C C . LYS B 1 80 ? -11.43 2.406 -8.703 1 96.69 80 LYS B C 1
ATOM 2730 O O . LYS B 1 80 ? -10.484 3.188 -8.578 1 96.69 80 LYS B O 1
ATOM 2735 N N . LEU B 1 81 ? -11.336 1.194 -9.211 1 96.38 81 LEU B N 1
ATOM 2736 C CA . LEU B 1 81 ? -10.023 0.714 -9.625 1 96.38 81 LEU B CA 1
ATOM 2737 C C . LEU B 1 81 ? -9.492 1.534 -10.797 1 96.38 81 LEU B C 1
ATOM 2739 O O . LEU B 1 81 ? -10.242 1.877 -11.711 1 96.38 81 LEU B O 1
ATOM 2743 N N . GLY B 1 82 ? -8.219 1.794 -10.766 1 95.69 82 GLY B N 1
ATOM 2744 C CA . GLY B 1 82 ? -7.609 2.6 -11.812 1 95.69 82 GLY B CA 1
ATOM 2745 C C . GLY B 1 82 ? -7.605 4.082 -11.492 1 95.69 82 GLY B C 1
ATOM 2746 O O . GLY B 1 82 ? -6.922 4.863 -12.164 1 95.69 82 GLY B O 1
ATOM 2747 N N . ALA B 1 83 ? -8.461 4.484 -10.477 1 97.19 83 ALA B N 1
ATOM 2748 C CA . ALA B 1 83 ? -8.438 5.879 -10.047 1 97.19 83 ALA B CA 1
ATOM 2749 C C . ALA B 1 83 ? -7.082 6.246 -9.453 1 97.19 83 ALA B C 1
ATOM 2751 O O . ALA B 1 83 ? -6.395 5.398 -8.883 1 97.19 83 ALA B O 1
ATOM 2752 N N . PRO B 1 84 ? -6.68 7.523 -9.57 1 97.62 84 PRO B N 1
ATOM 2753 C CA . PRO B 1 84 ? -5.383 7.945 -9.047 1 97.62 84 PRO B CA 1
ATOM 2754 C C . PRO B 1 84 ? -5.297 7.836 -7.523 1 97.62 84 PRO B C 1
ATOM 2756 O O . PRO B 1 84 ? -4.211 7.641 -6.973 1 97.62 84 PRO B O 1
ATOM 2759 N N . LEU B 1 85 ? -6.438 7.992 -6.898 1 97.62 85 LEU B N 1
ATOM 2760 C CA . LEU B 1 85 ? -6.512 7.969 -5.445 1 97.62 85 LEU B CA 1
ATOM 2761 C C . LEU B 1 85 ? -7.824 7.352 -4.977 1 97.62 85 LEU B C 1
ATOM 2763 O O . LEU B 1 85 ? -8.883 7.641 -5.535 1 97.62 85 LEU B O 1
ATOM 2767 N N . TYR B 1 86 ? -7.75 6.523 -4.027 1 97.56 86 TYR B N 1
ATOM 2768 C CA . TYR B 1 86 ? -8.836 6.012 -3.201 1 97.56 86 TYR B CA 1
ATOM 2769 C C . TYR B 1 86 ? -8.5 6.133 -1.72 1 97.56 86 TYR B C 1
ATOM 2771 O O . TYR B 1 86 ? -7.559 5.496 -1.235 1 97.56 86 TYR B O 1
ATOM 2779 N N . MET B 1 87 ? -9.188 6.922 -1.022 1 94.81 87 MET B N 1
ATOM 2780 C CA . MET B 1 87 ? -8.867 7.285 0.355 1 94.81 87 MET B CA 1
ATOM 2781 C C . MET B 1 87 ? -9.047 6.094 1.289 1 94.81 87 MET B C 1
ATOM 2783 O O . MET B 1 87 ? -8.5 6.078 2.393 1 94.81 87 MET B O 1
ATOM 2787 N N . GLY B 1 88 ? -9.836 5.109 0.824 1 95.81 88 GLY B N 1
ATOM 2788 C CA . GLY B 1 88 ? -10.07 3.932 1.645 1 95.81 88 GLY B CA 1
ATOM 2789 C C . GLY B 1 88 ? -11.492 3.824 2.148 1 95.81 88 GLY B C 1
ATOM 2790 O O . GLY B 1 88 ? -12.336 4.66 1.815 1 95.81 88 GLY B O 1
ATOM 2791 N N . GLU B 1 89 ? -11.758 2.779 2.863 1 95.12 89 GLU B N 1
ATOM 2792 C CA . GLU B 1 89 ? -13.031 2.572 3.537 1 95.12 89 GLU B CA 1
ATOM 2793 C C . GLU B 1 89 ? -13.133 3.418 4.805 1 95.12 89 GLU B C 1
ATOM 2795 O O . GLU B 1 89 ? -12.148 3.582 5.527 1 95.12 89 GLU B O 1
ATOM 2800 N N . LYS B 1 90 ? -14.281 3.936 5.016 1 95.5 90 LYS B N 1
ATOM 2801 C CA . LYS B 1 90 ? -14.508 4.668 6.258 1 95.5 90 LYS B CA 1
ATOM 2802 C C . LYS B 1 90 ? -14.438 3.74 7.469 1 95.5 90 LYS B C 1
ATOM 2804 O O . LYS B 1 90 ? -15.164 2.748 7.535 1 95.5 90 LYS B O 1
ATOM 2809 N N . VAL B 1 91 ? -13.586 3.99 8.312 1 94.56 91 VAL B N 1
ATOM 2810 C CA . VAL B 1 91 ? -13.469 3.225 9.547 1 94.56 91 VAL B CA 1
ATOM 2811 C C . VAL B 1 91 ? -14.406 3.803 10.602 1 94.56 91 VAL B C 1
ATOM 2813 O O . VAL B 1 91 ? -15.117 3.059 11.281 1 94.56 91 VAL B O 1
ATOM 2816 N N . LYS B 1 92 ? -14.344 5.148 10.695 1 95.69 92 LYS B N 1
ATOM 2817 C CA . LYS B 1 92 ? -15.18 5.867 11.656 1 95.69 92 LYS B CA 1
ATOM 2818 C C . LYS B 1 92 ? -15.453 7.293 11.18 1 95.69 92 LYS B C 1
ATOM 2820 O O . LYS B 1 92 ? -14.664 7.871 10.43 1 95.69 92 LYS B O 1
ATOM 2825 N N . ASP B 1 93 ? -16.547 7.754 11.711 1 96.62 93 ASP B N 1
ATOM 2826 C CA . ASP B 1 93 ? -16.719 9.203 11.625 1 96.62 93 ASP B CA 1
ATOM 2827 C C . ASP B 1 93 ? -15.711 9.93 12.5 1 96.62 93 ASP B C 1
ATOM 2829 O O . ASP B 1 93 ? -15.25 9.383 13.508 1 96.62 93 ASP B O 1
ATOM 2833 N N . TYR B 1 94 ? -15.406 11.148 12.109 1 97.38 94 TYR B N 1
ATOM 2834 C CA . TYR B 1 94 ? -14.367 11.914 12.797 1 97.38 94 TYR B CA 1
ATOM 2835 C C . TYR B 1 94 ? -14.641 11.984 14.289 1 97.38 94 TYR B C 1
ATOM 2837 O O . TYR B 1 94 ? -13.758 11.688 15.102 1 97.38 94 TYR B O 1
ATOM 2845 N N . MET B 1 95 ? -15.875 12.359 14.656 1 98 95 MET B N 1
ATOM 2846 C CA . MET B 1 95 ? -16.172 12.586 16.062 1 98 95 MET B CA 1
ATOM 2847 C C . MET B 1 95 ? -16.203 11.266 16.828 1 98 95 MET B C 1
ATOM 2849 O O . MET B 1 95 ? -15.906 11.234 18.031 1 98 95 MET B O 1
ATOM 2853 N N . GLU B 1 96 ? -16.578 10.211 16.156 1 97.75 96 GLU B N 1
ATOM 2854 C CA . GLU B 1 96 ? -16.484 8.898 16.781 1 97.75 96 GLU B CA 1
ATOM 2855 C C . GLU B 1 96 ? -15.039 8.508 17.047 1 97.75 96 GLU B C 1
ATOM 2857 O O . GLU B 1 96 ? -14.695 8.031 18.141 1 97.75 96 GLU B O 1
ATOM 2862 N N . ALA B 1 97 ? -14.203 8.68 16.016 1 97.94 97 ALA B N 1
ATOM 2863 C CA . ALA B 1 97 ? -12.773 8.406 16.156 1 97.94 97 ALA B CA 1
ATOM 2864 C C . ALA B 1 97 ? -12.172 9.242 17.281 1 97.94 97 ALA B C 1
ATOM 2866 O O . ALA B 1 97 ? -11.383 8.734 18.094 1 97.94 97 ALA B O 1
ATOM 2867 N N . PHE B 1 98 ? -12.555 10.539 17.328 1 98.5 98 PHE B N 1
ATOM 2868 C CA . PHE B 1 98 ? -12.094 11.461 18.359 1 98.5 98 PHE B CA 1
ATOM 2869 C C . PHE B 1 98 ? -12.516 10.984 19.75 1 98.5 98 PHE B C 1
ATOM 2871 O O . PHE B 1 98 ? -11.695 10.898 20.656 1 98.5 98 PHE B O 1
ATOM 2878 N N . ALA B 1 99 ? -13.742 10.609 19.922 1 98.38 99 ALA B N 1
ATOM 2879 C CA . ALA B 1 99 ? -14.297 10.18 21.203 1 98.38 99 ALA B CA 1
ATOM 2880 C C . ALA B 1 99 ? -13.602 8.914 21.703 1 98.38 99 ALA B C 1
ATOM 2882 O O . ALA B 1 99 ? -13.406 8.742 22.906 1 98.38 99 ALA B O 1
ATOM 2883 N N . GLU B 1 100 ? -13.273 8.062 20.812 1 98.06 100 GLU B N 1
ATOM 2884 C CA . GLU B 1 100 ? -12.656 6.793 21.172 1 98.06 100 GLU B CA 1
ATOM 2885 C C . GLU B 1 100 ? -11.281 7.012 21.812 1 98.06 100 GLU B C 1
ATOM 2887 O O . GLU B 1 100 ? -10.773 6.137 22.516 1 98.06 100 GLU B O 1
ATOM 2892 N N . LEU B 1 101 ? -10.734 8.164 21.531 1 98.31 101 LEU B N 1
ATOM 2893 C CA . LEU B 1 101 ? -9.438 8.469 22.125 1 98.31 101 LEU B CA 1
ATOM 2894 C C . LEU B 1 101 ? -9.602 8.906 23.578 1 98.31 101 LEU B C 1
ATOM 2896 O O . LEU B 1 101 ? -8.609 9.094 24.297 1 98.31 101 LEU B O 1
ATOM 2900 N N . GLY B 1 102 ? -10.828 9.172 24 1 98.12 102 GLY B N 1
ATOM 2901 C CA . GLY B 1 102 ? -11.086 9.445 25.391 1 98.12 102 GLY B CA 1
ATOM 2902 C C . GLY B 1 102 ? -11.219 10.922 25.703 1 98.12 102 GLY B C 1
ATOM 2903 O O . GLY B 1 102 ? -11.086 11.336 26.859 1 98.12 102 GLY B O 1
ATOM 2904 N N . TYR B 1 103 ? -11.461 11.766 24.719 1 98.38 103 TYR B N 1
ATOM 2905 C CA . TYR B 1 103 ? -11.57 13.211 24.922 1 98.38 103 TYR B CA 1
ATOM 2906 C C . TYR B 1 103 ? -12.977 13.703 24.625 1 98.38 103 TYR B C 1
ATOM 2908 O O . TYR B 1 103 ? -13.742 13.039 23.906 1 98.38 103 TYR B O 1
ATOM 2916 N N . LYS B 1 104 ? -13.297 14.844 25.156 1 98.44 104 LYS B N 1
ATOM 2917 C CA . LYS B 1 104 ? -14.539 15.555 24.859 1 98.44 104 LYS B CA 1
ATOM 2918 C C . LYS B 1 104 ? -14.266 16.812 24.031 1 98.44 104 LYS B C 1
ATOM 2920 O O . LYS B 1 104 ? -13.25 17.469 24.203 1 98.44 104 LYS B O 1
ATOM 2925 N N . PRO B 1 105 ? -15.219 17.094 23.156 1 98.56 105 PRO B N 1
ATOM 2926 C CA . PRO B 1 105 ? -15.016 18.25 22.281 1 98.56 105 PRO B CA 1
ATOM 2927 C C . PRO B 1 105 ? -14.703 19.531 23.062 1 98.56 105 PRO B C 1
ATOM 2929 O O . PRO B 1 105 ? -13.898 20.344 22.609 1 98.56 105 PRO B O 1
ATOM 2932 N N . GLU B 1 106 ? -15.266 19.688 24.266 1 98.5 106 GLU B N 1
ATOM 2933 C CA . GLU B 1 106 ? -15.125 20.906 25.062 1 98.5 106 GLU B CA 1
ATOM 2934 C C . GLU B 1 106 ? -13.711 21.031 25.625 1 98.5 106 GLU B C 1
ATOM 2936 O O . GLU B 1 106 ? -13.305 22.109 26.062 1 98.5 106 GLU B O 1
ATOM 2941 N N . GLN B 1 107 ? -13 19.938 25.609 1 98.5 107 GLN B N 1
ATOM 2942 C CA . GLN B 1 107 ? -11.648 19.922 26.156 1 98.5 107 GLN B CA 1
ATOM 2943 C C . GLN B 1 107 ? -10.648 20.531 25.172 1 98.5 107 GLN B C 1
ATOM 2945 O O . GLN B 1 107 ? -9.523 20.859 25.547 1 98.5 107 GLN B O 1
ATOM 2950 N N . VAL B 1 108 ? -11.023 20.609 23.953 1 98.88 108 VAL B N 1
ATOM 2951 C CA . VAL B 1 108 ? -10.109 21.094 22.922 1 98.88 108 VAL B CA 1
ATOM 2952 C C . VAL B 1 108 ? -9.984 22.625 23.031 1 98.88 108 VAL B C 1
ATOM 2954 O O . VAL B 1 108 ? -10.992 23.328 22.969 1 98.88 108 VAL B O 1
ATOM 2957 N N . THR B 1 109 ? -8.75 23.078 23.172 1 98.69 109 THR B N 1
ATOM 2958 C CA . THR B 1 109 ? -8.547 24.516 23.391 1 98.69 109 THR B CA 1
ATOM 2959 C C . THR B 1 109 ? -8.023 25.172 22.109 1 98.69 109 THR B C 1
ATOM 2961 O O . THR B 1 109 ? -8.18 26.375 21.922 1 98.69 109 THR B O 1
ATOM 2964 N N . LYS B 1 110 ? -7.34 24.406 21.281 1 98.88 110 LYS B N 1
ATOM 2965 C CA . LYS B 1 110 ? -6.801 24.922 20.016 1 98.88 110 LYS B CA 1
ATOM 2966 C C . LYS B 1 110 ? -7.016 23.922 18.891 1 98.88 110 LYS B C 1
ATOM 2968 O O . LYS B 1 110 ? -6.977 22.703 19.094 1 98.88 110 LYS B O 1
ATOM 2973 N N . ILE B 1 111 ? -7.25 24.375 17.719 1 98.94 111 ILE B N 1
ATOM 2974 C CA . ILE B 1 111 ? -7.199 23.641 16.453 1 98.94 111 ILE B CA 1
ATOM 2975 C C . ILE B 1 111 ? -6.207 24.328 15.508 1 98.94 111 ILE B C 1
ATOM 2977 O O . ILE B 1 111 ? -6.34 25.516 15.195 1 98.94 111 ILE B O 1
ATOM 2981 N N . LEU B 1 112 ? -5.18 23.641 15.156 1 98.94 112 LEU B N 1
ATOM 2982 C CA . LEU B 1 112 ? -4.199 24.109 14.188 1 98.94 112 LEU B CA 1
ATOM 2983 C C . LEU B 1 112 ? -4.504 23.547 12.797 1 98.94 112 LEU B C 1
ATOM 2985 O O . LEU B 1 112 ? -4.273 22.375 12.539 1 98.94 112 LEU B O 1
ATOM 2989 N N . ILE B 1 113 ? -5.027 24.359 11.891 1 98.88 113 ILE B N 1
ATOM 2990 C CA . ILE B 1 113 ? -5.441 23.938 10.555 1 98.88 113 ILE B CA 1
ATOM 2991 C C . ILE B 1 113 ? -4.273 24.078 9.586 1 98.88 113 ILE B C 1
ATOM 2993 O O . ILE B 1 113 ? -3.801 25.188 9.32 1 98.88 113 ILE B O 1
ATOM 2997 N N . THR B 1 114 ? -3.873 22.969 9.078 1 98.88 114 THR B N 1
ATOM 2998 C CA . THR B 1 114 ? -2.785 23 8.109 1 98.88 114 THR B CA 1
ATOM 2999 C C . THR B 1 114 ? -3.219 23.719 6.832 1 98.88 114 THR B C 1
ATOM 3001 O O . THR B 1 114 ? -2.494 24.578 6.312 1 98.88 114 THR B O 1
ATOM 3004 N N . HIS B 1 115 ? -4.406 23.312 6.344 1 98.81 115 HIS B N 1
ATOM 3005 C CA . HIS B 1 115 ? -4.887 23.984 5.137 1 98.81 115 HIS B CA 1
ATOM 3006 C C . HIS B 1 115 ? -6.395 23.828 4.984 1 98.81 115 HIS B C 1
ATOM 3008 O O . HIS B 1 115 ? -7.035 23.125 5.77 1 98.81 115 HIS B O 1
ATOM 3014 N N . LYS B 1 116 ? -6.941 24.406 3.939 1 98.69 116 LYS B N 1
ATOM 3015 C CA . LYS B 1 116 ? -8.359 24.734 3.832 1 98.69 116 LYS B CA 1
ATOM 3016 C C . LYS B 1 116 ? -9.18 23.516 3.41 1 98.69 116 LYS B C 1
ATOM 3018 O O . LYS B 1 116 ? -10.406 23.531 3.514 1 98.69 116 LYS B O 1
ATOM 3023 N N . HIS B 1 117 ? -8.633 22.438 2.902 1 98.5 117 HIS B N 1
ATOM 3024 C CA . HIS B 1 117 ? -9.438 21.359 2.342 1 98.5 117 HIS B CA 1
ATOM 3025 C C . HIS B 1 117 ? -10.352 20.75 3.398 1 98.5 117 HIS B C 1
ATOM 3027 O O . HIS B 1 117 ? -9.977 20.656 4.57 1 98.5 117 HIS B O 1
ATOM 3033 N N . PRO B 1 118 ? -11.508 20.25 3 1 96.94 118 PRO B N 1
ATOM 3034 C CA . PRO B 1 118 ? -12.539 19.812 3.943 1 96.94 118 PRO B CA 1
ATOM 3035 C C . PRO B 1 118 ? -12.102 18.641 4.812 1 96.94 118 PRO B C 1
ATOM 3037 O O . PRO B 1 118 ? -12.508 18.531 5.973 1 96.94 118 PRO B O 1
ATOM 3040 N N . ASP B 1 119 ? -11.305 17.766 4.312 1 97.06 119 ASP B N 1
ATOM 3041 C CA . ASP B 1 119 ? -10.859 16.625 5.113 1 97.06 119 ASP B CA 1
ATOM 3042 C C . ASP B 1 119 ? -9.906 17.078 6.219 1 97.06 119 ASP B C 1
ATOM 3044 O O . ASP B 1 119 ? -9.531 16.266 7.082 1 97.06 119 ASP B O 1
ATOM 3048 N N . HIS B 1 120 ? -9.586 18.328 6.316 1 98.31 120 HIS B N 1
ATOM 3049 C CA . HIS B 1 120 ? -8.734 18.906 7.352 1 98.31 120 HIS B CA 1
ATOM 3050 C C . HIS B 1 120 ? -9.508 19.906 8.203 1 98.31 120 HIS B C 1
ATOM 3052 O O . HIS B 1 120 ? -9.117 20.203 9.336 1 98.31 120 HIS B O 1
ATOM 3058 N N . SER B 1 121 ? -10.633 20.422 7.645 1 98.31 121 SER B N 1
ATOM 3059 C CA . SER B 1 121 ? -11.133 21.656 8.258 1 98.31 121 SER B CA 1
ATOM 3060 C C . SER B 1 121 ? -12.648 21.594 8.438 1 98.31 121 SER B C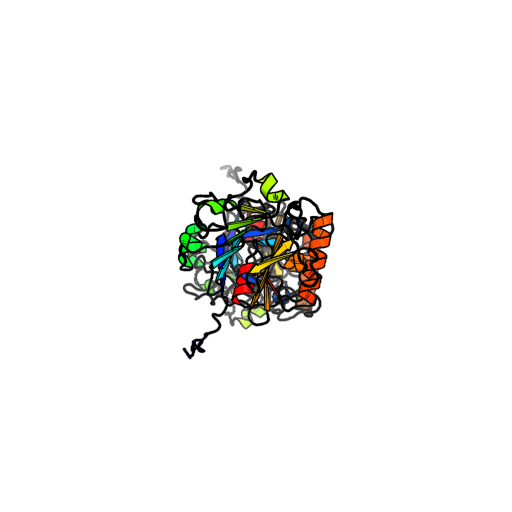 1
ATOM 3062 O O . SER B 1 121 ? -13.242 22.5 9.047 1 98.31 121 SER B O 1
ATOM 3064 N N . ALA B 1 122 ? -13.305 20.562 8.031 1 97.5 122 ALA B N 1
ATOM 3065 C CA . ALA B 1 122 ? -14.766 20.594 7.934 1 97.5 122 ALA B CA 1
ATOM 3066 C C . ALA B 1 122 ? -15.414 20.328 9.289 1 97.5 122 ALA B C 1
ATOM 3068 O O . ALA B 1 122 ? -16.609 20.562 9.461 1 97.5 122 ALA B O 1
ATOM 3069 N N . ALA B 1 123 ? -14.672 19.922 10.289 1 97.81 123 ALA B N 1
ATOM 3070 C CA . ALA B 1 123 ? -15.281 19.547 11.562 1 97.81 123 ALA B CA 1
ATOM 3071 C C . ALA B 1 123 ? -14.93 20.547 12.656 1 97.81 123 ALA B C 1
ATOM 3073 O O . ALA B 1 123 ? -15.078 20.266 13.844 1 97.81 123 ALA B O 1
ATOM 3074 N N . ILE B 1 124 ? -14.469 21.719 12.328 1 97.5 124 ILE B N 1
ATOM 3075 C CA . ILE B 1 124 ? -14.031 22.719 13.289 1 97.5 124 ILE B CA 1
ATOM 3076 C C . ILE B 1 124 ? -15.188 23.094 14.211 1 97.5 124 ILE B C 1
ATOM 3078 O O . ILE B 1 124 ? -14.992 23.344 15.406 1 97.5 124 ILE B O 1
ATOM 3082 N N . GLN B 1 125 ? -16.406 23.062 13.742 1 95.88 125 GLN B N 1
ATOM 3083 C CA . GLN B 1 125 ? -17.578 23.578 14.445 1 95.88 125 GLN B CA 1
ATOM 3084 C C . GLN B 1 125 ? -17.938 22.672 15.625 1 95.88 125 GLN B C 1
ATOM 3086 O O . GLN B 1 125 ? -18.719 23.078 16.5 1 95.88 125 GLN B O 1
ATOM 3091 N N . TYR B 1 126 ? -17.422 21.5 15.656 1 98.06 126 TYR B N 1
ATOM 3092 C CA . TYR B 1 126 ? -17.781 20.562 16.703 1 98.06 126 TYR B CA 1
ATOM 3093 C C . TYR B 1 126 ? -17 20.828 17.984 1 98.06 126 TYR B C 1
ATOM 3095 O O . TYR B 1 126 ? -17.219 20.188 19 1 98.06 126 TYR B O 1
ATOM 3103 N N . PHE B 1 127 ? -16.141 21.828 17.953 1 98.5 127 PHE B N 1
ATOM 3104 C CA . PHE B 1 127 ? -15.281 22.125 19.109 1 98.5 127 PHE B CA 1
ATOM 3105 C C . PHE B 1 127 ? -15.508 23.562 19.578 1 98.5 127 PHE B C 1
ATOM 3107 O O . PHE B 1 127 ? -14.734 24.453 19.25 1 98.5 127 PHE B O 1
ATOM 3114 N N . PRO B 1 128 ? -16.422 23.734 20.516 1 97.56 128 PRO B N 1
ATOM 3115 C CA . PRO B 1 128 ? -16.953 25.062 20.828 1 97.56 128 PRO B CA 1
ATOM 3116 C C . PRO B 1 128 ? -15.945 25.953 21.562 1 97.56 128 PRO B C 1
ATOM 3118 O O . PRO B 1 128 ? -16.047 27.172 21.531 1 97.56 128 PRO B O 1
ATOM 3121 N N . ASN B 1 129 ? -14.969 25.391 22.188 1 98.12 129 ASN B N 1
ATOM 3122 C CA . ASN B 1 129 ? -14.078 26.172 23.031 1 98.12 129 ASN B CA 1
ATOM 3123 C C . ASN B 1 129 ? -12.75 26.453 22.344 1 98.12 129 ASN B C 1
ATOM 3125 O O . ASN B 1 129 ? -11.906 27.188 22.859 1 98.12 129 ASN B O 1
ATOM 3129 N N . ALA B 1 130 ? -12.562 25.922 21.156 1 98.5 130 ALA B N 1
ATOM 3130 C CA . ALA B 1 130 ? -11.242 25.922 20.531 1 98.5 130 ALA B CA 1
ATOM 3131 C C . ALA B 1 130 ? -10.977 27.25 19.828 1 98.5 130 ALA B C 1
ATOM 3133 O O . ALA B 1 130 ? -11.852 27.781 19.141 1 98.5 130 ALA B O 1
ATOM 3134 N N . LYS B 1 131 ? -9.828 27.812 20.031 1 98.44 131 LYS B N 1
ATOM 3135 C CA . LYS B 1 131 ? -9.273 28.797 19.109 1 98.44 131 LYS B CA 1
ATOM 3136 C C . LYS B 1 131 ? -8.703 28.125 17.859 1 98.44 131 LYS B C 1
ATOM 3138 O O . LYS B 1 131 ? -7.992 27.125 17.953 1 98.44 131 LYS B O 1
ATOM 3143 N N . VAL B 1 132 ? -9.016 28.656 16.688 1 98.75 132 VAL B N 1
ATOM 3144 C CA . VAL B 1 132 ? -8.625 28.047 15.422 1 98.75 132 VAL B CA 1
ATOM 3145 C C . VAL B 1 132 ? -7.492 28.844 14.789 1 98.75 132 VAL B C 1
ATOM 3147 O O . VAL B 1 132 ? -7.672 30 14.414 1 98.75 132 VAL B O 1
ATOM 3150 N N . TYR B 1 133 ? -6.316 28.219 14.75 1 98.75 133 TYR B N 1
ATOM 3151 C CA . TYR B 1 133 ? -5.16 28.797 14.07 1 98.75 133 TYR B CA 1
ATOM 3152 C 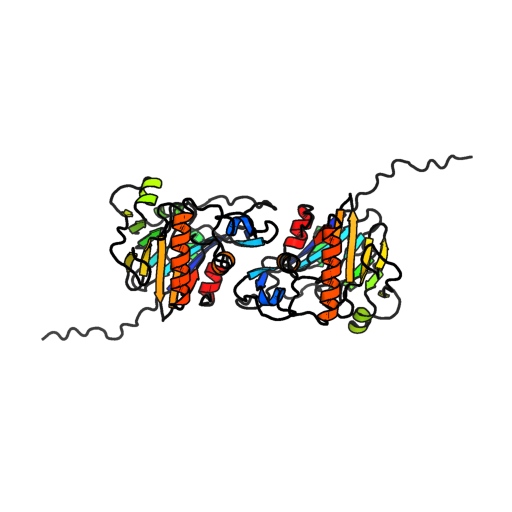C . TYR B 1 133 ? -5.133 28.391 12.602 1 98.75 133 TYR B C 1
ATOM 3154 O O . TYR B 1 133 ? -5.277 27.219 12.273 1 98.75 133 TYR B O 1
ATOM 3162 N N . ILE B 1 134 ? -4.945 29.344 11.688 1 98.75 134 ILE B N 1
ATOM 3163 C CA . ILE B 1 134 ? -4.945 29.094 10.25 1 98.75 134 ILE B CA 1
ATOM 3164 C C . ILE B 1 134 ? -4.195 30.219 9.539 1 98.75 134 ILE B C 1
ATOM 3166 O O . ILE B 1 134 ? -4.059 31.328 10.07 1 98.75 134 ILE B O 1
ATOM 3170 N N . SER B 1 135 ? -3.656 29.969 8.422 1 98.69 135 SER B N 1
ATOM 3171 C CA . SER B 1 135 ? -3.023 31.016 7.625 1 98.69 135 SER B CA 1
ATOM 3172 C C . SER B 1 135 ? -4.043 32.031 7.152 1 98.69 135 SER B C 1
ATOM 3174 O O . SER B 1 135 ? -5.219 31.719 6.961 1 98.69 135 SER B O 1
ATOM 3176 N N . PRO B 1 136 ? -3.562 33.25 6.949 1 98.12 136 PRO B N 1
ATOM 3177 C CA . PRO B 1 136 ? -4.484 34.281 6.418 1 98.12 136 PRO B CA 1
ATOM 3178 C C . PRO B 1 136 ? -5.051 33.875 5.051 1 98.12 136 PRO B C 1
ATOM 3180 O O . PRO B 1 136 ? -6.238 34.094 4.789 1 98.12 136 PRO B O 1
ATOM 3183 N N . GLU B 1 137 ? -4.254 33.344 4.16 1 98.38 137 GLU B N 1
ATOM 3184 C CA . GLU B 1 137 ? -4.668 33 2.803 1 98.38 137 GLU B CA 1
ATOM 3185 C C . GLU B 1 137 ? -5.797 31.969 2.818 1 98.38 137 GLU B C 1
ATOM 3187 O O . GLU B 1 137 ? -6.809 32.125 2.133 1 98.38 137 GLU B O 1
ATOM 3192 N N . ASP B 1 138 ? -5.641 30.922 3.645 1 98.56 138 ASP B N 1
ATOM 3193 C CA . ASP B 1 138 ? -6.645 29.859 3.658 1 98.56 138 ASP B CA 1
ATOM 3194 C C . ASP B 1 138 ? -7.875 30.281 4.465 1 98.56 138 ASP B C 1
ATOM 3196 O O . ASP B 1 138 ? -9 29.891 4.141 1 98.56 138 ASP B O 1
ATOM 3200 N N . ALA B 1 139 ? -7.695 31.125 5.441 1 98.5 139 ALA B N 1
ATOM 3201 C CA . ALA B 1 139 ? -8.844 31.703 6.129 1 98.5 139 ALA B CA 1
ATOM 3202 C C . ALA B 1 139 ? -9.711 32.5 5.168 1 98.5 139 ALA B C 1
ATOM 3204 O O . ALA B 1 139 ? -10.938 32.406 5.188 1 98.5 139 ALA B O 1
ATOM 3205 N N . ASP B 1 140 ? -9.055 33.344 4.387 1 98.19 140 ASP B N 1
ATOM 3206 C CA . ASP B 1 140 ? -9.766 34.125 3.391 1 98.19 140 ASP B CA 1
ATOM 3207 C C . ASP B 1 140 ? -10.5 33.25 2.393 1 98.19 140 ASP B C 1
ATOM 3209 O O . ASP B 1 140 ? -11.664 33.469 2.072 1 98.19 140 ASP B O 1
ATOM 3213 N N . ALA B 1 141 ? -9.781 32.219 1.938 1 98.12 141 ALA B N 1
ATOM 3214 C CA . ALA B 1 141 ? -10.367 31.312 0.959 1 98.12 141 ALA B CA 1
ATOM 3215 C C . ALA B 1 141 ? -11.602 30.609 1.526 1 98.12 141 ALA B C 1
ATOM 3217 O O . ALA B 1 141 ? -12.547 30.328 0.796 1 98.12 141 ALA B O 1
ATOM 3218 N N . MET B 1 142 ? -11.531 30.297 2.82 1 97.88 142 MET B N 1
ATOM 3219 C CA . MET B 1 142 ? -12.641 29.625 3.49 1 97.88 142 MET B CA 1
ATOM 3220 C C . MET B 1 142 ? -13.703 30.625 3.928 1 97.88 142 MET B C 1
ATOM 3222 O O . MET B 1 142 ? -14.727 30.25 4.492 1 97.88 142 MET B O 1
ATOM 3226 N N . LYS B 1 143 ? -13.445 31.922 3.771 1 97 143 LYS B N 1
ATOM 3227 C CA . LYS B 1 143 ? -14.344 33 4.148 1 97 143 LYS B CA 1
ATOM 3228 C C . LYS B 1 143 ? -14.648 32.969 5.645 1 97 143 LYS B C 1
ATOM 3230 O O . LYS B 1 143 ? -15.797 33.156 6.051 1 97 143 LYS B O 1
ATOM 3235 N N . LEU B 1 144 ? -13.617 32.688 6.32 1 96.31 144 LEU B N 1
ATOM 3236 C CA . LEU B 1 144 ? -13.766 32.719 7.77 1 96.31 144 LEU B CA 1
ATOM 3237 C C . LEU B 1 144 ? -13.844 34.156 8.281 1 96.31 144 LEU B C 1
ATOM 3239 O O . LEU B 1 144 ? -13.227 35.062 7.711 1 96.31 144 LEU B O 1
ATOM 3243 N N . PRO B 1 145 ? -14.625 34.344 9.336 1 92.19 145 PRO B N 1
ATOM 3244 C CA . PRO B 1 145 ? -14.734 35.688 9.883 1 92.19 145 PRO B CA 1
ATOM 3245 C C . PRO B 1 145 ? -13.422 36.219 10.461 1 92.19 145 PRO B C 1
ATOM 3247 O O . PRO B 1 145 ? -12.531 35.406 10.781 1 92.19 145 PRO B O 1
ATOM 3250 N N . GLU B 1 146 ? -13.406 37.562 10.484 1 90.06 146 GLU B N 1
ATOM 3251 C CA . GLU B 1 146 ? -12.273 38.188 11.156 1 90.06 146 GLU B CA 1
ATOM 3252 C C . GLU B 1 146 ? -12.523 38.312 12.656 1 90.06 146 GLU B C 1
ATOM 3254 O O . GLU B 1 146 ? -13.609 38.719 13.078 1 90.06 146 GLU B O 1
ATOM 3259 N N . GLY B 1 147 ? -11.719 37.75 13.398 1 85.81 147 GLY B N 1
ATOM 3260 C CA . GLY B 1 147 ? -11.859 37.844 14.844 1 85.81 147 GLY B CA 1
ATOM 3261 C C . GLY B 1 147 ? -12.594 36.656 15.445 1 85.81 147 GLY B C 1
ATOM 3262 O O . GLY B 1 147 ? -12.695 35.625 14.82 1 85.81 147 GLY B O 1
ATOM 3263 N N . GLY B 1 148 ? -12.945 36.781 16.781 1 91.69 148 GLY B N 1
ATOM 3264 C CA . GLY B 1 148 ? -13.531 35.656 17.5 1 91.69 148 GLY B CA 1
ATOM 3265 C C . GLY B 1 148 ? -12.516 34.594 17.875 1 91.69 148 GLY B C 1
ATOM 3266 O O . GLY B 1 148 ? -11.477 34.906 18.469 1 91.69 148 GLY B O 1
ATOM 3267 N N . ASN B 1 149 ? -12.961 33.344 17.469 1 96.25 149 ASN B N 1
ATOM 3268 C CA . ASN B 1 149 ? -12.055 32.281 17.859 1 96.25 149 ASN B CA 1
ATOM 3269 C C . ASN B 1 149 ? -11.086 31.922 16.734 1 96.25 149 ASN B C 1
ATOM 3271 O O . ASN B 1 149 ? -10.25 31.016 16.875 1 96.25 149 ASN B O 1
ATOM 3275 N N . ILE B 1 150 ? -11.18 32.688 15.602 1 98 150 ILE B N 1
ATOM 3276 C CA . ILE B 1 150 ? -10.289 32.438 14.469 1 98 150 ILE B CA 1
ATOM 3277 C C . ILE B 1 150 ? -9.023 33.281 14.633 1 98 150 ILE B C 1
ATOM 3279 O O . ILE B 1 150 ? -9.086 34.5 14.711 1 98 150 ILE B O 1
ATOM 3283 N N . ILE B 1 151 ? -7.914 32.625 14.688 1 98.12 151 ILE B N 1
ATOM 3284 C CA . ILE B 1 151 ? -6.609 33.25 14.797 1 98.12 151 ILE B CA 1
ATOM 3285 C C . ILE B 1 151 ? -5.848 33.125 13.484 1 98.12 151 ILE B C 1
ATOM 3287 O O . ILE B 1 151 ? -5.398 32.031 13.133 1 98.12 151 ILE B O 1
ATOM 3291 N N . ARG B 1 152 ? -5.703 34.156 12.766 1 98.19 152 ARG B N 1
ATOM 3292 C CA . ARG B 1 152 ? -4.883 34.188 11.555 1 98.19 152 ARG B CA 1
ATOM 3293 C C . ARG B 1 152 ? -3.408 34.375 11.898 1 98.19 152 ARG B C 1
ATOM 3295 O O . ARG B 1 152 ? -3.002 35.438 12.398 1 98.19 152 ARG B O 1
ATOM 3302 N N . SER B 1 153 ? -2.621 33.375 11.594 1 97.81 153 SER B N 1
ATOM 3303 C CA . SER B 1 153 ? -1.228 33.375 12.031 1 97.81 153 SER B CA 1
ATOM 3304 C C . SER B 1 153 ? -0.414 34.438 11.289 1 97.81 153 SER B C 1
ATOM 3306 O O . SER B 1 153 ? -0.574 34.625 10.078 1 97.81 153 SER B O 1
ATOM 3308 N N . GLU B 1 154 ? 0.484 35.094 11.992 1 97.38 154 GLU B N 1
ATOM 3309 C CA . GLU B 1 154 ? 1.4 36.062 11.398 1 97.38 154 GLU B CA 1
ATOM 3310 C C . GLU B 1 154 ? 2.785 35.469 11.188 1 97.38 154 GLU B C 1
ATOM 3312 O O . GLU B 1 154 ? 3.619 36.031 10.484 1 97.38 154 GLU B O 1
ATOM 3317 N N . TYR B 1 155 ? 2.967 34.281 11.688 1 98.19 155 TYR B N 1
ATOM 3318 C CA . TYR B 1 155 ? 4.242 33.594 11.555 1 98.19 155 TYR B CA 1
ATOM 3319 C C . TYR B 1 155 ? 5.402 34.531 11.914 1 98.19 155 TYR B C 1
ATOM 3321 O O . TYR B 1 155 ? 6.352 34.656 11.141 1 98.19 155 TYR B O 1
ATOM 3329 N N . LYS B 1 156 ? 5.438 35.031 13.086 1 97.56 156 LYS B N 1
ATOM 3330 C CA . LYS B 1 156 ? 6.305 36.156 13.438 1 97.56 156 LYS B CA 1
ATOM 3331 C C . LYS B 1 156 ? 7.684 35.688 13.867 1 97.56 156 LYS B C 1
ATOM 3333 O O . LYS B 1 156 ? 8.602 36.5 14.062 1 97.56 156 LYS B O 1
ATOM 3338 N N . GLU B 1 157 ? 7.906 34.469 13.984 1 98.06 157 GLU B N 1
ATOM 3339 C CA . GLU B 1 157 ? 9.172 33.875 14.438 1 98.06 157 GLU B CA 1
ATOM 3340 C C . GLU B 1 157 ? 9.742 32.938 13.398 1 98.06 157 GLU B C 1
ATOM 3342 O O . GLU B 1 157 ? 9.195 32.781 12.305 1 98.06 157 GLU B O 1
ATOM 3347 N N . SER B 1 158 ? 10.961 32.5 13.711 1 98.38 158 SER B N 1
ATOM 3348 C CA . SER B 1 158 ? 11.57 31.391 12.977 1 98.38 158 SER B CA 1
ATOM 3349 C C . SER B 1 158 ? 11.703 30.156 13.859 1 98.38 158 SER B C 1
ATOM 3351 O O . SER B 1 158 ? 11.703 30.25 15.086 1 98.38 158 SER B O 1
ATOM 3353 N N . PHE B 1 159 ? 11.664 29.078 13.312 1 98.69 159 PHE B N 1
ATOM 3354 C CA . PHE B 1 159 ? 11.922 27.812 13.984 1 98.69 159 PHE B CA 1
ATOM 3355 C C . PHE B 1 159 ? 12.914 26.969 13.195 1 98.69 159 PHE B C 1
ATOM 3357 O O . PHE B 1 159 ? 12.57 26.422 12.141 1 98.69 159 PHE B O 1
ATOM 3364 N N . LYS B 1 160 ? 14.148 26.875 13.727 1 98.31 160 LYS B N 1
ATOM 3365 C CA . LYS B 1 160 ? 15.227 26.188 13.031 1 98.31 160 LYS B CA 1
ATOM 3366 C C . LYS B 1 160 ? 15.344 26.672 11.586 1 98.31 160 LYS B C 1
ATOM 3368 O O . LYS B 1 160 ? 15.492 27.875 11.336 1 98.31 160 LYS B O 1
ATOM 3373 N N . ASN B 1 161 ? 15.234 25.797 10.539 1 98.75 161 ASN B N 1
ATOM 3374 C CA . ASN B 1 161 ? 15.453 26.25 9.164 1 98.75 161 ASN B CA 1
ATOM 3375 C C . ASN B 1 161 ? 14.18 26.812 8.555 1 98.75 161 ASN B C 1
ATOM 3377 O O . ASN B 1 161 ? 14.156 27.156 7.367 1 98.75 161 ASN B O 1
ATOM 3381 N N . PHE B 1 162 ? 13.094 26.953 9.312 1 98.88 162 PHE B N 1
ATOM 3382 C CA . PHE B 1 162 ? 11.867 27.578 8.844 1 98.88 162 PHE B CA 1
ATOM 3383 C C . PHE B 1 162 ? 11.828 29.062 9.234 1 98.88 162 PHE B C 1
ATOM 3385 O O . PHE B 1 162 ? 11.789 29.391 10.422 1 98.88 162 PHE B O 1
ATOM 3392 N N . PRO B 1 163 ? 11.734 29.938 8.281 1 98.69 163 PRO B N 1
ATOM 3393 C CA . PRO B 1 163 ? 11.883 31.359 8.594 1 98.69 163 PRO B CA 1
ATOM 3394 C C . PRO B 1 163 ? 10.594 31.984 9.125 1 98.69 163 PRO B C 1
ATOM 3396 O O . PRO B 1 163 ? 10.609 33.094 9.68 1 98.69 163 PRO B O 1
ATOM 3399 N N . ARG B 1 164 ? 9.461 31.344 8.914 1 98.81 164 ARG B N 1
ATOM 3400 C CA . ARG B 1 164 ? 8.164 31.875 9.312 1 98.81 164 ARG B CA 1
ATOM 3401 C C . ARG B 1 164 ? 7.383 30.859 10.141 1 98.81 164 ARG B C 1
ATOM 3403 O O . ARG B 1 164 ? 6.902 29.859 9.609 1 98.81 164 ARG B O 1
ATOM 3410 N N . ALA B 1 165 ? 7.328 31.109 11.406 1 98.88 165 ALA B N 1
ATOM 3411 C CA . ALA B 1 165 ? 6.715 30.203 12.359 1 98.88 165 ALA B CA 1
ATOM 3412 C C . ALA B 1 165 ? 6.082 30.969 13.523 1 98.88 165 ALA B C 1
ATOM 3414 O O . ALA B 1 165 ? 6.262 32.188 13.641 1 98.88 165 ALA B O 1
ATOM 3415 N N . GLU B 1 166 ? 5.266 30.281 14.234 1 98.44 166 GLU B N 1
ATOM 3416 C CA . GLU B 1 166 ? 4.609 30.797 15.438 1 98.44 166 GLU B CA 1
ATOM 3417 C C . GLU B 1 166 ? 4.555 29.734 16.531 1 98.44 166 GLU B C 1
ATOM 3419 O O . GLU B 1 166 ? 4.113 28.609 16.297 1 98.44 166 GLU B O 1
ATOM 3424 N N . LYS B 1 167 ? 5.102 30.094 17.688 1 98.38 167 LYS B N 1
ATOM 3425 C CA . LYS B 1 167 ? 4.969 29.188 18.828 1 98.38 167 LYS B CA 1
ATOM 3426 C C . LYS B 1 167 ? 3.547 29.203 19.391 1 98.38 167 LYS B C 1
ATOM 3428 O O . LYS B 1 167 ? 3.1 30.234 19.922 1 98.38 167 LYS B O 1
ATOM 3433 N N . VAL B 1 168 ? 2.83 28.094 19.328 1 97.81 168 VAL B N 1
ATOM 3434 C CA . VAL B 1 168 ? 1.428 28.094 19.719 1 97.81 168 VAL B CA 1
ATOM 3435 C C . VAL B 1 168 ? 1.293 27.516 21.125 1 97.81 168 VAL B C 1
ATOM 3437 O O . VAL B 1 168 ? 0.278 27.734 21.797 1 97.81 168 VAL B O 1
ATOM 3440 N N . ALA B 1 169 ? 2.225 26.75 21.578 1 97.25 169 ALA B N 1
ATOM 3441 C CA . ALA B 1 169 ? 2.395 26.188 22.922 1 97.25 169 ALA B CA 1
ATOM 3442 C C . ALA B 1 169 ? 3.838 25.75 23.141 1 97.25 169 ALA B C 1
ATOM 3444 O O . ALA B 1 169 ? 4.648 25.75 22.219 1 97.25 169 ALA B O 1
ATOM 3445 N N . ASP B 1 170 ? 4.176 25.5 24.406 1 95.88 170 ASP B N 1
ATOM 3446 C CA . ASP B 1 170 ? 5.531 25.031 24.672 1 95.88 170 ASP B CA 1
ATOM 3447 C C . ASP B 1 170 ? 5.84 23.781 23.844 1 95.88 170 ASP B C 1
ATOM 3449 O O . ASP B 1 170 ? 5.133 22.766 23.938 1 95.88 170 ASP B O 1
ATOM 3453 N N . GLY B 1 171 ? 6.789 23.922 22.953 1 96.88 171 GLY B N 1
ATOM 3454 C CA . GLY B 1 171 ? 7.238 22.797 22.156 1 96.88 171 GLY B CA 1
ATOM 3455 C C . GLY B 1 171 ? 6.387 22.547 20.938 1 96.88 171 GLY B C 1
ATOM 3456 O O . GLY B 1 171 ? 6.551 21.531 20.25 1 96.88 171 GLY B O 1
ATOM 3457 N N . ILE B 1 172 ? 5.434 23.438 20.641 1 98.69 172 ILE B N 1
ATOM 3458 C CA . ILE B 1 172 ? 4.551 23.234 19.5 1 98.69 172 ILE B CA 1
ATOM 3459 C C . ILE B 1 172 ? 4.59 24.453 18.594 1 98.69 172 ILE B C 1
ATOM 3461 O O . ILE B 1 172 ? 4.324 25.578 19.047 1 98.69 172 ILE B O 1
ATOM 3465 N N . TRP B 1 173 ? 4.938 24.203 17.375 1 98.88 173 TRP B N 1
ATOM 3466 C CA . TRP B 1 173 ? 5.145 25.281 16.406 1 98.88 173 TRP B CA 1
ATOM 3467 C C . TRP B 1 173 ? 4.195 25.141 15.227 1 98.88 173 TRP B C 1
ATOM 3469 O O . TRP B 1 173 ? 4.004 24.047 14.703 1 98.88 173 TRP B O 1
ATOM 3479 N N . PHE B 1 174 ? 3.51 26.203 14.898 1 98.94 174 PHE B N 1
ATOM 3480 C CA . PHE B 1 174 ? 2.746 26.406 13.672 1 98.94 174 PHE B CA 1
ATOM 3481 C C . PHE B 1 174 ? 3.594 27.094 12.609 1 98.94 174 PHE B C 1
ATOM 3483 O O . PHE B 1 174 ? 4.035 28.234 12.805 1 98.94 174 PHE B O 1
ATOM 3490 N N . ILE B 1 175 ? 3.832 26.438 11.469 1 98.94 175 ILE B N 1
ATOM 3491 C CA . ILE B 1 175 ? 4.914 26.844 10.578 1 98.94 175 ILE B CA 1
ATOM 3492 C C . ILE B 1 175 ? 4.375 27.031 9.164 1 98.94 175 ILE B C 1
ATOM 3494 O O . ILE B 1 175 ? 3.646 26.188 8.656 1 98.94 175 ILE B O 1
ATOM 3498 N N . GLU B 1 176 ? 4.699 28.156 8.531 1 98.88 176 GLU B N 1
ATOM 3499 C CA . GLU B 1 176 ? 4.344 28.375 7.133 1 98.88 176 GLU B CA 1
ATOM 3500 C C . GLU B 1 176 ? 5.027 27.344 6.23 1 98.88 176 GLU B C 1
ATOM 3502 O O . GLU B 1 176 ? 6.242 27.141 6.316 1 98.88 176 GLU B O 1
ATOM 3507 N N . ALA B 1 177 ? 4.297 26.688 5.422 1 98.81 177 ALA B N 1
ATOM 3508 C CA . ALA B 1 177 ? 4.766 25.672 4.484 1 98.81 177 ALA B CA 1
ATOM 3509 C C . ALA B 1 177 ? 3.91 25.656 3.219 1 98.81 177 ALA B C 1
ATOM 3511 O O . ALA B 1 177 ? 3.229 24.672 2.932 1 98.81 177 ALA B O 1
ATOM 3512 N N . LYS B 1 178 ? 4.035 26.656 2.445 1 98.56 178 LYS B N 1
ATOM 3513 C CA . LYS B 1 178 ? 3.127 26.906 1.332 1 98.56 178 LYS B CA 1
ATOM 3514 C C . LYS B 1 178 ? 3.336 25.906 0.204 1 98.56 178 LYS B C 1
ATOM 3516 O O . LYS B 1 178 ? 4.371 25.234 0.144 1 98.56 178 LYS B O 1
ATOM 3521 N N . GLY B 1 179 ? 2.328 25.766 -0.675 1 98.56 179 GLY B N 1
ATOM 3522 C CA . GLY B 1 179 ? 2.471 24.938 -1.866 1 98.56 179 GLY B CA 1
ATOM 3523 C C . GLY B 1 179 ? 1.247 24.094 -2.158 1 98.56 179 GLY B C 1
ATOM 3524 O O . GLY B 1 179 ? 0.614 24.25 -3.205 1 98.56 179 GLY B O 1
ATOM 3525 N N . HIS B 1 180 ? 0.874 23.188 -1.252 1 98.69 180 HIS B N 1
ATOM 3526 C CA . HIS B 1 180 ? -0.339 22.406 -1.429 1 98.69 180 HIS B CA 1
ATOM 3527 C C . HIS B 1 180 ? -1.561 23.297 -1.603 1 98.69 180 HIS B C 1
ATOM 3529 O O . HIS B 1 180 ? -2.355 23.109 -2.525 1 98.69 180 HIS B O 1
ATOM 3535 N N . THR B 1 181 ? -1.731 24.172 -0.738 1 98.69 181 THR B N 1
ATOM 3536 C CA . THR B 1 181 ? -2.564 25.359 -0.923 1 98.69 181 THR B CA 1
ATOM 3537 C C . THR B 1 181 ? -1.731 26.625 -0.792 1 98.69 181 THR B C 1
ATOM 3539 O O . THR B 1 181 ? -0.565 26.578 -0.397 1 98.69 181 THR B O 1
ATOM 3542 N N . LYS B 1 182 ? -2.309 27.734 -1.065 1 97.81 182 LYS B N 1
ATOM 3543 C CA . LYS B 1 182 ? -1.597 29 -0.97 1 97.81 182 LYS B CA 1
ATOM 3544 C C . LYS B 1 182 ? -1.301 29.359 0.483 1 97.81 182 LYS B C 1
ATOM 3546 O O . LYS B 1 182 ? -0.43 30.188 0.76 1 97.81 182 LYS B O 1
ATOM 3551 N N . GLY B 1 183 ? -1.979 28.766 1.388 1 98.5 183 GLY B N 1
ATOM 3552 C CA . GLY B 1 183 ? -1.811 29.078 2.801 1 98.5 183 GLY B CA 1
ATOM 3553 C C . GLY B 1 183 ? -1.422 27.859 3.627 1 98.5 183 GLY B C 1
ATOM 3554 O O . GLY B 1 183 ? -1.612 27.844 4.844 1 98.5 183 GLY B O 1
ATOM 3555 N N . ASN B 1 184 ? -0.907 26.797 2.998 1 98.75 184 ASN B N 1
ATOM 3556 C CA . ASN B 1 184 ? -0.576 25.578 3.727 1 98.75 184 ASN B CA 1
ATOM 3557 C C . ASN B 1 184 ? 0.431 25.844 4.84 1 98.75 184 ASN B C 1
ATOM 3559 O O . ASN B 1 184 ? 1.35 26.641 4.672 1 98.75 184 ASN B O 1
ATOM 3563 N N . SER B 1 185 ? 0.271 25.172 5.992 1 98.88 185 SER B N 1
ATOM 3564 C CA . SER B 1 185 ? 1.181 25.172 7.133 1 98.88 185 SER B CA 1
ATOM 3565 C C . SER B 1 185 ? 1.492 23.766 7.594 1 98.88 185 SER B C 1
ATOM 3567 O O . SER B 1 185 ? 0.834 22.797 7.176 1 98.88 185 SER B O 1
ATOM 3569 N N . ILE B 1 186 ? 2.527 23.609 8.375 1 98.94 186 ILE B N 1
ATOM 3570 C CA . ILE B 1 186 ? 2.805 22.359 9.07 1 98.94 186 ILE B CA 1
ATOM 3571 C C . ILE B 1 186 ? 2.93 22.609 10.57 1 98.94 186 ILE B C 1
ATOM 3573 O O . ILE B 1 186 ? 3.098 23.766 11 1 98.94 186 ILE B O 1
ATOM 3577 N N . ILE B 1 187 ? 2.814 21.547 11.383 1 98.94 187 ILE B N 1
ATOM 3578 C CA . ILE B 1 187 ? 2.975 21.609 12.836 1 98.94 187 ILE B CA 1
ATOM 3579 C C . ILE B 1 187 ? 4.129 20.703 13.266 1 98.94 187 ILE B C 1
ATOM 3581 O O . ILE B 1 187 ? 4.234 19.562 12.805 1 98.94 187 ILE B O 1
ATOM 3585 N N . ILE B 1 188 ? 4.988 21.203 14.031 1 98.94 188 ILE B N 1
ATOM 3586 C CA . ILE B 1 188 ? 6.047 20.391 14.633 1 98.94 188 ILE B CA 1
ATOM 3587 C C . ILE B 1 188 ? 5.945 20.453 16.156 1 98.94 188 ILE B C 1
ATOM 3589 O O . ILE B 1 188 ? 5.855 21.531 16.734 1 98.94 188 ILE B O 1
ATOM 3593 N N . ALA B 1 189 ? 5.875 19.344 16.781 1 98.81 189 ALA B N 1
ATOM 3594 C CA . ALA B 1 189 ? 5.906 19.203 18.234 1 98.81 189 ALA B CA 1
ATOM 3595 C C . ALA B 1 189 ? 7.203 18.547 18.703 1 98.81 189 ALA B C 1
ATOM 3597 O O . ALA B 1 189 ? 7.652 17.562 18.109 1 98.81 189 ALA B O 1
ATOM 3598 N N . GLU B 1 190 ? 7.758 19.078 19.625 1 98.12 190 GLU B N 1
ATOM 3599 C CA . GLU B 1 190 ? 8.93 18.484 20.266 1 98.12 190 GLU B CA 1
ATOM 3600 C C . GLU B 1 190 ? 8.539 17.688 21.5 1 98.12 190 GLU B C 1
ATOM 3602 O O . GLU B 1 190 ? 7.902 18.219 22.422 1 98.12 190 GLU B O 1
ATOM 3607 N N . ASN B 1 191 ? 8.867 16.469 21.453 1 95.5 191 ASN B N 1
ATOM 3608 C CA . ASN B 1 191 ? 8.531 15.586 22.578 1 95.5 191 ASN B CA 1
ATOM 3609 C C . ASN B 1 191 ? 9.609 14.523 22.797 1 95.5 191 ASN B C 1
ATOM 3611 O O . ASN B 1 191 ? 9.867 13.703 21.906 1 95.5 191 ASN B O 1
ATOM 3615 N N . ASP B 1 192 ? 10.219 14.477 23.984 1 93.44 192 ASP B N 1
ATOM 3616 C CA . ASP B 1 192 ? 11.164 13.461 24.438 1 93.44 192 ASP B CA 1
ATOM 3617 C C . ASP B 1 192 ? 12.312 13.305 23.438 1 93.44 192 ASP B C 1
ATOM 3619 O O . ASP B 1 192 ? 12.602 12.195 22.969 1 93.44 192 ASP B O 1
ATOM 3623 N N . GLY B 1 193 ? 12.812 14.344 22.969 1 96.44 193 GLY B N 1
ATOM 3624 C CA . GLY B 1 193 ? 13.992 14.328 22.125 1 96.44 193 GLY B CA 1
ATOM 3625 C C . GLY B 1 193 ? 13.68 14.094 20.656 1 96.44 193 GLY B C 1
ATOM 3626 O O . GLY B 1 193 ? 14.586 14.07 19.812 1 96.44 193 GLY B O 1
ATOM 3627 N N . LEU B 1 194 ? 12.422 13.93 20.328 1 98.5 194 LEU B N 1
ATOM 3628 C CA . LEU B 1 194 ? 11.984 13.727 18.953 1 98.5 194 LEU B CA 1
ATOM 3629 C C . LEU B 1 194 ? 11.133 14.898 18.469 1 98.5 194 LEU B C 1
ATOM 3631 O O . LEU B 1 194 ? 10.562 15.633 19.281 1 98.5 194 LEU B O 1
ATOM 3635 N N . TYR B 1 195 ? 11.172 15.086 17.219 1 98.88 195 TYR B N 1
ATOM 3636 C CA . TYR B 1 195 ? 10.242 16.016 16.562 1 98.88 195 TYR B CA 1
ATOM 3637 C C . TYR B 1 195 ? 9.148 15.25 15.812 1 98.88 195 TYR B C 1
ATOM 3639 O O . TYR B 1 195 ? 9.438 14.281 15.102 1 98.88 195 TYR B O 1
ATOM 3647 N N . TYR B 1 196 ? 7.953 15.617 16.062 1 98.94 196 TYR B N 1
ATOM 3648 C CA . TYR B 1 196 ? 6.805 15.086 15.344 1 98.94 196 TYR B CA 1
ATOM 3649 C C . TYR B 1 196 ? 6.262 16.109 14.352 1 98.94 196 TYR B C 1
ATOM 3651 O O . TYR B 1 196 ? 5.781 17.172 14.742 1 98.94 196 TYR B O 1
ATOM 3659 N N . MET B 1 197 ? 6.402 15.781 13.094 1 98.94 197 MET B N 1
ATOM 3660 C CA . MET B 1 197 ? 5.984 16.703 12.047 1 98.94 197 MET B CA 1
ATOM 3661 C C . MET B 1 197 ? 4.641 16.297 11.461 1 98.94 197 MET B C 1
ATOM 3663 O O . MET B 1 197 ? 4.555 15.297 10.742 1 98.94 197 MET B O 1
ATOM 3667 N N . MET B 1 198 ? 3.637 16.922 11.82 1 98.94 198 MET B N 1
ATOM 3668 C CA . MET B 1 198 ? 2.314 16.797 11.211 1 98.94 198 MET B CA 1
ATOM 3669 C C . MET B 1 198 ? 2.17 17.766 10.031 1 98.94 198 MET B C 1
ATOM 3671 O O . MET B 1 198 ? 1.829 18.922 10.219 1 98.94 198 MET B O 1
ATOM 3675 N N . HIS B 1 199 ? 2.418 17.188 8.875 1 98.12 199 HIS B N 1
ATOM 3676 C CA . HIS B 1 199 ? 2.791 18.062 7.766 1 98.12 199 HIS B CA 1
ATOM 3677 C C . HIS B 1 199 ? 1.595 18.344 6.863 1 98.12 199 HIS B C 1
ATOM 3679 O O . HIS B 1 199 ? 1.699 19.125 5.914 1 98.12 199 HIS B O 1
ATOM 3685 N N . GLY B 1 200 ? 0.45 17.656 7.273 1 94.75 200 GLY B N 1
ATOM 3686 C CA . GLY B 1 200 ? -0.707 17.859 6.418 1 94.75 200 GLY B CA 1
ATOM 3687 C C . GLY B 1 200 ? -0.542 17.25 5.039 1 94.75 200 GLY B C 1
ATOM 3688 O O . GLY B 1 200 ? -0.581 16.031 4.891 1 94.75 200 GLY B O 1
ATOM 3689 N N . ASP B 1 201 ? -0.261 18.031 3.977 1 97.81 201 ASP B N 1
ATOM 3690 C CA . ASP B 1 201 ? -0.21 17.484 2.625 1 97.81 201 ASP B CA 1
ATOM 3691 C C . ASP B 1 201 ? 1.016 18 1.871 1 97.81 201 ASP B C 1
ATOM 3693 O O . ASP B 1 201 ? 0.932 18.312 0.684 1 97.81 201 ASP B O 1
ATOM 3697 N N . VAL B 1 202 ? 2.148 18.047 2.668 1 98.56 202 VAL B N 1
ATOM 3698 C CA . VAL B 1 202 ? 3.414 18.344 2.01 1 98.56 202 VAL B CA 1
ATOM 3699 C C . VAL B 1 202 ? 3.771 17.234 1.027 1 98.56 202 VAL B C 1
ATOM 3701 O O . VAL B 1 202 ? 4.293 17.5 -0.058 1 98.56 202 VAL B O 1
ATOM 3704 N N . THR B 1 203 ? 3.605 16.031 1.414 1 98.56 203 THR B N 1
ATOM 3705 C CA . THR B 1 203 ? 3.627 14.852 0.565 1 98.56 203 THR B CA 1
ATOM 3706 C C . THR B 1 203 ? 2.451 13.938 0.888 1 98.56 203 THR B C 1
ATOM 3708 O O . THR B 1 203 ? 1.842 14.047 1.954 1 98.56 203 THR B O 1
ATOM 3711 N N . TYR B 1 204 ? 2.174 13.023 -0.064 1 97.94 204 TYR B N 1
ATOM 3712 C CA . TYR B 1 204 ? 0.997 12.188 0.152 1 97.94 204 TYR B CA 1
ATOM 3713 C C . TYR B 1 204 ? 1.385 10.844 0.756 1 97.94 204 TYR B C 1
ATOM 3715 O O . TYR B 1 204 ? 0.536 10.133 1.296 1 97.94 204 TYR B O 1
ATOM 3723 N N . CYS B 1 205 ? 2.613 10.453 0.606 1 97.69 205 CYS B N 1
ATOM 3724 C CA . CYS B 1 205 ? 3.139 9.25 1.25 1 97.69 205 CYS B CA 1
ATOM 3725 C C . CYS B 1 205 ? 4.633 9.391 1.521 1 97.69 205 CYS B C 1
ATOM 3727 O O . CYS B 1 205 ? 5.281 10.297 1 1 97.69 205 CYS B O 1
ATOM 3729 N N . ASP B 1 206 ? 5.156 8.555 2.359 1 98.5 206 ASP B N 1
ATOM 3730 C CA . ASP B 1 206 ? 6.57 8.602 2.723 1 98.5 206 ASP B CA 1
ATOM 3731 C C . ASP B 1 206 ? 7.461 8.398 1.499 1 98.5 206 ASP B C 1
ATOM 3733 O O . ASP B 1 206 ? 8.539 8.984 1.399 1 98.5 206 ASP B O 1
ATOM 3737 N N . ALA B 1 207 ? 6.992 7.562 0.553 1 98.44 207 ALA B N 1
ATOM 3738 C CA . ALA B 1 207 ? 7.766 7.305 -0.659 1 98.44 207 ALA B CA 1
ATOM 3739 C C . ALA B 1 207 ? 7.992 8.594 -1.448 1 98.44 207 ALA B C 1
ATOM 3741 O O . ALA B 1 207 ? 9.055 8.781 -2.047 1 98.44 207 ALA B O 1
ATOM 3742 N N . ALA B 1 208 ? 7.043 9.438 -1.484 1 98.56 208 ALA B N 1
ATOM 3743 C CA . ALA B 1 208 ? 7.184 10.711 -2.195 1 98.56 208 ALA B CA 1
ATOM 3744 C C . ALA B 1 208 ? 8.234 11.594 -1.53 1 98.56 208 ALA B C 1
ATOM 3746 O O . ALA B 1 208 ? 9.031 12.25 -2.213 1 98.56 208 ALA B O 1
ATOM 3747 N N . LEU B 1 209 ? 8.188 11.656 -0.177 1 98.75 209 LEU B N 1
ATOM 3748 C CA . LEU B 1 209 ? 9.219 12.383 0.556 1 98.75 209 LEU B CA 1
ATOM 3749 C C . LEU B 1 209 ? 10.602 11.852 0.208 1 98.75 209 LEU B C 1
ATOM 3751 O O . LEU B 1 209 ? 11.508 12.633 -0.099 1 98.75 209 LEU B O 1
ATOM 3755 N N . LYS B 1 210 ? 10.75 10.594 0.27 1 98.12 210 LYS B N 1
ATOM 3756 C CA . LYS B 1 210 ? 12.047 9.953 0.041 1 98.12 210 LYS B CA 1
ATOM 3757 C C . LYS B 1 210 ? 12.516 10.164 -1.394 1 98.12 210 LYS B C 1
ATOM 3759 O O . LYS B 1 210 ? 13.719 10.32 -1.641 1 98.12 210 LYS B O 1
ATOM 3764 N N . ALA B 1 211 ? 11.57 10.18 -2.324 1 97.56 211 ALA B N 1
ATOM 3765 C CA . ALA B 1 211 ? 11.898 10.375 -3.734 1 97.56 211 ALA B CA 1
ATOM 3766 C C . ALA B 1 211 ? 12.078 11.852 -4.055 1 97.56 211 ALA B C 1
ATOM 3768 O O . ALA B 1 211 ? 12.492 12.211 -5.164 1 97.56 211 ALA B O 1
ATOM 3769 N N . ASN B 1 212 ? 11.75 12.734 -3.094 1 98.19 212 ASN B N 1
ATOM 3770 C CA . ASN B 1 212 ? 11.797 14.18 -3.305 1 98.19 212 ASN B CA 1
ATOM 3771 C C . ASN B 1 212 ? 10.875 14.609 -4.441 1 98.19 212 ASN B C 1
ATOM 3773 O O . ASN B 1 212 ? 11.305 15.289 -5.371 1 98.19 212 ASN B O 1
ATOM 3777 N N . LYS B 1 213 ? 9.648 14.148 -4.352 1 98.44 213 LYS B N 1
ATOM 3778 C CA . LYS B 1 213 ? 8.68 14.414 -5.41 1 98.44 213 LYS B CA 1
ATOM 3779 C C . LYS B 1 213 ? 7.406 15.031 -4.844 1 98.44 213 LYS B C 1
ATOM 3781 O O . LYS B 1 213 ? 7.051 14.797 -3.688 1 98.44 213 LYS B O 1
ATOM 3786 N N . LEU B 1 214 ? 6.734 15.781 -5.66 1 98.56 214 LEU B N 1
ATOM 3787 C CA . LEU B 1 214 ? 5.504 16.484 -5.301 1 98.56 214 LEU B CA 1
ATOM 3788 C C . LEU B 1 214 ? 4.301 15.859 -6.004 1 98.56 214 LEU B C 1
ATOM 3790 O O . LEU B 1 214 ? 4.422 15.352 -7.121 1 98.56 214 LEU B O 1
ATOM 3794 N N . SER B 1 215 ? 3.205 15.945 -5.348 1 98.38 215 SER B N 1
ATOM 3795 C CA . SER B 1 215 ? 1.963 15.438 -5.922 1 98.38 215 SER B CA 1
ATOM 3796 C C . SER B 1 215 ? 1.447 16.359 -7.023 1 98.38 215 SER B C 1
ATOM 3798 O O . SER B 1 215 ? 1.803 17.531 -7.078 1 98.38 215 SER B O 1
ATOM 3800 N N . ILE B 1 216 ? 0.541 15.844 -7.82 1 96.69 216 ILE B N 1
ATOM 3801 C CA . ILE B 1 216 ? -0.022 16.562 -8.953 1 96.69 216 ILE B CA 1
ATOM 3802 C C . ILE B 1 216 ? -1.051 17.578 -8.469 1 96.69 216 ILE B C 1
ATOM 3804 O O . ILE B 1 216 ? -1.496 18.438 -9.234 1 96.69 216 ILE B O 1
ATOM 3808 N N . VAL B 1 217 ? -1.42 17.609 -7.191 1 95.94 217 VAL B N 1
ATOM 3809 C CA . VAL B 1 217 ? -2.592 18.359 -6.762 1 95.94 217 VAL B CA 1
ATOM 3810 C C . VAL B 1 217 ? -2.154 19.656 -6.09 1 95.94 217 VAL B C 1
ATOM 3812 O O . VAL B 1 217 ? -2.965 20.344 -5.465 1 95.94 217 VAL B O 1
ATOM 3815 N N . PHE B 1 218 ? -0.964 20.062 -6.211 1 96.88 218 PHE B N 1
ATOM 3816 C CA . PHE B 1 218 ? -0.478 21.25 -5.527 1 96.88 218 PHE B CA 1
ATOM 3817 C C . PHE B 1 218 ? -0.892 22.516 -6.277 1 96.88 218 PHE B C 1
ATOM 3819 O O . PHE B 1 218 ? -0.835 22.562 -7.508 1 96.88 218 PHE B O 1
ATOM 3826 N N . GLU B 1 219 ? -1.271 23.516 -5.531 1 97.31 219 GLU B N 1
ATOM 3827 C CA . GLU B 1 219 ? -1.72 24.781 -6.102 1 97.31 219 GLU B CA 1
ATOM 3828 C C . GLU B 1 219 ? -0.54 25.609 -6.602 1 97.31 219 GLU B C 1
ATOM 3830 O O . GLU B 1 219 ? -0.68 26.391 -7.543 1 97.31 219 GLU B O 1
ATOM 3835 N N . ASP B 1 220 ? 0.571 25.531 -6 1 98.19 220 ASP B N 1
ATOM 3836 C CA . ASP B 1 220 ? 1.775 26.297 -6.293 1 98.19 220 ASP B CA 1
ATOM 3837 C C . ASP B 1 220 ? 3.023 25.422 -6.199 1 98.19 220 ASP B C 1
ATOM 3839 O O . ASP B 1 220 ? 3.629 25.312 -5.133 1 98.19 220 ASP B O 1
ATOM 3843 N N . ILE B 1 221 ? 3.418 24.953 -7.293 1 98.06 221 ILE B N 1
ATOM 3844 C CA . ILE B 1 221 ? 4.469 23.938 -7.359 1 98.06 221 ILE B CA 1
ATOM 3845 C C . ILE B 1 221 ? 5.797 24.547 -6.926 1 98.06 221 ILE B C 1
ATOM 3847 O O . ILE B 1 221 ? 6.605 23.891 -6.262 1 98.06 221 ILE B O 1
ATOM 3851 N N . GLU B 1 222 ? 6.023 25.766 -7.301 1 98.25 222 GLU B N 1
ATOM 3852 C CA . GLU B 1 222 ? 7.266 26.422 -6.914 1 98.25 222 GLU B CA 1
ATOM 3853 C C . GLU B 1 222 ? 7.355 26.594 -5.398 1 98.25 222 GLU B C 1
ATOM 3855 O O . GLU B 1 222 ? 8.391 26.281 -4.797 1 98.25 222 GLU B O 1
ATOM 3860 N N . ALA B 1 223 ? 6.316 27.062 -4.789 1 98.69 223 ALA B N 1
ATOM 3861 C CA . ALA B 1 223 ? 6.285 27.203 -3.334 1 98.69 223 ALA B CA 1
ATOM 3862 C C . ALA B 1 223 ? 6.395 25.828 -2.66 1 98.69 223 ALA B C 1
ATOM 3864 O O . ALA B 1 223 ? 7.047 25.703 -1.623 1 98.69 223 ALA B O 1
ATOM 3865 N N . ALA B 1 224 ? 5.754 24.844 -3.244 1 98.75 224 ALA B N 1
ATOM 3866 C CA . ALA B 1 224 ? 5.809 23.484 -2.705 1 98.75 224 ALA B CA 1
ATOM 3867 C C . ALA B 1 224 ? 7.234 22.953 -2.709 1 98.75 224 ALA B C 1
ATOM 3869 O O . ALA B 1 224 ? 7.652 22.266 -1.771 1 98.75 224 ALA B O 1
ATOM 3870 N N . ARG B 1 225 ? 7.926 23.25 -3.764 1 98.69 225 ARG B N 1
ATOM 3871 C CA . ARG B 1 225 ? 9.312 22.828 -3.867 1 98.69 225 ARG B CA 1
ATOM 3872 C C . ARG B 1 225 ? 10.156 23.422 -2.744 1 98.69 225 ARG B C 1
ATOM 3874 O O . ARG B 1 225 ? 10.93 22.719 -2.098 1 98.69 225 ARG B O 1
ATOM 3881 N N . ILE B 1 226 ? 10.016 24.688 -2.498 1 98.81 226 ILE B N 1
ATOM 3882 C CA . ILE B 1 226 ? 10.727 25.359 -1.418 1 98.81 226 ILE B CA 1
ATOM 3883 C C . ILE B 1 226 ? 10.383 24.703 -0.083 1 98.81 226 ILE B C 1
ATOM 3885 O O . ILE B 1 226 ? 11.273 24.406 0.718 1 98.81 226 ILE B O 1
ATOM 3889 N N . THR B 1 227 ? 9.125 24.438 0.13 1 98.88 227 THR B N 1
ATOM 3890 C CA . THR B 1 227 ? 8.648 23.812 1.358 1 98.88 227 THR B CA 1
ATOM 3891 C C . THR B 1 227 ? 9.258 22.422 1.528 1 98.88 227 THR B C 1
ATOM 3893 O O . THR B 1 227 ? 9.781 22.094 2.596 1 98.88 227 THR B O 1
ATOM 3896 N N . LEU B 1 228 ? 9.195 21.625 0.481 1 98.94 228 LEU B N 1
ATOM 3897 C CA . LEU B 1 228 ? 9.695 20.25 0.583 1 98.94 228 LEU B CA 1
ATOM 3898 C C . LEU B 1 228 ? 11.203 20.25 0.85 1 98.94 228 LEU B C 1
ATOM 3900 O O . LEU B 1 228 ? 11.695 19.422 1.619 1 98.94 228 LEU B O 1
ATOM 3904 N N . ASP B 1 229 ? 11.914 21.141 0.205 1 98.88 229 ASP B N 1
ATOM 3905 C CA . ASP B 1 229 ? 13.352 21.25 0.457 1 98.88 229 ASP B CA 1
ATOM 3906 C C . ASP B 1 229 ? 13.625 21.562 1.927 1 98.88 229 ASP B C 1
ATOM 3908 O O . ASP B 1 229 ? 14.523 20.969 2.535 1 98.88 229 ASP B O 1
ATOM 3912 N N . ARG B 1 230 ? 12.898 22.469 2.533 1 98.88 230 ARG B N 1
ATOM 3913 C CA . ARG B 1 230 ? 13.078 22.828 3.938 1 98.88 230 ARG B CA 1
ATOM 3914 C C . ARG B 1 230 ? 12.711 21.656 4.848 1 98.88 230 ARG B C 1
ATOM 3916 O O . ARG B 1 230 ? 13.383 21.406 5.852 1 98.88 230 ARG B O 1
ATOM 3923 N N . VAL B 1 231 ? 11.609 20.984 4.504 1 98.94 231 VAL B N 1
ATOM 3924 C CA . VAL B 1 231 ? 11.172 19.828 5.277 1 98.94 231 VAL B CA 1
ATOM 3925 C C . VAL B 1 231 ? 12.25 18.75 5.262 1 98.94 231 VAL B C 1
ATOM 3927 O O . VAL B 1 231 ? 12.617 18.219 6.312 1 98.94 231 VAL B O 1
ATOM 3930 N N . ARG B 1 232 ? 12.773 18.438 4.078 1 98.94 232 ARG B N 1
ATOM 3931 C CA . ARG B 1 232 ? 13.812 17.422 3.955 1 98.94 232 ARG B CA 1
ATOM 3932 C C . ARG B 1 232 ? 15.07 17.828 4.715 1 98.94 232 ARG B C 1
ATOM 3934 O O . ARG B 1 232 ? 15.695 16.984 5.383 1 98.94 232 ARG B O 1
ATOM 3941 N N . GLU B 1 233 ? 15.461 19.078 4.602 1 98.94 233 GLU B N 1
ATOM 3942 C CA . GLU B 1 233 ? 16.594 19.578 5.359 1 98.94 233 GLU B CA 1
ATOM 3943 C C . GLU B 1 233 ? 16.375 19.422 6.859 1 98.94 233 GLU B C 1
ATOM 3945 O O . GLU B 1 233 ? 17.281 18.969 7.578 1 98.94 233 GLU B O 1
ATOM 3950 N N . PHE B 1 234 ? 15.242 19.797 7.316 1 98.94 234 PHE B N 1
ATOM 3951 C CA . PHE B 1 234 ? 14.914 19.672 8.734 1 98.94 234 PHE B CA 1
ATOM 3952 C C . PHE B 1 234 ? 15.062 18.219 9.188 1 98.94 234 PHE B C 1
ATOM 3954 O O . PHE B 1 234 ? 15.688 17.953 10.219 1 98.94 234 PHE B O 1
ATOM 3961 N N . ILE B 1 235 ? 14.484 17.312 8.438 1 98.88 235 ILE B N 1
ATOM 3962 C CA . ILE B 1 235 ? 14.477 15.898 8.781 1 98.88 235 ILE B CA 1
ATOM 3963 C C . ILE B 1 235 ? 15.906 15.367 8.812 1 98.88 235 ILE B C 1
ATOM 3965 O O . ILE B 1 235 ? 16.25 14.547 9.664 1 98.88 235 ILE B O 1
ATOM 3969 N N . GLN B 1 236 ? 16.734 15.789 7.945 1 98.75 236 GLN B N 1
ATOM 3970 C CA . GLN B 1 236 ? 18.125 15.367 7.891 1 98.75 236 GLN B CA 1
ATOM 3971 C C . GLN B 1 236 ? 18.891 15.844 9.125 1 98.75 236 GLN B C 1
ATOM 3973 O O . GLN B 1 236 ? 19.859 15.195 9.555 1 98.75 236 GLN B O 1
ATOM 3978 N N . GLN B 1 237 ? 18.5 16.906 9.719 1 98.69 237 GLN B N 1
ATOM 3979 C CA . GLN B 1 237 ? 19.281 17.547 10.773 1 98.69 237 GLN B CA 1
ATOM 3980 C C . GLN B 1 237 ? 18.703 17.219 12.148 1 98.69 237 GLN B C 1
ATOM 3982 O O . GLN B 1 237 ? 19.359 17.453 13.172 1 98.69 237 GLN B O 1
ATOM 3987 N N . ASN B 1 238 ? 17.453 16.719 12.164 1 98.81 238 ASN B N 1
ATOM 3988 C CA . ASN B 1 238 ? 16.734 16.5 13.414 1 98.81 238 ASN B CA 1
ATOM 3989 C C . ASN B 1 238 ? 16 15.156 13.414 1 98.81 238 ASN B C 1
ATOM 3991 O O . ASN B 1 238 ? 15.352 14.805 12.43 1 98.81 238 ASN B O 1
ATOM 3995 N N . PRO B 1 239 ? 16.141 14.336 14.523 1 98.88 239 PRO B N 1
ATOM 3996 C CA . PRO B 1 239 ? 15.336 13.109 14.578 1 98.88 239 PRO B CA 1
ATOM 3997 C C . PRO B 1 239 ? 13.836 13.391 14.516 1 98.88 239 PRO B C 1
ATOM 3999 O O . PRO B 1 239 ? 13.258 13.922 15.469 1 98.88 239 PRO B O 1
ATOM 4002 N N . THR B 1 240 ? 13.195 13.047 13.391 1 98.94 240 THR B N 1
ATOM 4003 C CA . THR B 1 240 ? 11.836 13.484 13.102 1 98.94 240 THR B CA 1
ATOM 4004 C C . THR B 1 240 ? 10.938 12.281 12.805 1 98.94 240 THR B C 1
ATOM 4006 O O . THR B 1 240 ? 11.305 11.406 12.023 1 98.94 240 THR B O 1
ATOM 4009 N N . VAL B 1 241 ? 9.852 12.164 13.5 1 98.94 241 VAL B N 1
ATOM 4010 C CA . VAL B 1 241 ? 8.75 11.273 13.133 1 98.94 241 VAL B CA 1
ATOM 4011 C C . VAL B 1 241 ? 7.82 11.992 12.156 1 98.94 241 VAL B C 1
ATOM 4013 O O . VAL B 1 241 ? 7.23 13.023 12.492 1 98.94 241 VAL B O 1
ATOM 4016 N N . TYR B 1 242 ? 7.73 11.523 10.945 1 98.88 242 TYR B N 1
ATOM 4017 C CA . TYR B 1 242 ? 7.004 12.125 9.836 1 98.88 242 TYR B CA 1
ATOM 4018 C C . TYR B 1 242 ? 5.566 11.625 9.781 1 98.88 242 TYR B C 1
ATOM 4020 O O . TYR B 1 242 ? 5.328 10.422 9.625 1 98.88 242 TYR B O 1
ATOM 4028 N N . LEU B 1 243 ? 4.582 12.492 9.961 1 98.88 243 LEU B N 1
ATOM 4029 C CA . LEU B 1 243 ? 3.203 12.07 10.195 1 98.88 243 LEU B CA 1
ATOM 4030 C C . LEU B 1 243 ? 2.295 12.547 9.07 1 98.88 243 LEU B C 1
ATOM 4032 O O . LEU B 1 243 ? 1.751 13.656 9.125 1 98.88 243 LEU B O 1
ATOM 4036 N N . SER B 1 244 ? 2.104 11.664 8.125 1 97.88 244 SER B N 1
ATOM 4037 C CA . SER B 1 244 ? 1.275 11.938 6.957 1 97.88 244 SER B CA 1
ATOM 4038 C C . SER B 1 244 ? -0.209 11.867 7.297 1 97.88 244 SER B C 1
ATOM 4040 O O . SER B 1 244 ? -0.62 11.055 8.133 1 97.88 244 SER B O 1
ATOM 4042 N N . THR B 1 245 ? -0.972 12.711 6.621 1 98.19 245 THR B N 1
ATOM 4043 C CA . THR B 1 245 ? -2.426 12.664 6.719 1 98.19 245 THR B CA 1
ATOM 4044 C C . THR B 1 245 ? -2.996 11.57 5.82 1 98.19 245 THR B C 1
ATOM 4046 O O . THR B 1 245 ? -4.008 10.953 6.152 1 98.19 245 THR B O 1
ATOM 4049 N N . HIS B 1 246 ? -2.361 11.297 4.754 1 98.44 246 HIS B N 1
ATOM 4050 C CA . HIS B 1 246 ? -3.037 10.562 3.693 1 98.44 246 HIS B CA 1
ATOM 4051 C C . HIS B 1 246 ? -2.363 9.219 3.441 1 98.44 246 HIS B C 1
ATOM 4053 O O . HIS B 1 246 ? -2.586 8.586 2.402 1 98.44 246 HIS B O 1
ATOM 4059 N N . CYS B 1 247 ? -1.585 8.758 4.297 1 98.06 247 CYS B N 1
ATOM 4060 C CA . CYS B 1 247 ? -0.947 7.449 4.188 1 98.06 247 CYS B CA 1
ATOM 4061 C C . CYS B 1 247 ? -0.849 6.773 5.547 1 98.06 247 CYS B C 1
ATOM 4063 O O . CYS B 1 247 ? -0.545 7.426 6.551 1 98.06 247 CYS B O 1
ATOM 4065 N N . PRO B 1 248 ? -1.021 5.457 5.605 1 98.38 248 PRO B N 1
ATOM 4066 C CA . PRO B 1 248 ? -0.977 4.758 6.891 1 98.38 248 PRO B CA 1
ATOM 4067 C C . PRO B 1 248 ? 0.342 4.969 7.629 1 98.38 248 PRO B C 1
ATOM 4069 O O . PRO B 1 248 ? 0.378 4.918 8.859 1 98.38 248 PRO B O 1
ATOM 4072 N N . GLU B 1 249 ? 1.374 5.254 6.906 1 98.12 249 GLU B N 1
ATOM 4073 C CA . GLU B 1 249 ? 2.662 5.492 7.547 1 98.12 249 GLU B CA 1
ATOM 4074 C C . GLU B 1 249 ? 2.568 6.617 8.57 1 98.12 249 GLU B C 1
ATOM 4076 O O . GLU B 1 249 ? 3.301 6.625 9.562 1 98.12 249 GLU B O 1
ATOM 4081 N N . GLY B 1 250 ? 1.645 7.52 8.352 1 98.31 250 GLY B N 1
ATOM 4082 C CA . GLY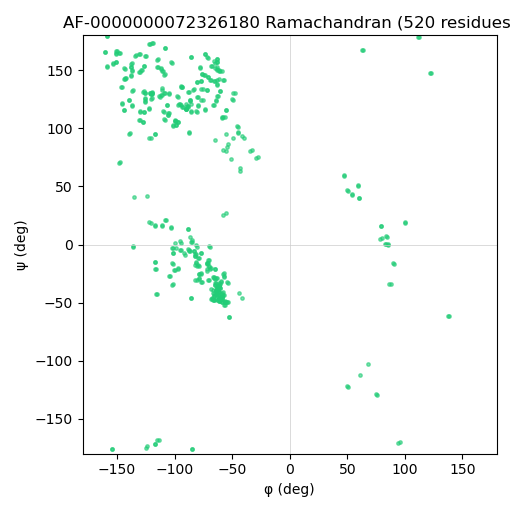 B 1 250 ? 1.453 8.578 9.328 1 98.31 250 GLY B CA 1
ATOM 4083 C C . GLY B 1 250 ? 1.245 8.055 10.734 1 98.31 250 GLY B C 1
ATOM 4084 O O . GLY B 1 250 ? 2.07 8.297 11.617 1 98.31 250 GLY B O 1
ATOM 4085 N N . TYR B 1 251 ? 0.178 7.289 10.945 1 98.5 251 TYR B N 1
ATOM 4086 C CA . TYR B 1 251 ? -0.099 6.789 12.289 1 98.5 251 TYR B CA 1
ATOM 4087 C C . TYR B 1 251 ? 0.815 5.621 12.633 1 98.5 251 TYR B C 1
ATOM 4089 O O . TYR B 1 251 ? 1.107 5.379 13.812 1 98.5 251 TYR B O 1
ATOM 4097 N N . GLU B 1 252 ? 1.34 4.875 11.641 1 98.62 252 GLU B N 1
ATOM 4098 C CA . GLU B 1 252 ? 2.256 3.773 11.922 1 98.62 252 GLU B CA 1
ATOM 4099 C C . GLU B 1 252 ? 3.586 4.289 12.469 1 98.62 252 GLU B C 1
ATOM 4101 O O . GLU B 1 252 ? 4.129 3.73 13.422 1 98.62 252 GLU B O 1
ATOM 4106 N N . ASN B 1 253 ? 4.137 5.34 11.797 1 98.75 253 ASN B N 1
ATOM 4107 C CA . ASN B 1 253 ? 5.359 5.965 12.289 1 98.75 253 ASN B CA 1
ATOM 4108 C C . ASN B 1 253 ? 5.176 6.496 13.711 1 98.75 253 ASN B C 1
ATOM 4110 O O . ASN B 1 253 ? 6.086 6.406 14.531 1 98.75 253 ASN B O 1
ATOM 4114 N N . LEU B 1 254 ? 4.062 7.086 13.961 1 98.75 254 LEU B N 1
ATOM 4115 C CA . LEU B 1 254 ? 3.754 7.594 15.289 1 98.75 254 LEU B CA 1
ATOM 4116 C C . LEU B 1 254 ? 3.787 6.473 16.328 1 98.75 254 LEU B C 1
ATOM 4118 O O . LEU B 1 254 ? 4.441 6.594 17.359 1 98.75 254 LEU B O 1
ATOM 4122 N N . GLU B 1 255 ? 3.09 5.379 16.016 1 98.38 255 GLU B N 1
ATOM 4123 C CA . GLU B 1 255 ? 2.99 4.254 16.938 1 98.38 255 GLU B CA 1
ATOM 4124 C C . GLU B 1 255 ? 4.363 3.656 17.234 1 98.38 255 GLU B C 1
ATOM 4126 O O . GLU B 1 255 ? 4.652 3.279 18.375 1 98.38 255 GLU B O 1
ATOM 4131 N N . MET B 1 256 ? 5.203 3.672 16.219 1 98.12 256 MET B N 1
ATOM 4132 C CA . MET B 1 256 ? 6.516 3.053 16.359 1 98.12 256 MET B CA 1
ATOM 4133 C C . MET B 1 256 ? 7.547 4.07 16.844 1 98.12 256 MET B C 1
ATOM 4135 O O . MET B 1 256 ? 8.68 3.711 17.172 1 98.12 256 MET B O 1
ATOM 4139 N N . LYS B 1 257 ? 7.141 5.363 16.875 1 98.25 257 LYS B N 1
ATOM 4140 C CA . LYS B 1 257 ? 8.117 6.438 17.031 1 98.25 257 LYS B CA 1
ATOM 4141 C C . LYS B 1 257 ? 9.266 6.285 16.031 1 98.25 257 LYS B C 1
ATOM 4143 O O . LYS B 1 257 ? 10.43 6.375 16.406 1 98.25 257 LYS B O 1
ATOM 4148 N N . ARG B 1 258 ? 8.914 6.035 14.836 1 98.38 258 ARG B N 1
ATOM 4149 C CA . ARG B 1 258 ? 9.898 5.766 13.789 1 98.38 258 ARG B CA 1
ATOM 4150 C C . ARG B 1 258 ? 10.508 7.062 13.266 1 98.38 258 ARG B C 1
ATOM 4152 O O . ARG B 1 258 ? 9.805 7.906 12.703 1 98.38 258 ARG B O 1
ATOM 4159 N N . VAL B 1 259 ? 11.773 7.184 13.398 1 98.81 259 VAL B N 1
ATOM 4160 C CA . VAL B 1 259 ? 12.492 8.352 12.898 1 98.81 259 VAL B CA 1
ATOM 4161 C C . VAL B 1 259 ? 12.742 8.195 11.398 1 98.81 259 VAL B C 1
ATOM 4163 O O . VAL B 1 259 ? 13.258 7.172 10.953 1 98.81 259 VAL B O 1
ATOM 4166 N N . MET B 1 260 ? 12.367 9.148 10.641 1 98.75 260 MET B N 1
ATOM 4167 C CA . MET B 1 260 ? 12.539 9.156 9.188 1 98.75 260 MET B CA 1
ATOM 4168 C C . MET B 1 260 ? 14 9.359 8.812 1 98.75 260 MET B C 1
ATOM 4170 O O . MET B 1 260 ? 14.68 10.219 9.375 1 98.75 260 MET B O 1
ATOM 4174 N N . THR B 1 261 ? 14.422 8.5 7.883 1 97.56 261 THR B N 1
ATOM 4175 C CA . THR B 1 261 ? 15.797 8.633 7.402 1 97.56 261 THR B CA 1
ATOM 4176 C C . THR B 1 261 ? 15.812 9.055 5.938 1 97.56 261 THR B C 1
ATOM 4178 O O . THR B 1 261 ? 15.133 8.461 5.105 1 97.56 261 THR B O 1
ATOM 4181 N N . LEU B 1 262 ? 16.578 10.125 5.711 1 96.75 262 LEU B N 1
ATOM 4182 C CA . LEU B 1 262 ? 16.734 10.594 4.34 1 96.75 262 LEU B CA 1
ATOM 4183 C C . LEU B 1 262 ? 18.203 10.477 3.898 1 96.75 262 LEU B C 1
ATOM 4185 O O . LEU B 1 262 ? 19.109 10.672 4.707 1 96.75 262 LEU B O 1
#

Sequence (524 aa):
MRRFITNPNKTSTIMEIKAIRMFDGGFMNQQFAFGGEGKEGTDEQIIYRSSLQNFLIDTGNEVILVDTGFQNDFKAPEKKLGAPLYMGEKVKDYMEAFAELGYKPEQVTKILITHKHPDHSAAIQYFPNAKVYISPEDADAMKLPEGGNIIRSEYKESFKNFPRAEKVADGIWFIEAKGHTKGNSIIIAENDGLYYMMHGDVTYCDAALKANKLSIVFEDIEAARITLDRVREFIQQNPTVYLSTHCPEGYENLEMKRVMTLMRRFITNPNKTSTIMEIKAIRMFDGGFMNQQFAFGGEGKEGTDEQIIYRSSLQNFLIDTGNEVILVDTGFQNDFKAPEKKLGAPLYMGEKVKDYMEAFAELGYKPEQVTKILITHKHPDHSAAIQYFPNAKVYISPEDADAMKLPEGGNIIRSEYKESFKNFPRAEKVADGIWFIEAKGHTKGNSIIIAENDGLYYMMHGDVTYCDAALKANKLSIVFEDIEAARITLDRVREFIQQNPTVYLSTHCPEGYENLEMKRVMTL

pLDDT: mean 94.46, std 13.37, range [21.3, 98.94]

Organism: Xylanibacter ruminicola (strain ATCC 19189 / DSM 19721 / CIP 105475 / JCM 8958 / 23) (NCBI:txid264731)

Solvent-accessible surface area (backbone atoms only — not comparable to full-atom values): 26999 Å² total; per-residue (Å²): 134,79,76,78,71,73,76,74,78,63,71,76,56,71,66,43,76,47,68,36,54,24,28,38,78,18,32,29,17,37,28,45,34,35,21,41,87,46,54,77,95,47,43,72,78,32,60,34,50,15,13,35,37,37,35,36,40,33,51,72,84,48,32,33,30,42,30,33,28,45,43,76,84,64,76,71,74,78,86,54,89,87,49,54,64,34,55,32,50,73,74,36,47,41,68,56,32,44,41,72,72,73,55,56,50,72,57,27,48,34,31,42,35,27,42,67,55,49,67,27,45,49,34,57,81,68,29,82,57,29,34,36,38,29,30,52,57,28,34,55,74,69,63,53,70,88,50,89,51,46,42,65,57,76,35,85,35,62,51,88,91,39,76,34,11,33,79,78,47,94,51,29,35,46,28,70,37,33,7,49,35,88,24,16,22,29,34,41,34,57,53,94,88,32,34,40,35,43,37,43,65,72,35,48,40,66,55,21,58,74,66,70,34,35,34,55,77,41,71,33,59,70,46,29,50,55,33,50,51,47,51,53,52,48,38,66,76,37,63,23,26,57,32,38,24,35,12,55,56,11,56,50,22,59,76,66,64,37,63,55,84,121,133,84,79,79,72,70,74,75,80,61,71,77,57,71,66,41,77,46,68,35,54,24,27,37,80,19,31,28,16,36,28,46,36,35,22,40,87,45,54,78,95,47,42,71,79,32,60,36,51,13,14,32,36,36,35,35,40,35,50,72,86,50,30,32,31,41,30,34,28,44,44,78,84,64,76,70,74,78,87,55,89,89,49,53,64,33,56,31,49,75,73,36,46,39,68,58,32,43,42,74,73,72,56,54,49,71,57,28,48,33,32,42,34,25,40,68,54,49,67,27,44,50,35,57,82,68,28,83,56,30,35,35,38,30,31,54,58,28,35,57,74,67,64,53,69,88,50,89,50,46,39,64,57,78,35,84,35,63,52,88,91,38,76,34,11,34,79,78,48,94,50,29,34,45,28,72,36,34,7,49,36,88,24,16,21,29,35,42,33,59,53,96,89,30,33,37,34,44,38,45,62,72,35,49,38,64,54,21,57,74,66,70,34,35,32,56,77,42,71,32,58,70,47,28,50,56,33,49,52,48,52,53,51,48,39,67,76,36,62,22,26,56,31,37,22,35,12,56,56,10,56,50,23,58,77,65,64,37,62,55,83,120

Radius of gyration: 27.29 Å; Cα contacts (8 Å, |Δi|>4): 1273; chains: 2; bounding box: 51×80×99 Å

Foldseek 3Di:
DPPPPPPPPPVQQFKDKAKLFWFFDKKAAQCQQFAQVHSPPGDRPHMATWGFIWMWIDSVVAIETEFFAADPPPDADDDDPSDRIHRHDTPDDRVVSVVVVPDALQRHAEYEAQAQDRRGHVCVVRRPRYQYEFAPVRCVVNPPDDDDSYDHAPQPQADVLARGWDDPDVQKIWGAQAWQHRGGTWIWGDGPQEIEIRREPLGQDVVNLVVLGGGNRTPHHVSSSVRSVSVNVCLAVGFYQYAYRIGPSRNVCVVVVPGDDD/DPPPPPPPPPVQQFKDKAKLFWFFDKKAAQCQQFAQVHSPPGDRPHMATWGFIWMWIDSVQAIETEFFAADPPPDADDDDPSDRIHRHDTPDDRVVSVVVVPDALQRHAEYEAQAQDRRGHNCVVRRPRYQYEFAPVRCVVNVPDDDDSYDHAPQPQADVLARGWDDPDVQKIWGAQAWQHRGGTWIWGDGPQEIEIRREPLGQDVVNLVVLGGGNRTPHHVSSSVRSVSVNVCLAVGFYQYAHRIGPSRNVCVVVVPGDDD

InterPro domains:
  IPR001279 Metallo-beta-lactamase [PF00753] (55-134)
  IPR001279 Metallo-beta-lactamase [SM00849] (51-246)
  IPR036866 Ribonuclease Z/Hydroxyacylglutathione hydrolase-like [G3DSA:3.60.15.10] (14-250)
  IPR036866 Ribonuclease Z/Hydroxyacylglutathione hydrolase-like [SSF56281] (55-249)
  IPR051013 N-acyl homoserine lactonase-like [PTHR42978] (11-254)